Protein AF-0000000078830292 (afdb_homodimer)

InterPro domains:
  IPR001345 Phosphoglycerate/bisphosphoglycerate mutase, active site [PS00175] (7-16)
  IPR013078 Histidine phosphatase superfamily, clade-1 [PF00300] (6-197)
  IPR013078 Histidine phosphatase superfamily, clade-1 [SM00855] (4-158)
  IPR013078 Histidine phosphatase superfamily, clade-1 [cd07067] (4-195)
  IPR029033 Histidine phosphatase superfamily [G3DSA:3.40.50.1240] (3-207)
  IPR029033 Histidine phosphatase superfamily [SSF53254] (1-202)
  IPR051695 Phosphoglycerate Mutase [PTHR46517] (5-141)

pLDDT: mean 95.51, std 10.82, range [27.55, 98.94]

Structure (mmCIF, N/CA/C/O backbone):
data_AF-0000000078830292-model_v1
#
loop_
_entity.id
_entity.type
_entity.pdbx_description
1 polymer "Alpha-ribazole-5'-phosphate phosphatase"
#
loop_
_atom_site.group_PDB
_atom_site.id
_atom_site.type_symbol
_atom_site.label_atom_id
_atom_site.label_alt_id
_atom_site.label_comp_id
_atom_site.label_asym_id
_atom_site.label_entity_id
_atom_site.label_seq_id
_atom_site.pdbx_PDB_ins_code
_atom_site.Cartn_x
_atom_site.Cartn_y
_atom_site.Cartn_z
_atom_site.occupancy
_atom_site.B_iso_or_equiv
_atom_site.auth_seq_id
_atom_site.auth_comp_id
_atom_site.auth_asym_id
_atom_site.auth_atom_id
_atom_site.pdbx_PDB_model_num
ATOM 1 N N . MET A 1 1 ? -23.328 -2.135 -0.181 1 92.38 1 MET A N 1
ATOM 2 C CA . MET A 1 1 ? -22.438 -2.441 0.937 1 92.38 1 MET A CA 1
ATOM 3 C C . MET A 1 1 ? -21.047 -2.801 0.44 1 92.38 1 MET A C 1
ATOM 5 O O . MET A 1 1 ? -20.891 -3.395 -0.629 1 92.38 1 MET A O 1
ATOM 9 N N . THR A 1 2 ? -20.031 -2.482 1.152 1 97.25 2 THR A N 1
ATOM 10 C CA . THR A 1 2 ? -18.656 -2.656 0.739 1 97.25 2 THR A CA 1
ATOM 11 C C . THR A 1 2 ? -18.172 -4.07 1.05 1 97.25 2 THR A C 1
ATOM 13 O O . THR A 1 2 ? -18.453 -4.613 2.119 1 97.25 2 THR A O 1
ATOM 16 N N . THR A 1 3 ? -17.609 -4.711 0.067 1 98.62 3 THR A N 1
ATOM 17 C CA . THR A 1 3 ? -16.891 -5.961 0.301 1 98.62 3 THR A CA 1
ATOM 18 C C . THR A 1 3 ? -15.414 -5.695 0.586 1 98.62 3 THR A C 1
ATOM 20 O O . THR A 1 3 ? -14.773 -4.922 -0.126 1 98.62 3 THR A O 1
ATOM 23 N N . GLU A 1 4 ? -14.93 -6.273 1.7 1 98.75 4 GLU A N 1
ATOM 24 C CA . GLU A 1 4 ? -13.516 -6.152 2.039 1 98.75 4 GLU A CA 1
ATOM 25 C C . GLU A 1 4 ? -12.719 -7.352 1.527 1 98.75 4 GLU A C 1
ATOM 27 O O . GLU A 1 4 ? -13.062 -8.5 1.82 1 98.75 4 GLU A O 1
ATOM 32 N N . PHE A 1 5 ? -11.711 -7.086 0.742 1 98.88 5 PHE A N 1
ATOM 33 C CA . PHE A 1 5 ? -10.852 -8.141 0.214 1 98.88 5 PHE A CA 1
ATOM 34 C C . PHE A 1 5 ? -9.484 -8.117 0.894 1 98.88 5 PHE A C 1
ATOM 36 O O . PHE A 1 5 ? -8.805 -7.09 0.899 1 98.88 5 PHE A O 1
ATOM 43 N N . ILE A 1 6 ? -9.125 -9.195 1.531 1 98.88 6 ILE A N 1
ATOM 44 C CA . ILE A 1 6 ? -7.738 -9.477 1.878 1 98.88 6 ILE A CA 1
ATOM 45 C C . ILE A 1 6 ? -7.105 -10.367 0.81 1 98.88 6 ILE A C 1
ATOM 47 O O . ILE A 1 6 ? -7.461 -11.539 0.683 1 98.88 6 ILE A O 1
ATOM 51 N N . LEU A 1 7 ? -6.266 -9.781 0.017 1 98.94 7 LEU A N 1
ATOM 52 C CA . LEU A 1 7 ? -5.625 -10.477 -1.095 1 98.94 7 LEU A CA 1
ATOM 53 C C . LEU A 1 7 ? -4.184 -10.828 -0.755 1 98.94 7 LEU A C 1
ATOM 55 O O . LEU A 1 7 ? -3.377 -9.945 -0.45 1 98.94 7 LEU A O 1
ATOM 59 N N . LEU A 1 8 ? -3.84 -12.078 -0.851 1 98.94 8 LEU A N 1
ATOM 60 C CA . LEU A 1 8 ? -2.541 -12.586 -0.419 1 98.94 8 LEU A CA 1
ATOM 61 C C . LEU A 1 8 ? -1.769 -13.172 -1.596 1 98.94 8 LEU A C 1
ATOM 63 O O . LEU A 1 8 ? -2.338 -13.891 -2.422 1 98.94 8 LEU A O 1
ATOM 67 N N . ARG A 1 9 ? -0.522 -12.812 -1.693 1 98.88 9 ARG A N 1
ATOM 68 C CA . ARG A 1 9 ? 0.339 -13.617 -2.557 1 98.88 9 ARG A CA 1
ATOM 69 C C . ARG A 1 9 ? 0.743 -14.914 -1.873 1 98.88 9 ARG A C 1
ATOM 71 O O . ARG A 1 9 ? 0.987 -14.938 -0.665 1 98.88 9 ARG A O 1
ATOM 78 N N . HIS A 1 10 ? 0.857 -15.922 -2.58 1 98.88 10 HIS A N 1
ATOM 79 C CA . HIS A 1 10 ? 1.281 -17.203 -2.039 1 98.88 10 HIS A CA 1
ATOM 80 C C . HIS A 1 10 ? 2.666 -17.109 -1.407 1 98.88 10 HIS A C 1
ATOM 82 O O . HIS A 1 10 ? 3.381 -16.125 -1.618 1 98.88 10 HIS A O 1
ATOM 88 N N . GLY A 1 11 ? 2.996 -18.156 -0.559 1 98.69 11 GLY A N 1
ATOM 89 C CA . GLY A 1 11 ? 4.332 -18.25 0.006 1 98.69 11 GLY A CA 1
ATOM 90 C C . GLY A 1 11 ? 5.41 -18.453 -1.042 1 98.69 11 GLY A C 1
ATOM 91 O O . GLY A 1 11 ? 5.117 -18.844 -2.174 1 98.69 11 GLY A O 1
ATOM 92 N N . GLU A 1 12 ? 6.594 -18.25 -0.644 1 98.5 12 GLU A N 1
ATOM 93 C CA . GLU A 1 12 ? 7.738 -18.406 -1.536 1 98.5 12 GLU A CA 1
ATOM 94 C C . GLU A 1 12 ? 7.844 -19.844 -2.055 1 98.5 12 GLU A C 1
ATOM 96 O O . GLU A 1 12 ? 7.672 -20.797 -1.295 1 98.5 12 GLU A O 1
ATOM 101 N N . THR A 1 13 ? 8.055 -19.953 -3.34 1 98.31 13 THR A N 1
ATOM 102 C CA . THR A 1 13 ? 8.281 -21.266 -3.947 1 98.31 13 THR A CA 1
ATOM 103 C C . THR A 1 13 ? 9.766 -21.469 -4.223 1 98.31 13 THR A C 1
ATOM 105 O O . THR A 1 13 ? 10.562 -20.531 -4.152 1 98.31 13 THR A O 1
ATOM 108 N N . GLU A 1 14 ? 10.086 -22.672 -4.551 1 97.5 14 GLU A N 1
ATOM 109 C CA . GLU A 1 14 ? 11.453 -22.969 -4.98 1 97.5 14 GLU A CA 1
ATOM 110 C C . GLU A 1 14 ? 11.836 -22.125 -6.199 1 97.5 14 GLU A C 1
ATOM 112 O O . GLU A 1 14 ? 12.953 -21.609 -6.281 1 97.5 14 GLU A O 1
ATOM 117 N N . TRP A 1 15 ? 10.953 -21.969 -7.121 1 96.38 15 TRP A N 1
ATOM 118 C CA . TRP A 1 15 ? 11.242 -21.219 -8.344 1 96.38 15 TRP A CA 1
ATOM 119 C C . TRP A 1 15 ? 11.336 -19.719 -8.07 1 96.38 15 TRP A C 1
ATOM 121 O O . TRP A 1 15 ? 12.078 -19.016 -8.742 1 96.38 15 TRP A O 1
ATOM 131 N N . ASN A 1 16 ? 10.508 -19.172 -7.086 1 95.81 16 ASN A N 1
ATOM 132 C CA . ASN A 1 16 ? 10.711 -17.797 -6.672 1 95.81 16 ASN A CA 1
ATOM 133 C C . ASN A 1 16 ? 12.164 -17.531 -6.262 1 95.81 16 ASN A C 1
ATOM 135 O O . ASN A 1 16 ? 12.766 -16.547 -6.68 1 95.81 16 ASN A O 1
ATOM 139 N N . SER A 1 17 ? 12.641 -18.422 -5.406 1 94 17 SER A N 1
ATOM 140 C CA . SER A 1 17 ? 13.977 -18.266 -4.844 1 94 17 SER A CA 1
ATOM 141 C C . SER A 1 17 ? 15.047 -18.328 -5.934 1 94 17 SER A C 1
ATOM 143 O O . SER A 1 17 ? 16.125 -17.75 -5.789 1 94 17 SER A O 1
ATOM 145 N N . LEU A 1 18 ? 14.719 -18.953 -7.031 1 93.56 18 LEU A N 1
ATOM 146 C CA . LEU A 1 18 ? 15.664 -19.125 -8.125 1 93.56 18 LEU A CA 1
ATOM 147 C C . LEU A 1 18 ? 15.438 -18.078 -9.211 1 93.56 18 LEU A C 1
ATOM 149 O O . LEU A 1 18 ? 16.141 -18.062 -10.219 1 93.56 18 LEU A O 1
ATOM 153 N N . GLY A 1 19 ? 14.414 -17.297 -9.039 1 95.19 19 GLY A N 1
ATOM 154 C CA . GLY A 1 19 ? 14.117 -16.281 -10.023 1 95.19 19 GLY A CA 1
ATOM 155 C C . GLY A 1 19 ? 13.539 -16.828 -11.305 1 95.19 19 GLY A C 1
ATOM 156 O O . GLY A 1 19 ? 13.812 -16.328 -12.391 1 95.19 19 GLY A O 1
ATOM 157 N N . ARG A 1 20 ? 12.844 -17.922 -11.227 1 96.62 20 ARG A N 1
ATOM 158 C CA . ARG A 1 20 ? 12.25 -18.562 -12.398 1 96.62 20 ARG A CA 1
ATOM 159 C C . ARG A 1 20 ? 10.82 -18.078 -12.617 1 96.62 20 ARG A C 1
ATOM 161 O O . ARG A 1 20 ? 10.07 -17.891 -11.664 1 96.62 20 ARG A O 1
ATOM 168 N N . LEU A 1 21 ? 10.508 -17.875 -13.875 1 97 21 LEU A N 1
ATOM 169 C CA . LEU A 1 21 ? 9.156 -17.5 -14.266 1 97 21 LEU A CA 1
ATOM 170 C C . LEU A 1 21 ? 8.211 -18.688 -14.172 1 97 21 LEU A C 1
ATOM 172 O O . LEU A 1 21 ? 8.375 -19.672 -14.891 1 97 21 LEU A O 1
ATOM 176 N N . GLN A 1 22 ? 7.223 -18.609 -13.398 1 97.25 22 GLN A N 1
ATOM 177 C CA . GLN A 1 22 ? 6.402 -19.781 -13.133 1 97.25 22 GLN A CA 1
ATOM 178 C C . GLN A 1 22 ? 5.172 -19.812 -14.031 1 97.25 22 GLN A C 1
ATOM 180 O O . GLN A 1 22 ? 4.898 -20.828 -14.68 1 97.25 22 GLN A O 1
ATOM 185 N N . GLY A 1 23 ? 4.461 -18.672 -14.102 1 97.69 23 GLY A N 1
ATOM 186 C CA . GLY A 1 23 ? 3.201 -18.688 -14.828 1 97.69 23 GLY A CA 1
ATOM 187 C C . GLY A 1 23 ? 2.229 -19.734 -14.328 1 97.69 23 GLY A C 1
ATOM 188 O O . GLY A 1 23 ? 1.935 -19.797 -13.133 1 97.69 23 GLY A O 1
ATOM 189 N N . HIS A 1 24 ? 1.813 -20.656 -15.234 1 97.94 24 HIS A N 1
ATOM 190 C CA . HIS A 1 24 ? 0.85 -21.688 -14.852 1 97.94 24 HIS A CA 1
ATOM 191 C C . HIS A 1 24 ? 1.555 -22.938 -14.367 1 97.94 24 HIS A C 1
ATOM 193 O O . HIS A 1 24 ? 0.905 -23.875 -13.891 1 97.94 24 HIS A O 1
ATOM 199 N N . GLN A 1 25 ? 2.832 -22.922 -14.453 1 96.06 25 GLN A N 1
ATOM 200 C CA . GLN A 1 25 ? 3.568 -24.047 -13.898 1 96.06 25 GLN A CA 1
ATOM 201 C C . GLN A 1 25 ? 3.725 -23.922 -12.383 1 96.06 25 GLN A C 1
ATOM 203 O O . GLN A 1 25 ? 3.504 -22.844 -11.82 1 96.06 25 GLN A O 1
ATOM 208 N N . ASP A 1 26 ? 4.008 -25.109 -11.82 1 92.25 26 ASP A N 1
ATOM 209 C CA . ASP A 1 26 ? 4.016 -25.125 -10.359 1 92.25 26 ASP A CA 1
ATOM 210 C C . ASP A 1 26 ? 5.359 -25.609 -9.828 1 92.25 26 ASP A C 1
ATOM 212 O O . ASP A 1 26 ? 5.996 -26.484 -10.422 1 92.25 26 ASP A O 1
ATOM 216 N N . SER A 1 27 ? 5.797 -25 -8.875 1 92.56 27 SER A N 1
ATOM 217 C CA . SER A 1 27 ? 6.84 -25.5 -7.977 1 92.56 27 SER A CA 1
ATOM 218 C C . SER A 1 27 ? 6.387 -25.453 -6.523 1 92.56 27 SER A C 1
ATOM 220 O O . SER A 1 27 ? 5.477 -24.703 -6.172 1 92.56 27 SER A O 1
ATOM 222 N N . THR A 1 28 ? 6.949 -26.266 -5.715 1 96.75 28 THR A N 1
ATOM 223 C CA . THR A 1 28 ? 6.523 -26.375 -4.324 1 96.75 28 THR A CA 1
ATOM 224 C C . THR A 1 28 ? 6.922 -25.125 -3.541 1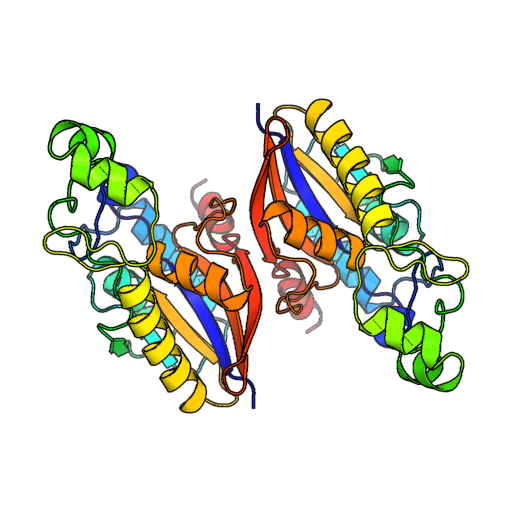 96.75 28 THR A C 1
ATOM 226 O O . THR A 1 28 ? 7.867 -24.422 -3.914 1 96.75 28 THR A O 1
ATOM 229 N N . LEU A 1 29 ? 6.148 -24.875 -2.482 1 98.25 29 LEU A N 1
ATOM 230 C CA . LEU A 1 29 ? 6.625 -23.875 -1.526 1 98.25 29 LEU A CA 1
ATOM 231 C C . LEU A 1 29 ? 7.973 -24.281 -0.942 1 98.25 29 LEU A C 1
ATOM 233 O O . LEU A 1 29 ? 8.188 -25.469 -0.636 1 98.25 29 LEU A O 1
ATOM 237 N N . SER A 1 30 ? 8.883 -23.359 -0.871 1 98.12 30 SER A N 1
ATOM 238 C CA . SER A 1 30 ? 10.125 -23.594 -0.14 1 98.12 30 SER A CA 1
ATOM 239 C C . SER A 1 30 ? 9.875 -23.703 1.36 1 98.12 30 SER A C 1
ATOM 241 O O . SER A 1 30 ? 8.75 -23.5 1.821 1 98.12 30 SER A O 1
ATOM 243 N N . GLN A 1 31 ? 10.891 -24.047 2.094 1 97.56 31 GLN A N 1
ATOM 244 C CA . GLN A 1 31 ? 10.766 -24.047 3.547 1 97.56 31 GLN A CA 1
ATOM 245 C C . GLN A 1 31 ? 10.383 -22.656 4.062 1 97.56 31 GLN A C 1
ATOM 247 O O . GLN A 1 31 ? 9.555 -22.547 4.969 1 97.56 31 GLN A O 1
ATOM 252 N N . VAL A 1 32 ? 10.961 -21.703 3.5 1 97.62 32 VAL A N 1
ATOM 253 C CA . VAL A 1 32 ? 10.617 -20.328 3.822 1 97.62 32 VAL A CA 1
ATOM 254 C C . VAL A 1 32 ? 9.148 -20.078 3.486 1 97.62 32 VAL A C 1
ATOM 256 O O . VAL A 1 32 ? 8.422 -19.453 4.27 1 97.62 32 VAL A O 1
ATOM 259 N N . GLY A 1 33 ? 8.758 -20.547 2.363 1 98.38 33 GLY A N 1
ATOM 260 C CA . GLY A 1 33 ? 7.387 -20.375 1.917 1 98.38 33 GLY A CA 1
ATOM 261 C C . GLY A 1 33 ? 6.375 -21.031 2.838 1 98.38 33 GLY A C 1
ATOM 262 O O . GLY A 1 33 ? 5.301 -20.484 3.084 1 98.38 33 GLY A O 1
ATOM 263 N N . LEU A 1 34 ? 6.727 -22.188 3.291 1 98.31 34 LEU A N 1
ATOM 264 C CA . LEU A 1 34 ? 5.859 -22.875 4.23 1 98.31 34 LEU A CA 1
ATOM 265 C C . LEU A 1 34 ? 5.715 -22.094 5.531 1 98.31 34 LEU A C 1
ATOM 267 O O . LEU A 1 34 ? 4.613 -21.953 6.059 1 98.31 34 LEU A O 1
ATOM 271 N N . ARG A 1 35 ? 6.777 -21.562 5.969 1 98.06 35 ARG A N 1
ATOM 272 C CA . ARG A 1 35 ? 6.742 -20.734 7.168 1 98.06 35 ARG A CA 1
ATOM 273 C C . ARG A 1 35 ? 5.93 -19.469 6.938 1 98.06 35 ARG A C 1
ATOM 275 O O . ARG A 1 35 ? 5.203 -19.016 7.828 1 98.06 35 ARG A O 1
ATOM 282 N N . GLN A 1 36 ? 6.059 -18.922 5.836 1 98.5 36 GLN A N 1
ATOM 283 C CA . GLN A 1 36 ? 5.293 -17.734 5.469 1 98.5 36 GLN A CA 1
ATOM 284 C C . GLN A 1 36 ? 3.793 -18.016 5.48 1 98.5 36 GLN A C 1
ATOM 286 O O . GLN A 1 36 ? 3.01 -17.219 6.012 1 98.5 36 GLN A O 1
ATOM 291 N N . ALA A 1 37 ? 3.455 -19.125 4.906 1 98.62 37 ALA A N 1
ATOM 292 C CA . ALA A 1 37 ? 2.049 -19.516 4.867 1 98.62 37 ALA A CA 1
ATOM 293 C C . ALA A 1 37 ? 1.499 -19.719 6.277 1 98.62 37 ALA A C 1
ATOM 295 O O . ALA A 1 37 ? 0.38 -19.297 6.578 1 98.62 37 ALA A O 1
ATOM 296 N N . ASP A 1 38 ? 2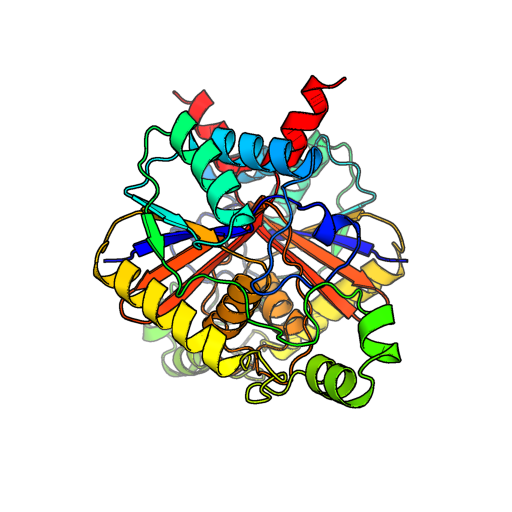.27 -20.328 7.086 1 98.5 38 ASP A N 1
ATOM 297 C CA . ASP A 1 38 ? 1.866 -20.531 8.477 1 98.5 38 ASP A CA 1
ATOM 298 C C . ASP A 1 38 ? 1.713 -19.188 9.203 1 98.5 38 ASP A C 1
ATOM 300 O O . ASP A 1 38 ? 0.808 -19.031 10.023 1 98.5 38 ASP A O 1
ATOM 304 N N . ALA A 1 39 ? 2.598 -18.297 8.953 1 98.31 39 ALA A N 1
ATOM 305 C CA . ALA A 1 39 ? 2.531 -16.969 9.562 1 98.31 39 ALA A CA 1
ATOM 306 C C . ALA A 1 39 ? 1.271 -16.234 9.125 1 98.31 39 ALA A C 1
ATOM 308 O O . ALA A 1 39 ? 0.639 -15.547 9.93 1 98.31 39 ALA A O 1
ATOM 309 N N . LEU A 1 40 ? 0.944 -16.359 7.855 1 98.38 40 LEU A N 1
ATOM 310 C CA . LEU A 1 40 ? -0.302 -15.781 7.367 1 98.38 40 LEU A CA 1
ATOM 311 C C . LEU A 1 40 ? -1.502 -16.375 8.094 1 98.38 40 LEU A C 1
ATOM 313 O O . LEU A 1 40 ? -2.418 -15.648 8.492 1 98.38 40 LEU A O 1
ATOM 317 N N . ALA A 1 41 ? -1.48 -17.672 8.227 1 98.62 41 ALA A N 1
ATOM 318 C CA . ALA A 1 41 ? -2.557 -18.375 8.93 1 98.62 41 ALA A CA 1
ATOM 319 C C . ALA A 1 41 ? -2.709 -17.844 10.359 1 98.62 41 ALA A C 1
ATOM 321 O O . ALA A 1 41 ? -3.824 -17.578 10.812 1 98.62 41 ALA A O 1
ATOM 322 N N . ALA A 1 42 ? -1.623 -17.703 11.008 1 97.69 42 ALA A N 1
ATOM 323 C CA . ALA A 1 42 ? -1.631 -17.203 12.383 1 97.69 42 ALA A CA 1
ATOM 324 C C . ALA A 1 42 ? -2.201 -15.789 12.445 1 97.69 42 ALA A C 1
ATOM 326 O O . ALA A 1 42 ? -2.967 -15.461 13.352 1 97.69 42 ALA A O 1
ATOM 327 N N . ARG A 1 43 ? -1.819 -14.953 11.5 1 97 43 ARG A N 1
ATOM 328 C CA . ARG A 1 43 ? -2.305 -13.578 11.469 1 97 43 ARG A CA 1
ATOM 329 C C . ARG A 1 43 ? -3.809 -13.531 11.219 1 97 43 ARG A C 1
ATOM 331 O O . ARG A 1 43 ? -4.504 -12.656 11.742 1 97 43 ARG A O 1
ATOM 338 N N . LEU A 1 44 ? -4.273 -14.5 10.484 1 98.12 44 LEU A N 1
ATOM 339 C CA . LEU A 1 44 ? -5.676 -14.492 10.078 1 98.12 44 LEU A CA 1
ATOM 340 C C . LEU A 1 44 ? -6.555 -15.125 11.156 1 98.12 44 LEU A C 1
ATOM 342 O O . LEU A 1 44 ? -7.777 -14.961 11.141 1 98.12 44 LEU A O 1
ATOM 346 N N . GLU A 1 45 ? -5.977 -15.836 12 1 96.81 45 GLU A N 1
ATOM 347 C CA . GLU A 1 45 ? -6.719 -16.594 13 1 96.81 45 GLU A CA 1
ATOM 348 C C . GLU A 1 45 ? -7.68 -15.703 13.773 1 96.81 45 GLU A C 1
ATOM 350 O O . GLU A 1 45 ? -8.859 -16.031 13.93 1 96.81 45 GLU A O 1
ATOM 355 N N . PRO A 1 46 ? -7.242 -14.523 14.242 1 95.44 46 PRO A N 1
ATOM 356 C CA . PRO A 1 46 ? -8.164 -13.68 15 1 95.44 46 PRO A CA 1
ATOM 357 C C . PRO A 1 46 ? -9.078 -12.844 14.102 1 95.44 46 PRO A C 1
ATOM 359 O O . PRO A 1 46 ? -9.922 -12.102 14.594 1 95.44 46 PRO A O 1
ATOM 362 N N . VAL A 1 47 ? -8.93 -12.922 12.844 1 96.62 47 VAL A N 1
ATOM 363 C CA . VAL A 1 47 ? -9.672 -12.109 11.891 1 96.62 47 VAL A CA 1
ATOM 364 C C . VAL A 1 47 ? -10.938 -12.844 11.461 1 96.62 47 VAL A C 1
ATOM 366 O O . VAL A 1 47 ? -10.875 -13.992 11.023 1 96.62 47 VAL A O 1
ATOM 369 N N . ARG A 1 48 ? -12.078 -12.211 11.664 1 97.06 48 ARG A N 1
ATOM 370 C CA . ARG A 1 48 ? -13.32 -12.789 11.172 1 97.06 48 ARG A CA 1
ATOM 371 C C . ARG A 1 48 ? -13.492 -12.523 9.68 1 97.06 48 ARG A C 1
ATOM 373 O O . ARG A 1 48 ? -13.461 -11.367 9.242 1 97.06 48 ARG A O 1
ATOM 380 N N . PHE A 1 49 ? -13.609 -13.57 8.828 1 98.25 49 PHE A N 1
ATOM 381 C CA . PHE A 1 49 ? -13.891 -13.438 7.406 1 98.25 49 PHE A CA 1
ATOM 382 C C . PHE A 1 49 ? -14.805 -14.555 6.926 1 98.25 49 PHE A C 1
ATOM 384 O O . PHE A 1 49 ? -14.828 -15.641 7.516 1 98.25 49 PHE A O 1
ATOM 391 N N . SER A 1 50 ? -15.516 -14.289 5.836 1 98.5 50 SER A N 1
ATOM 392 C CA . SER A 1 50 ? -16.656 -15.109 5.461 1 98.5 50 SER A CA 1
ATOM 393 C C . SER A 1 50 ? -16.234 -16.281 4.578 1 98.5 50 SER A C 1
ATOM 395 O O . SER A 1 50 ? -16.891 -17.328 4.574 1 98.5 50 SER A O 1
ATOM 397 N N . ALA A 1 51 ? -15.188 -16.078 3.762 1 98.75 51 ALA A N 1
ATOM 398 C CA . ALA A 1 51 ? -14.828 -17.109 2.789 1 98.75 51 ALA A CA 1
ATOM 399 C C . ALA A 1 51 ? -13.352 -17 2.414 1 98.75 51 ALA A C 1
ATOM 401 O O . ALA A 1 51 ? -12.75 -15.938 2.508 1 98.75 51 ALA A O 1
ATOM 402 N N . LEU A 1 52 ? -12.812 -18.141 2.045 1 98.88 52 LEU A N 1
ATOM 403 C CA . LEU A 1 52 ? -11.43 -18.281 1.6 1 98.88 52 LEU A CA 1
ATOM 404 C C . LEU A 1 52 ? -11.367 -18.828 0.173 1 98.88 52 LEU A C 1
ATOM 406 O O . LEU A 1 52 ? -11.828 -19.938 -0.096 1 98.88 52 LEU A O 1
ATOM 410 N N . TYR A 1 53 ? -10.852 -18 -0.711 1 98.94 53 TYR A N 1
ATOM 411 C CA . TYR A 1 53 ? -10.68 -18.375 -2.109 1 98.94 53 TYR A CA 1
ATOM 412 C C . TYR A 1 53 ? -9.203 -18.453 -2.477 1 98.94 53 TYR A C 1
ATOM 414 O O . TYR A 1 53 ? -8.352 -17.875 -1.796 1 98.94 53 TYR A O 1
ATOM 422 N N . CYS A 1 54 ? -8.875 -19.203 -3.523 1 98.88 54 CYS A N 1
ATOM 423 C CA . CYS A 1 54 ? -7.496 -19.188 -3.99 1 98.88 54 CYS A CA 1
ATOM 424 C C . CYS A 1 54 ? -7.41 -19.578 -5.457 1 98.88 54 CYS A C 1
ATOM 426 O O . CYS A 1 54 ? -8.367 -20.125 -6.012 1 98.88 54 CYS A O 1
ATOM 428 N N . SER A 1 55 ? -6.359 -19.172 -6.113 1 98.75 55 SER A N 1
ATOM 429 C CA . SER A 1 55 ? -5.957 -19.766 -7.387 1 98.75 55 SER A CA 1
ATOM 430 C C . SER A 1 55 ? -5.859 -21.281 -7.281 1 98.75 55 SER A C 1
ATOM 432 O O . SER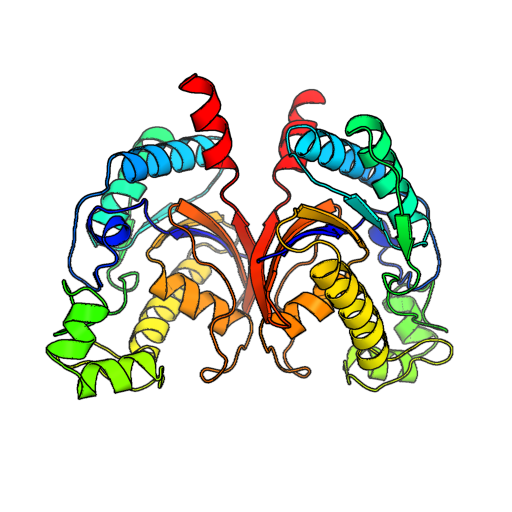 A 1 55 ? -5.512 -21.828 -6.227 1 98.75 55 SER A O 1
ATOM 434 N N . ASP A 1 56 ? -6.086 -21.969 -8.445 1 98.56 56 ASP A N 1
ATOM 435 C CA . ASP A 1 56 ? -6.039 -23.422 -8.383 1 98.56 56 ASP A CA 1
ATOM 436 C C . ASP A 1 56 ? -4.613 -23.938 -8.578 1 98.56 56 ASP A C 1
ATOM 438 O O . ASP A 1 56 ? -4.383 -25.141 -8.602 1 98.56 56 ASP A O 1
ATOM 442 N N . LEU A 1 57 ? -3.654 -23.094 -8.773 1 98.5 57 LEU A N 1
ATOM 443 C CA . LEU A 1 57 ? -2.268 -23.531 -8.875 1 98.5 57 LEU A CA 1
ATOM 444 C C . LEU A 1 57 ? -1.734 -23.969 -7.516 1 98.5 57 LEU A C 1
ATOM 446 O O . LEU A 1 57 ? -2.084 -23.391 -6.488 1 98.5 57 LEU A O 1
ATOM 450 N N . GLY A 1 58 ? -0.854 -24.906 -7.473 1 98.5 58 GLY A N 1
ATOM 451 C CA . GLY A 1 58 ? -0.425 -25.609 -6.273 1 98.5 58 GLY A CA 1
ATOM 452 C C . GLY A 1 58 ? 0.125 -24.688 -5.207 1 98.5 58 GLY A C 1
ATOM 453 O O . GLY A 1 58 ? -0.171 -24.859 -4.02 1 98.5 58 GLY A O 1
ATOM 454 N N . ARG A 1 59 ? 0.918 -23.75 -5.57 1 98.56 59 ARG A N 1
ATOM 455 C CA . ARG A 1 59 ? 1.537 -22.828 -4.613 1 98.56 59 ARG A CA 1
ATOM 456 C C . ARG A 1 59 ? 0.482 -22.016 -3.873 1 98.56 59 ARG A C 1
ATOM 458 O O . ARG A 1 59 ? 0.618 -21.766 -2.674 1 98.56 59 ARG A O 1
ATOM 465 N N . ALA A 1 60 ? -0.545 -21.578 -4.527 1 98.75 60 ALA A N 1
ATOM 466 C CA . ALA A 1 60 ? -1.646 -20.859 -3.895 1 98.75 60 ALA A CA 1
ATOM 467 C C . ALA A 1 60 ? -2.51 -21.797 -3.059 1 98.75 60 ALA A C 1
ATOM 469 O O . ALA A 1 60 ? -2.926 -21.453 -1.952 1 98.75 60 ALA A O 1
ATOM 470 N N . GLN A 1 61 ? -2.715 -23.016 -3.578 1 98.69 61 GLN A N 1
ATOM 471 C CA . GLN A 1 61 ? -3.518 -24 -2.867 1 98.69 61 GLN A CA 1
ATOM 472 C C . GLN A 1 61 ? -2.867 -24.391 -1.544 1 98.69 61 GLN A C 1
ATOM 474 O O . GLN A 1 61 ? -3.543 -24.5 -0.518 1 98.69 61 GLN A O 1
ATOM 479 N N . GLU A 1 62 ? -1.586 -24.641 -1.599 1 98.75 62 GLU A N 1
ATOM 480 C CA . GLU A 1 62 ? -0.88 -25.016 -0.378 1 98.75 62 GLU A CA 1
ATOM 481 C C . GLU A 1 62 ? -0.928 -23.891 0.657 1 98.75 62 GLU A C 1
ATOM 483 O O . GLU A 1 62 ? -1.138 -24.141 1.845 1 98.75 62 GLU A O 1
ATOM 488 N N . THR A 1 63 ? -0.753 -22.672 0.232 1 98.88 63 THR A N 1
ATOM 489 C CA . THR A 1 63 ? -0.856 -21.516 1.122 1 98.88 63 THR A CA 1
ATOM 490 C C . THR A 1 63 ? -2.256 -21.422 1.722 1 98.88 63 THR A C 1
ATOM 492 O O . THR A 1 63 ? -2.408 -21.266 2.934 1 98.88 63 THR A O 1
ATOM 495 N N . ALA A 1 64 ? -3.25 -21.562 0.875 1 98.88 64 ALA A N 1
ATOM 496 C CA . ALA A 1 64 ? -4.641 -21.469 1.315 1 98.88 64 ALA A CA 1
ATOM 497 C C . ALA A 1 64 ? -4.984 -22.609 2.273 1 98.88 64 ALA A C 1
ATOM 499 O O . ALA A 1 64 ? -5.738 -22.406 3.232 1 98.88 64 ALA A O 1
ATOM 500 N N . ARG A 1 65 ? -4.492 -23.766 1.984 1 98.75 65 ARG A N 1
ATOM 501 C CA . ARG A 1 65 ? -4.766 -24.922 2.828 1 98.75 65 ARG A CA 1
ATOM 502 C C . ARG A 1 65 ? -4.277 -24.688 4.254 1 98.75 65 ARG A C 1
ATOM 504 O O . ARG A 1 65 ? -4.977 -25.016 5.215 1 98.75 65 ARG A O 1
ATOM 511 N N . ARG A 1 66 ? -3.113 -24.172 4.402 1 98.69 66 ARG A N 1
ATOM 512 C CA . ARG A 1 66 ? -2.555 -23.906 5.723 1 98.69 66 ARG A CA 1
ATOM 513 C C . ARG A 1 66 ? -3.381 -22.859 6.465 1 98.69 66 ARG A C 1
ATOM 515 O O . ARG A 1 66 ? -3.594 -22.969 7.676 1 98.69 66 ARG A O 1
ATOM 522 N N . ILE A 1 67 ? -3.82 -21.875 5.75 1 98.81 67 ILE A N 1
ATOM 523 C CA . ILE A 1 67 ? -4.707 -20.875 6.332 1 98.81 67 ILE A CA 1
ATOM 524 C C . ILE A 1 67 ? -6.016 -21.531 6.762 1 98.81 67 ILE A C 1
ATOM 526 O O . ILE A 1 67 ? -6.492 -21.312 7.879 1 98.81 67 ILE A O 1
ATOM 530 N N . ALA A 1 68 ? -6.543 -22.375 5.895 1 98.81 68 ALA A N 1
ATOM 531 C CA . ALA A 1 68 ? -7.832 -23.016 6.129 1 98.81 68 ALA A CA 1
ATOM 532 C C . ALA A 1 68 ? -7.789 -23.891 7.379 1 98.81 68 ALA A C 1
ATOM 534 O O . ALA A 1 68 ? -8.734 -23.891 8.172 1 98.81 68 ALA A O 1
ATOM 535 N N . ILE A 1 69 ? -6.762 -24.641 7.508 1 98.44 69 ILE A N 1
ATOM 536 C CA . ILE A 1 69 ? -6.602 -25.531 8.648 1 98.44 69 ILE A CA 1
ATOM 537 C C . ILE A 1 69 ? -6.66 -24.719 9.945 1 98.44 69 ILE A C 1
ATOM 539 O O . ILE A 1 69 ? -7.348 -25.109 10.898 1 98.44 69 ILE A O 1
ATOM 543 N N . ARG A 1 70 ? -6.043 -23.609 9.969 1 98.12 70 ARG A N 1
ATOM 544 C CA . ARG A 1 70 ? -5.934 -22.812 11.188 1 98.12 70 ARG A CA 1
ATOM 545 C C . ARG A 1 70 ? -7.215 -22.031 11.445 1 98.12 70 ARG A C 1
ATOM 547 O O . ARG A 1 70 ? -7.605 -21.828 12.594 1 98.12 70 ARG A O 1
ATOM 554 N N . THR A 1 71 ? -7.887 -21.578 10.438 1 98.31 71 THR A N 1
ATOM 555 C CA . THR A 1 71 ? -9 -20.641 10.594 1 98.31 71 THR A CA 1
ATOM 556 C C . THR A 1 71 ? -10.336 -21.375 10.523 1 98.31 71 THR A C 1
ATOM 558 O O . THR A 1 71 ? -11.383 -20.812 10.828 1 98.31 71 THR A O 1
ATOM 561 N N . GLY A 1 72 ? -10.289 -22.641 10.109 1 98.19 72 GLY A N 1
ATOM 562 C CA . GLY A 1 72 ? -11.5 -23.438 10.039 1 98.19 72 GLY A CA 1
ATOM 563 C C . GLY A 1 72 ? -12.359 -23.125 8.828 1 98.19 72 GLY A C 1
ATOM 564 O O . GLY A 1 72 ? -13.586 -23.203 8.898 1 98.19 72 GLY A O 1
ATOM 565 N N . HIS A 1 73 ? -11.75 -22.75 7.754 1 98.62 73 HIS A N 1
ATOM 566 C CA . HIS A 1 73 ? -12.477 -22.422 6.531 1 98.62 73 HIS A CA 1
ATOM 567 C C . HIS A 1 73 ? -12.305 -23.5 5.473 1 98.62 73 HIS A C 1
ATOM 569 O O . HIS A 1 73 ? -11.398 -24.328 5.57 1 98.62 73 HIS A O 1
ATOM 575 N N . THR A 1 74 ? -13.188 -23.5 4.535 1 98.56 74 THR A N 1
ATOM 576 C CA . THR A 1 74 ? -13.023 -24.312 3.332 1 98.56 74 THR A CA 1
ATOM 577 C C . THR A 1 74 ? -12.414 -23.484 2.203 1 98.56 74 THR A C 1
ATOM 579 O O . THR A 1 74 ? -12.789 -22.328 2.008 1 98.56 74 THR A O 1
ATOM 582 N N . VAL A 1 75 ? -11.531 -24.156 1.53 1 98.75 75 VAL A N 1
ATOM 583 C CA . VAL A 1 75 ? -10.891 -23.453 0.418 1 98.75 75 VAL A CA 1
ATOM 584 C C . VAL A 1 75 ? -11.742 -23.594 -0.841 1 98.75 75 VAL A C 1
ATOM 586 O O . VAL A 1 75 ? -12.156 -24.703 -1.192 1 98.75 75 VAL A O 1
ATOM 589 N N . GLN A 1 76 ? -12.047 -22.5 -1.492 1 98.75 76 GLN A N 1
ATOM 590 C CA . GLN A 1 76 ? -12.695 -22.5 -2.801 1 98.75 76 GLN A CA 1
ATOM 591 C C . GLN A 1 76 ? -11.734 -22.031 -3.889 1 98.75 76 GLN A C 1
ATOM 593 O O . GLN A 1 76 ? -11.227 -20.906 -3.836 1 98.75 76 GLN A O 1
ATOM 598 N N . SER A 1 77 ? -11.516 -22.844 -4.855 1 98.44 77 SER A N 1
ATOM 599 C CA . SER A 1 77 ? -10.547 -22.516 -5.898 1 98.44 77 SER A CA 1
ATOM 600 C C . SER A 1 77 ? -11.234 -21.922 -7.125 1 98.44 77 SER A C 1
ATOM 602 O O . SER A 1 77 ? -12.391 -22.25 -7.41 1 98.44 77 SER A O 1
ATOM 604 N N . ASP A 1 78 ? -10.57 -21.062 -7.844 1 98.62 78 ASP A N 1
ATOM 605 C CA . ASP A 1 78 ? -11.039 -20.453 -9.086 1 98.62 78 ASP A CA 1
ATOM 606 C C . ASP A 1 78 ? -9.891 -20.266 -10.07 1 98.62 78 ASP A C 1
ATOM 608 O O . ASP A 1 78 ? -8.883 -19.625 -9.75 1 98.62 78 ASP A O 1
ATOM 612 N N . THR A 1 79 ? -10.016 -20.75 -11.281 1 98.5 79 THR A N 1
ATOM 613 C CA . THR A 1 79 ? -8.953 -20.703 -12.281 1 98.5 79 THR A CA 1
ATOM 614 C C . THR A 1 79 ? -8.727 -19.266 -12.758 1 98.5 79 THR A C 1
ATOM 616 O O . THR A 1 79 ? -7.676 -18.953 -13.312 1 98.5 79 THR A O 1
ATOM 619 N N . ARG A 1 80 ? -9.688 -18.469 -12.641 1 98.62 80 ARG A N 1
ATOM 620 C CA . ARG A 1 80 ? -9.57 -17.078 -13.078 1 98.62 80 ARG A CA 1
ATOM 621 C C . ARG A 1 80 ? -8.594 -16.312 -12.195 1 98.62 80 ARG A C 1
ATOM 623 O O . ARG A 1 80 ? -8.156 -15.211 -12.555 1 98.62 80 ARG A O 1
ATOM 630 N N . LEU A 1 81 ? -8.109 -16.859 -11.031 1 98.81 81 LEU A N 1
ATOM 631 C CA . LEU A 1 81 ? -7.176 -16.234 -10.102 1 98.81 81 LEU A CA 1
ATOM 632 C C . LEU A 1 81 ? -5.75 -16.703 -10.359 1 98.81 81 LEU A C 1
ATOM 634 O O . LEU A 1 81 ? -4.828 -16.359 -9.617 1 98.81 81 LEU A O 1
ATOM 638 N N . ARG A 1 82 ? -5.547 -17.391 -11.438 1 98.56 82 ARG A N 1
ATOM 639 C CA . ARG A 1 82 ? -4.227 -17.922 -11.781 1 98.56 82 ARG A CA 1
ATOM 640 C C . ARG A 1 82 ? -3.258 -16.797 -12.109 1 98.56 82 ARG A C 1
ATOM 642 O O . ARG A 1 82 ? -3.678 -15.703 -12.5 1 98.56 82 ARG A O 1
ATOM 649 N N . GLU A 1 83 ? -2.023 -17.141 -11.945 1 98.44 83 GLU A N 1
ATOM 650 C CA . GLU A 1 83 ? -0.968 -16.297 -12.5 1 98.44 83 GLU A CA 1
ATOM 651 C C . GLU A 1 83 ? -1.085 -16.203 -14.023 1 98.44 83 GLU A C 1
ATOM 653 O O . GLU A 1 83 ? -1.717 -17.047 -14.656 1 98.44 83 GLU A O 1
ATOM 658 N N . ARG A 1 84 ? -0.49 -15.109 -14.586 1 98 84 ARG A N 1
ATOM 659 C CA . ARG A 1 84 ? -0.457 -14.984 -16.047 1 98 84 ARG A CA 1
ATOM 660 C C . ARG A 1 84 ? 0.258 -16.172 -16.672 1 98 84 ARG A C 1
ATOM 662 O O . ARG A 1 84 ? 1.368 -16.516 -16.281 1 98 84 ARG A O 1
ATOM 669 N N . GLY A 1 85 ? -0.472 -16.766 -17.641 1 98.31 85 GLY A N 1
ATOM 670 C CA . GLY A 1 85 ? 0.233 -17.766 -18.422 1 98.31 85 GLY A CA 1
ATOM 671 C C . GLY A 1 85 ? 1.369 -17.172 -19.25 1 98.31 85 GLY A C 1
ATOM 672 O O . GLY A 1 85 ? 1.17 -16.234 -20.016 1 98.31 85 GLY A O 1
ATOM 673 N N . LEU A 1 86 ? 2.607 -17.734 -19.125 1 98.19 86 LEU A N 1
ATOM 674 C CA . LEU A 1 86 ? 3.779 -17.156 -19.781 1 98.19 86 LEU A CA 1
ATOM 675 C C . LEU A 1 86 ? 4.297 -18.078 -20.875 1 98.19 86 LEU A C 1
ATOM 677 O O . LEU A 1 86 ? 5.387 -17.859 -21.406 1 98.19 86 LEU A O 1
ATOM 681 N N . GLY A 1 87 ? 3.529 -19.188 -21.094 1 98 87 GLY A N 1
ATOM 682 C CA . GLY A 1 87 ? 3.807 -20.062 -22.219 1 98 87 GLY A CA 1
ATOM 683 C C . GLY A 1 87 ? 5.246 -20.547 -22.266 1 98 87 GLY A C 1
ATOM 684 O O . GLY A 1 87 ? 5.75 -21.109 -21.281 1 98 87 GLY A O 1
ATOM 685 N N . ILE A 1 88 ? 5.926 -20.172 -23.344 1 98.31 88 ILE A N 1
ATOM 686 C CA . ILE A 1 88 ? 7.238 -20.734 -23.641 1 98.31 88 ILE A CA 1
ATOM 687 C C . ILE A 1 88 ? 8.273 -20.172 -22.672 1 98.31 88 ILE A C 1
ATOM 689 O O . ILE A 1 88 ? 9.398 -20.672 -22.609 1 98.31 88 ILE A O 1
ATOM 693 N N . LEU A 1 89 ? 7.969 -19.156 -21.906 1 98.19 89 LEU A N 1
ATOM 694 C CA . LEU A 1 89 ? 8.922 -18.547 -20.984 1 98.19 89 LEU A CA 1
ATOM 695 C C . LEU A 1 89 ? 8.883 -19.266 -19.641 1 98.19 89 LEU A C 1
ATOM 697 O O . LEU A 1 89 ? 9.773 -19.062 -18.797 1 98.19 89 LEU A O 1
ATOM 701 N N . GLU A 1 90 ? 7.809 -20.047 -19.359 1 98 90 GLU A N 1
ATOM 702 C CA . GLU A 1 90 ? 7.629 -20.688 -18.062 1 98 90 GLU A CA 1
ATOM 703 C C . GLU A 1 90 ? 8.758 -21.672 -17.766 1 98 90 GLU A C 1
ATOM 705 O O . GLU A 1 90 ? 9.172 -22.422 -18.656 1 98 90 GLU A O 1
ATOM 710 N N . GLY A 1 91 ? 9.234 -21.562 -16.547 1 97.5 91 GLY A N 1
ATOM 711 C CA . GLY A 1 91 ? 10.297 -22.438 -16.094 1 97.5 91 GLY A CA 1
ATOM 712 C C . GLY A 1 91 ? 11.68 -21.859 -16.297 1 97.5 91 GLY A C 1
ATOM 713 O O . GLY A 1 91 ? 12.656 -22.375 -15.734 1 97.5 91 GLY A O 1
ATOM 714 N N . LEU A 1 92 ? 11.82 -20.797 -17.078 1 97.75 92 LEU A N 1
ATOM 715 C CA . LEU A 1 92 ? 13.109 -20.188 -17.359 1 97.75 92 LEU A CA 1
ATOM 716 C C . LEU A 1 92 ? 13.391 -19.047 -16.391 1 97.75 92 LEU A C 1
ATOM 718 O O . LEU A 1 92 ? 12.461 -18.359 -15.945 1 97.75 92 LEU A O 1
ATOM 722 N N . THR A 1 93 ? 14.648 -18.906 -16.047 1 97.31 93 THR A N 1
ATOM 723 C CA . THR A 1 93 ? 15.047 -17.641 -15.438 1 97.31 93 THR A CA 1
ATOM 724 C C . THR A 1 93 ? 15 -16.5 -16.453 1 97.31 93 THR A C 1
ATOM 726 O O . THR A 1 93 ? 14.961 -16.75 -17.656 1 97.31 93 THR A O 1
ATOM 729 N N . ARG A 1 94 ? 15.008 -15.344 -15.969 1 95.56 94 ARG A N 1
ATOM 730 C CA . ARG A 1 94 ? 15.008 -14.203 -16.891 1 95.56 94 ARG A CA 1
ATOM 731 C C . ARG A 1 94 ? 16.203 -14.266 -17.828 1 95.56 94 ARG A C 1
ATOM 733 O O . ARG A 1 94 ? 16.062 -14 -19.031 1 95.56 94 ARG A O 1
ATOM 740 N N . ASP A 1 95 ? 17.297 -14.633 -17.328 1 96.75 95 ASP A N 1
ATOM 741 C CA . ASP A 1 95 ? 18.5 -14.75 -18.141 1 96.75 95 ASP A CA 1
ATOM 742 C C . ASP A 1 95 ? 18.344 -15.844 -19.203 1 96.75 95 ASP A C 1
ATOM 744 O O . ASP A 1 95 ? 18.703 -15.648 -20.359 1 96.75 95 ASP A O 1
ATOM 748 N N . GLU A 1 96 ? 17.859 -16.969 -18.797 1 98.06 96 GLU A N 1
ATOM 749 C CA . GLU A 1 96 ? 17.625 -18.062 -19.734 1 98.06 96 GLU A CA 1
ATOM 750 C C . GLU A 1 96 ? 16.609 -17.656 -20.797 1 98.06 96 GLU A C 1
ATOM 752 O O . GLU A 1 96 ? 16.781 -17.984 -21.984 1 98.06 96 GLU A O 1
ATOM 757 N N . ALA A 1 97 ? 15.555 -16.969 -20.406 1 97.69 97 ALA A N 1
ATOM 758 C CA . ALA A 1 97 ? 14.523 -16.516 -21.328 1 97.69 97 ALA A CA 1
ATOM 759 C C . ALA A 1 97 ? 15.109 -15.555 -22.359 1 97.69 97 ALA A C 1
ATOM 761 O O . ALA A 1 97 ? 14.781 -15.648 -23.547 1 97.69 97 ALA A O 1
ATOM 762 N N . ARG A 1 98 ? 15.945 -14.656 -21.906 1 97 98 ARG A N 1
ATOM 763 C CA . ARG A 1 98 ? 16.594 -13.695 -22.797 1 97 98 ARG A CA 1
ATOM 764 C C . ARG A 1 98 ? 17.453 -14.414 -23.828 1 97 98 ARG A C 1
ATOM 766 O O . ARG A 1 98 ? 17.562 -13.977 -24.984 1 97 98 ARG A O 1
ATOM 773 N N . GLN A 1 99 ? 18.125 -15.477 -23.469 1 98.06 99 GLN A N 1
ATOM 774 C CA . GLN A 1 99 ? 19.031 -16.219 -24.344 1 98.06 99 GLN A CA 1
ATOM 775 C C . GLN A 1 99 ? 18.25 -17.125 -25.297 1 98.06 99 GLN A C 1
ATOM 777 O O . GLN A 1 99 ? 18.531 -17.156 -26.5 1 98.06 99 GLN A O 1
ATOM 782 N N . LYS A 1 100 ? 17.281 -17.859 -24.797 1 98.19 100 LYS A N 1
ATOM 783 C CA . LYS A 1 100 ? 16.578 -18.875 -25.562 1 98.19 100 LYS A CA 1
ATOM 784 C C . LYS A 1 100 ? 15.516 -18.25 -26.469 1 98.19 100 LYS A C 1
ATOM 786 O O . LYS A 1 100 ? 15.25 -18.75 -27.562 1 98.19 100 LYS A O 1
ATOM 791 N N . HIS A 1 101 ? 14.859 -17.203 -25.969 1 98.12 101 HIS A N 1
ATOM 792 C CA . HIS A 1 101 ? 13.781 -16.531 -26.688 1 98.12 101 HIS A CA 1
ATOM 793 C C . HIS A 1 101 ? 13.945 -15.023 -26.641 1 98.12 101 HIS A C 1
ATOM 795 O O . HIS A 1 101 ? 13.078 -14.312 -26.125 1 98.12 101 HIS A O 1
ATOM 801 N N . PRO A 1 102 ? 15 -14.461 -27.25 1 97.69 102 PRO A N 1
ATOM 802 C CA . PRO A 1 102 ? 15.352 -13.047 -27.109 1 97.69 102 PRO A CA 1
ATOM 803 C C . PRO A 1 102 ? 14.219 -12.109 -27.531 1 97.69 102 PRO A C 1
ATOM 805 O O . PRO A 1 102 ? 13.898 -11.156 -26.812 1 97.69 102 PRO A O 1
ATOM 808 N N . ASP A 1 103 ? 13.539 -12.422 -28.641 1 97.75 103 ASP A N 1
ATOM 809 C CA . ASP A 1 103 ? 12.484 -11.547 -29.141 1 97.75 103 ASP A CA 1
ATOM 810 C C . ASP A 1 103 ? 11.25 -11.609 -28.25 1 97.75 103 ASP A C 1
ATOM 812 O O . ASP A 1 103 ? 10.656 -10.578 -27.938 1 97.75 103 ASP A O 1
ATOM 816 N N . VAL A 1 104 ? 10.906 -12.828 -27.891 1 97.75 104 VAL A N 1
ATOM 817 C CA . VAL A 1 104 ? 9.742 -13.023 -27.047 1 97.75 104 VAL A CA 1
ATOM 818 C C . VAL A 1 104 ? 9.969 -12.352 -25.688 1 97.75 104 VAL A C 1
ATOM 820 O O . VAL A 1 104 ? 9.086 -11.656 -25.188 1 97.75 104 VAL A O 1
ATOM 823 N N . PHE A 1 105 ? 11.164 -12.508 -25.172 1 97.38 105 PHE A N 1
ATOM 824 C CA . PHE A 1 105 ? 11.484 -11.938 -23.875 1 97.38 105 PHE A CA 1
ATOM 825 C C . PHE A 1 105 ? 11.492 -10.414 -23.922 1 97.38 105 PHE A C 1
ATOM 827 O O . PHE A 1 105 ? 11.039 -9.742 -23 1 97.38 105 PHE A O 1
ATOM 834 N N . ALA A 1 106 ? 12.055 -9.875 -24.969 1 96.88 106 ALA A N 1
ATOM 835 C CA . ALA A 1 106 ? 12.078 -8.422 -25.141 1 96.88 106 ALA A CA 1
ATOM 836 C C . ALA A 1 106 ? 10.664 -7.855 -25.172 1 96.88 106 ALA A C 1
ATOM 838 O O . ALA A 1 106 ? 10.391 -6.82 -24.562 1 96.88 106 ALA A O 1
ATOM 839 N N . ALA A 1 107 ? 9.773 -8.523 -25.891 1 95.88 107 ALA A N 1
ATOM 840 C CA . ALA A 1 107 ? 8.383 -8.094 -25.969 1 95.88 107 ALA A CA 1
ATOM 841 C C . ALA A 1 107 ? 7.695 -8.219 -24.609 1 95.88 107 ALA A C 1
ATOM 843 O O . ALA A 1 107 ? 6.957 -7.324 -24.188 1 95.88 107 ALA A O 1
ATOM 844 N N . TYR A 1 108 ? 7.949 -9.328 -24.031 1 95.06 108 TYR A N 1
ATOM 845 C CA . TYR A 1 108 ? 7.438 -9.555 -22.688 1 95.06 108 TYR A CA 1
ATOM 846 C C . TYR A 1 108 ? 7.914 -8.469 -21.734 1 95.06 108 TYR A C 1
ATOM 848 O O . TYR A 1 108 ? 7.109 -7.879 -21 1 95.06 108 TYR A O 1
ATOM 856 N N . ALA A 1 109 ? 9.172 -8.188 -21.719 1 92.88 109 ALA A N 1
ATOM 857 C CA . ALA A 1 109 ? 9.789 -7.199 -20.844 1 92.88 109 ALA A CA 1
ATOM 858 C C . ALA A 1 109 ? 9.297 -5.793 -21.172 1 92.88 109 ALA A C 1
ATOM 860 O O . ALA A 1 109 ? 9.273 -4.918 -20.297 1 92.88 109 ALA A O 1
ATOM 861 N N . GLY A 1 110 ? 8.898 -5.582 -22.406 1 91.62 110 GLY A N 1
ATOM 862 C CA . GLY A 1 110 ? 8.383 -4.293 -22.828 1 91.62 110 GLY A CA 1
ATOM 863 C C . GLY A 1 110 ? 7.066 -3.93 -22.172 1 91.62 110 GLY A C 1
ATOM 864 O O . GLY A 1 110 ? 6.699 -2.756 -22.125 1 91.62 110 GLY A O 1
ATOM 865 N N . GLY A 1 111 ? 6.27 -4.953 -21.844 1 91.94 111 GLY A N 1
ATOM 866 C CA . GLY A 1 111 ? 5.129 -4.73 -20.984 1 91.94 111 GLY A CA 1
ATOM 867 C C . GLY A 1 111 ? 3.879 -4.309 -21.734 1 91.94 111 GLY A C 1
ATOM 868 O O . GLY A 1 111 ? 2.949 -3.756 -21.141 1 91.94 111 GLY A O 1
ATOM 869 N N . ALA A 1 112 ? 3.85 -4.449 -23.062 1 93.62 112 ALA A N 1
ATOM 870 C CA . ALA A 1 112 ? 2.625 -4.133 -23.797 1 93.62 112 ALA A CA 1
ATOM 871 C C . ALA A 1 112 ? 1.45 -4.961 -23.281 1 93.62 112 ALA A C 1
ATOM 873 O O . ALA A 1 112 ? 1.526 -6.191 -23.234 1 93.62 112 ALA A O 1
ATOM 874 N N . PRO A 1 113 ? 0.357 -4.305 -23 1 96 113 PRO A N 1
ATOM 875 C CA . PRO A 1 113 ? -0.722 -4.996 -22.281 1 96 113 PRO A CA 1
ATOM 876 C C . PRO A 1 113 ? -1.359 -6.105 -23.125 1 96 113 PRO A C 1
ATOM 878 O O . PRO A 1 113 ? -1.859 -7.09 -22.562 1 96 113 PRO A O 1
ATOM 881 N N . ASP A 1 114 ? -1.306 -5.988 -24.438 1 97.06 114 ASP A N 1
ATOM 882 C CA . ASP A 1 114 ? -2.035 -6.934 -25.281 1 97.06 114 ASP A CA 1
ATOM 883 C C . ASP A 1 114 ? -1.087 -7.949 -25.906 1 97.06 114 ASP A C 1
ATOM 885 O O . ASP A 1 114 ? -1.511 -8.789 -26.703 1 97.06 114 ASP A O 1
ATOM 889 N N . TYR A 1 115 ? 0.177 -7.863 -25.562 1 97.31 115 TYR A N 1
ATOM 890 C CA . TYR A 1 115 ? 1.113 -8.852 -26.078 1 97.31 115 TYR A CA 1
ATOM 891 C C . TYR A 1 115 ? 0.824 -10.234 -25.5 1 97.31 115 TYR A C 1
ATOM 893 O O . TYR A 1 115 ? 0.747 -10.398 -24.281 1 97.31 115 TYR A O 1
ATOM 901 N N . ILE A 1 116 ? 0.657 -11.18 -26.359 1 98.25 116 ILE A N 1
ATOM 902 C CA . ILE A 1 116 ? 0.427 -12.562 -25.969 1 98.25 116 ILE A CA 1
ATOM 903 C C . ILE A 1 116 ? 1.729 -13.359 -26.062 1 98.25 116 ILE A C 1
ATOM 905 O O . ILE A 1 116 ? 2.285 -13.508 -27.156 1 98.25 116 ILE A O 1
ATOM 909 N N . VAL A 1 117 ? 2.262 -13.812 -24.984 1 98.06 117 VAL A N 1
ATOM 910 C CA . VAL A 1 117 ? 3.42 -14.695 -25.016 1 98.06 117 VAL A CA 1
ATOM 911 C C . VAL A 1 117 ? 3.053 -16 -25.719 1 98.06 117 VAL A C 1
ATOM 913 O O . VAL A 1 117 ? 1.999 -16.594 -25.438 1 98.06 117 VAL A O 1
ATOM 916 N N . PRO A 1 118 ? 3.871 -16.484 -26.594 1 98.38 118 PRO A N 1
ATOM 917 C CA . PRO A 1 118 ? 3.535 -17.75 -27.25 1 98.38 118 PRO A CA 1
ATOM 918 C C . PRO A 1 118 ? 3.227 -18.859 -26.25 1 98.38 118 PRO A C 1
ATOM 920 O O . PRO A 1 118 ? 4.055 -19.172 -25.391 1 98.38 118 PRO A O 1
ATOM 923 N N . GLY A 1 119 ? 2.004 -19.422 -26.422 1 98.06 119 GLY A N 1
ATOM 924 C CA . GLY A 1 119 ? 1.583 -20.469 -25.5 1 98.06 119 GLY A CA 1
ATOM 925 C C . GLY A 1 119 ? 1.04 -19.938 -24.188 1 98.06 119 GLY A C 1
ATOM 926 O O . GLY A 1 119 ? 0.716 -20.719 -23.297 1 98.06 119 GLY A O 1
ATOM 927 N N . GLY A 1 120 ? 1.009 -18.641 -24.047 1 98.25 120 GLY A N 1
ATOM 928 C CA . GLY A 1 120 ? 0.543 -18 -22.828 1 98.25 120 GLY A CA 1
ATOM 929 C C . GLY A 1 120 ? -0.613 -17.047 -23.047 1 98.25 120 GLY A C 1
ATOM 930 O O . GLY A 1 120 ? -1.53 -17.344 -23.828 1 98.25 120 GLY A O 1
ATOM 931 N N . GLU A 1 121 ? -0.67 -15.992 -22.344 1 98.25 121 GLU A N 1
ATOM 932 C CA . GLU A 1 121 ? -1.718 -14.977 -22.422 1 98.25 121 GLU A CA 1
ATOM 933 C C . GLU A 1 121 ? -1.141 -13.578 -22.266 1 98.25 121 GLU A C 1
ATOM 935 O O . GLU A 1 121 ? 0.042 -13.414 -21.953 1 98.25 121 GLU A O 1
ATOM 940 N N . SER A 1 122 ? -1.934 -12.578 -22.609 1 98 122 SER A N 1
ATOM 941 C CA . SER A 1 122 ? -1.548 -11.18 -22.406 1 98 122 SER A CA 1
ATOM 942 C C . SER A 1 122 ? -1.885 -10.711 -21 1 98 122 SER A C 1
ATOM 944 O O . SER A 1 122 ? -2.648 -11.359 -20.281 1 98 122 SER A O 1
ATOM 946 N N . THR A 1 123 ? -1.271 -9.602 -20.609 1 97.25 123 THR A N 1
ATOM 947 C CA . THR A 1 123 ? -1.605 -9 -19.312 1 97.25 123 THR A CA 1
ATOM 948 C C . THR A 1 123 ? -3.062 -8.547 -19.297 1 97.25 123 THR A C 1
ATOM 950 O O . THR A 1 123 ? -3.736 -8.656 -18.266 1 97.25 123 THR A O 1
ATOM 953 N N . SER A 1 124 ? -3.572 -8.078 -20.422 1 97.81 124 SER A N 1
ATOM 954 C CA . SER A 1 124 ? -4.961 -7.645 -20.516 1 97.81 124 SER A CA 1
ATOM 955 C C . SER A 1 124 ? -5.922 -8.812 -20.297 1 97.81 124 SER A C 1
ATOM 957 O O . SER A 1 124 ? -6.945 -8.656 -19.625 1 97.81 124 SER A O 1
ATOM 959 N N . GLN A 1 125 ? -5.586 -9.914 -20.859 1 98.19 125 GLN A N 1
ATOM 960 C CA . GLN A 1 125 ? -6.406 -11.109 -20.672 1 98.19 125 GLN A CA 1
ATOM 961 C C . GLN A 1 125 ? -6.422 -11.539 -19.219 1 98.19 125 GLN A C 1
ATOM 963 O O . GLN A 1 125 ? -7.484 -11.797 -18.641 1 98.19 125 GLN A O 1
ATOM 968 N N . ARG A 1 126 ? -5.23 -11.57 -18.656 1 98 126 ARG A N 1
ATOM 969 C CA . ARG A 1 126 ? -5.125 -11.984 -17.266 1 98 126 ARG A CA 1
ATOM 970 C C . ARG A 1 126 ? -5.879 -11.031 -16.344 1 98 126 ARG A C 1
ATOM 972 O O . ARG A 1 126 ? -6.598 -11.469 -15.438 1 98 126 ARG A O 1
ATOM 979 N N . LEU A 1 127 ? -5.711 -9.781 -16.562 1 98 127 LEU A N 1
ATOM 980 C CA . LEU A 1 127 ? -6.418 -8.781 -15.766 1 98 127 LEU A CA 1
ATOM 981 C C . LEU A 1 127 ? -7.926 -8.969 -15.883 1 98 127 LEU A C 1
ATOM 983 O O . LEU A 1 127 ? -8.641 -8.93 -14.875 1 98 127 LEU A O 1
ATOM 987 N N . ARG A 1 128 ? -8.398 -9.172 -17.062 1 98.06 128 ARG A N 1
ATOM 988 C CA . ARG A 1 128 ? -9.836 -9.344 -17.281 1 98.06 128 ARG A CA 1
ATOM 989 C C . ARG A 1 128 ? -10.375 -10.523 -16.484 1 98.06 128 ARG A C 1
ATOM 991 O O . ARG A 1 128 ? -11.406 -10.414 -15.82 1 98.06 128 ARG A O 1
ATOM 998 N N . HIS A 1 129 ? -9.672 -11.625 -16.516 1 98.19 129 HIS A N 1
ATOM 999 C CA . HIS A 1 129 ? -10.086 -12.812 -15.781 1 98.19 129 HIS A CA 1
ATOM 1000 C C . HIS A 1 129 ? -10.109 -12.547 -14.281 1 98.19 129 HIS A C 1
ATOM 1002 O O . HIS A 1 129 ? -11.078 -12.898 -13.602 1 98.19 129 HIS A O 1
ATOM 1008 N N . ALA A 1 130 ? -9.078 -11.969 -13.797 1 98.31 130 ALA A N 1
ATOM 1009 C CA . ALA A 1 130 ? -8.969 -11.711 -12.359 1 98.31 130 ALA A CA 1
ATOM 1010 C C . ALA A 1 130 ? -10.039 -10.742 -11.891 1 98.31 130 ALA A C 1
ATOM 1012 O O . ALA A 1 130 ? -10.703 -10.977 -10.875 1 98.31 130 ALA A O 1
ATOM 1013 N N . VAL A 1 131 ? -10.211 -9.641 -12.633 1 98.25 131 VAL A N 1
ATOM 1014 C CA . VAL A 1 131 ? -11.164 -8.602 -12.258 1 98.25 131 VAL A CA 1
ATOM 1015 C C . VAL A 1 131 ? -12.586 -9.156 -12.328 1 98.25 131 VAL A C 1
ATOM 1017 O O . VAL A 1 131 ? -13.406 -8.898 -11.445 1 98.25 131 VAL A O 1
ATOM 1020 N N . GLU A 1 132 ? -12.844 -9.945 -13.375 1 98.25 132 GLU A N 1
ATOM 1021 C CA . GLU A 1 132 ? -14.148 -10.586 -13.484 1 98.25 132 GLU A CA 1
ATOM 1022 C C . GLU A 1 132 ? -14.438 -11.469 -12.273 1 98.25 132 GLU A C 1
ATOM 1024 O O . GLU A 1 132 ? -15.523 -11.391 -11.688 1 98.25 132 GLU A O 1
ATOM 1029 N N . CYS A 1 133 ? -13.523 -12.234 -11.914 1 98.69 133 CYS A N 1
ATOM 1030 C CA . CYS A 1 133 ? -13.664 -13.117 -10.766 1 98.69 133 CYS A CA 1
ATOM 1031 C C . CYS A 1 133 ? -13.875 -12.312 -9.484 1 98.69 133 CYS A C 1
ATOM 1033 O O . CYS A 1 133 ? -14.844 -12.547 -8.758 1 98.69 133 CYS A O 1
ATOM 1035 N N . LEU A 1 134 ? -13.062 -11.359 -9.211 1 98.75 134 LEU A N 1
ATOM 1036 C CA . LEU A 1 134 ? -13.078 -10.609 -7.957 1 98.75 134 LEU A CA 1
ATOM 1037 C C . LEU A 1 134 ? -14.328 -9.742 -7.863 1 98.75 134 LEU A C 1
ATOM 1039 O O . LEU A 1 134 ? -14.898 -9.57 -6.781 1 98.75 134 LEU A O 1
ATOM 1043 N N . GLU A 1 135 ? -14.727 -9.188 -8.977 1 98.44 135 GLU A N 1
ATOM 1044 C CA . GLU A 1 135 ? -15.945 -8.383 -8.961 1 98.44 135 GLU A CA 1
ATOM 1045 C C . GLU A 1 135 ? -17.172 -9.25 -8.719 1 98.44 135 GLU A C 1
ATOM 1047 O O . GLU A 1 135 ? -18.094 -8.844 -8.016 1 98.44 135 GLU A O 1
ATOM 1052 N N . GLU A 1 136 ? -17.188 -10.43 -9.352 1 98.56 136 GLU A N 1
ATOM 1053 C CA . GLU A 1 136 ? -18.266 -11.375 -9.07 1 98.56 136 GLU A CA 1
ATOM 1054 C C . GLU A 1 136 ? -18.297 -11.734 -7.59 1 98.56 136 GLU A C 1
ATOM 1056 O O . GLU A 1 136 ? -19.375 -11.734 -6.973 1 98.56 136 GLU A O 1
ATOM 1061 N N . LEU A 1 137 ? -17.156 -12.062 -6.996 1 98.56 137 LEU A N 1
ATOM 1062 C CA . LEU A 1 137 ? -17.078 -12.367 -5.574 1 98.56 137 LEU A CA 1
ATOM 1063 C C . LEU A 1 137 ? -17.531 -11.172 -4.734 1 98.56 137 LEU A C 1
ATOM 1065 O O . LEU A 1 137 ? -18.234 -11.336 -3.736 1 98.56 137 LEU A O 1
ATOM 1069 N N . GLY A 1 138 ? -17.078 -9.953 -5.133 1 98.31 138 GLY A N 1
ATOM 1070 C CA . GLY A 1 138 ? -17.469 -8.742 -4.438 1 98.31 138 GLY A CA 1
ATOM 1071 C C . GLY A 1 138 ? -18.984 -8.547 -4.395 1 98.31 138 GLY A C 1
ATOM 1072 O O . GLY A 1 138 ? -19.531 -8.109 -3.377 1 98.31 138 GLY A O 1
ATOM 1073 N N . ALA A 1 139 ? -19.641 -8.891 -5.508 1 97.62 139 ALA A N 1
ATOM 1074 C CA . ALA A 1 139 ? -21.094 -8.766 -5.598 1 97.62 139 ALA A CA 1
ATOM 1075 C C . ALA A 1 139 ? -21.797 -9.844 -4.777 1 97.62 139 ALA A C 1
ATOM 1077 O O . ALA A 1 139 ? -22.844 -9.602 -4.18 1 97.62 139 ALA A O 1
ATOM 1078 N N . ARG A 1 140 ? -21.203 -10.969 -4.746 1 97.75 140 ARG A N 1
ATOM 1079 C CA . ARG A 1 140 ? -21.781 -12.109 -4.047 1 97.75 140 ARG A CA 1
ATOM 1080 C C . ARG A 1 140 ? -21.656 -11.945 -2.535 1 97.75 140 ARG A C 1
ATOM 1082 O O . ARG A 1 140 ? -22.5 -12.422 -1.78 1 97.75 140 ARG A O 1
ATOM 1089 N N . HIS A 1 141 ? -20.641 -11.297 -2.033 1 98.12 141 HIS A N 1
ATOM 1090 C CA . HIS A 1 141 ? -20.328 -11.211 -0.612 1 98.12 141 HIS A CA 1
ATOM 1091 C C . HIS A 1 141 ? -20.422 -9.781 -0.103 1 98.12 141 HIS A C 1
ATOM 1093 O O . HIS A 1 141 ? -19.547 -9.305 0.612 1 98.12 141 HIS A O 1
ATOM 1099 N N . ARG A 1 142 ? -21.484 -9.062 -0.547 1 97.44 142 ARG A N 1
ATOM 1100 C CA . ARG A 1 142 ? -21.672 -7.68 -0.128 1 97.44 142 ARG A CA 1
ATOM 1101 C C . ARG A 1 142 ? -21.719 -7.57 1.393 1 97.44 142 ARG A C 1
ATOM 1103 O O . ARG A 1 142 ? -22.438 -8.32 2.055 1 97.44 142 ARG A O 1
ATOM 1110 N N . GLY A 1 143 ? -20.891 -6.652 1.937 1 97.94 143 GLY A N 1
ATOM 1111 C CA . GLY A 1 143 ? -20.859 -6.395 3.367 1 97.94 143 GLY A CA 1
ATOM 1112 C C . GLY A 1 143 ? -20 -7.367 4.137 1 97.94 143 GLY A C 1
ATOM 1113 O O . GLY A 1 143 ? -19.906 -7.301 5.367 1 97.94 143 GLY A O 1
ATOM 1114 N N . GLU A 1 144 ? -19.281 -8.242 3.398 1 98.5 144 GLU A N 1
ATOM 1115 C CA . GLU A 1 144 ? -18.453 -9.273 4.039 1 98.5 144 GLU A CA 1
ATOM 1116 C C . GLU A 1 144 ? -16.969 -9.055 3.762 1 98.5 144 GLU A C 1
ATOM 1118 O O . GLU A 1 144 ? -16.609 -8.148 3.016 1 98.5 144 GLU A O 1
ATOM 1123 N N . ARG A 1 145 ? -16.188 -9.789 4.52 1 98.69 145 ARG A N 1
ATOM 1124 C CA . ARG A 1 145 ? -14.742 -9.844 4.309 1 98.69 145 ARG A CA 1
ATOM 1125 C C . ARG A 1 145 ? -14.32 -11.188 3.715 1 98.69 145 ARG A C 1
ATOM 1127 O O . ARG A 1 145 ? -14.742 -12.242 4.195 1 98.69 145 ARG A O 1
ATOM 1134 N N . LEU A 1 146 ? -13.508 -11.102 2.641 1 98.81 146 LEU A N 1
ATOM 1135 C CA . LEU A 1 146 ? -13 -12.289 1.963 1 98.81 146 LEU A CA 1
ATOM 1136 C C . LEU A 1 146 ? -11.477 -12.336 2.018 1 98.81 146 LEU A C 1
ATOM 1138 O O . LEU A 1 146 ? -10.82 -11.297 1.998 1 98.81 146 LEU A O 1
ATOM 1142 N N . VAL A 1 147 ? -11 -13.547 2.098 1 98.94 147 VAL A N 1
ATOM 1143 C CA . VAL A 1 147 ? -9.57 -13.789 1.914 1 98.94 147 VAL A CA 1
ATOM 1144 C C . VAL A 1 147 ? -9.336 -14.539 0.604 1 98.94 147 VAL A C 1
ATOM 1146 O O . VAL A 1 147 ? -10.031 -15.508 0.304 1 98.94 147 VAL A O 1
ATOM 1149 N N . VAL A 1 148 ? -8.445 -14.016 -0.221 1 98.94 148 VAL A N 1
ATOM 1150 C CA . VAL A 1 148 ? -8.125 -14.625 -1.505 1 98.94 148 VAL A CA 1
ATOM 1151 C C . VAL A 1 148 ? -6.613 -14.812 -1.624 1 98.94 148 VAL A C 1
ATOM 1153 O O . VAL A 1 148 ? -5.852 -13.852 -1.479 1 98.94 148 VAL A O 1
ATOM 1156 N N . VAL A 1 149 ? -6.129 -16.016 -1.838 1 98.94 149 VAL A N 1
ATOM 1157 C CA . VAL A 1 149 ? -4.723 -16.281 -2.111 1 98.94 149 VAL A CA 1
ATOM 1158 C C . VAL A 1 149 ? -4.492 -16.359 -3.619 1 98.94 149 VAL A C 1
ATOM 1160 O O . VAL A 1 149 ? -5.121 -17.172 -4.309 1 98.94 149 VAL A O 1
ATOM 1163 N N . THR A 1 150 ? -3.658 -15.547 -4.113 1 98.88 150 THR A N 1
ATOM 1164 C CA . THR A 1 150 ? -3.373 -15.5 -5.543 1 98.88 150 THR A CA 1
ATOM 1165 C C . THR A 1 150 ? -1.89 -15.234 -5.789 1 98.88 150 THR A C 1
ATOM 1167 O O . THR A 1 150 ? -1.036 -15.719 -5.039 1 98.88 150 THR A O 1
ATOM 1170 N N . HIS A 1 151 ? -1.532 -14.562 -6.883 1 98.75 151 HIS A N 1
ATOM 1171 C CA . HIS A 1 151 ? -0.153 -14.5 -7.352 1 98.75 151 HIS A CA 1
ATOM 1172 C C . HIS A 1 151 ? 0.305 -13.062 -7.535 1 98.75 151 HIS A C 1
ATOM 1174 O O . HIS A 1 151 ? -0.517 -12.141 -7.562 1 98.75 151 HIS A O 1
ATOM 1180 N N . GLY A 1 152 ? 1.628 -12.938 -7.59 1 98.25 152 GLY A N 1
ATOM 1181 C CA . GLY A 1 152 ? 2.213 -11.609 -7.688 1 98.25 152 GLY A CA 1
ATOM 1182 C C . GLY A 1 152 ? 1.765 -10.852 -8.922 1 98.25 152 GLY A C 1
ATOM 1183 O O . GLY A 1 152 ? 1.494 -9.648 -8.852 1 98.25 152 GLY A O 1
ATOM 1184 N N . GLY A 1 153 ? 1.768 -11.547 -10.086 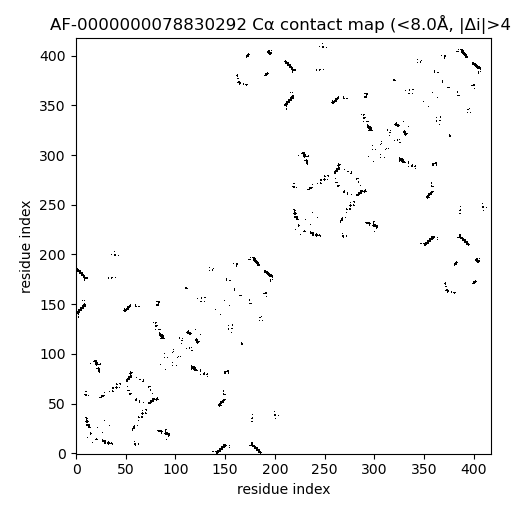1 97.25 153 GLY A N 1
ATOM 1185 C CA . GLY A 1 153 ? 1.351 -10.883 -11.312 1 97.25 153 GLY A CA 1
ATOM 1186 C C . GLY A 1 153 ? -0.08 -10.383 -11.266 1 97.25 153 GLY A C 1
ATOM 1187 O O . GLY A 1 153 ? -0.376 -9.289 -11.742 1 97.25 153 GLY A O 1
ATOM 1188 N N . VAL A 1 154 ? -0.956 -11.125 -10.695 1 98.25 154 VAL A N 1
ATOM 1189 C CA . VAL A 1 154 ? -2.365 -10.766 -10.57 1 98.25 154 VAL A CA 1
ATOM 1190 C C . VAL A 1 154 ? -2.514 -9.57 -9.633 1 98.25 154 VAL A C 1
ATOM 1192 O O . VAL A 1 154 ? -3.229 -8.617 -9.945 1 98.25 154 VAL A O 1
ATOM 1195 N N . LEU A 1 155 ? -1.84 -9.641 -8.5 1 98.69 155 LEU A N 1
ATOM 1196 C CA . LEU A 1 155 ? -1.884 -8.547 -7.531 1 98.69 155 LEU A CA 1
ATOM 1197 C C . LEU A 1 155 ? -1.331 -7.262 -8.141 1 98.69 155 LEU A C 1
ATOM 1199 O O . LEU A 1 155 ? -1.901 -6.188 -7.945 1 98.69 155 LEU A O 1
ATOM 1203 N N . SER A 1 156 ? -0.239 -7.422 -8.867 1 98.12 156 SER A N 1
ATOM 1204 C CA . SER A 1 156 ? 0.35 -6.266 -9.539 1 98.12 156 SER A CA 1
ATOM 1205 C C . SER A 1 156 ? -0.635 -5.629 -10.516 1 98.12 156 SER A C 1
ATOM 1207 O O . SER A 1 156 ? -0.777 -4.406 -10.555 1 98.12 156 SER A O 1
ATOM 1209 N N . LEU A 1 157 ? -1.316 -6.422 -11.273 1 97.5 157 LEU A N 1
ATOM 1210 C CA . LEU A 1 157 ? -2.273 -5.934 -12.266 1 97.5 157 LEU A CA 1
ATOM 1211 C C . LEU A 1 157 ? -3.453 -5.25 -11.586 1 97.5 157 LEU A C 1
ATOM 1213 O O . LEU A 1 157 ? -3.871 -4.164 -12 1 97.5 157 LEU A O 1
ATOM 1217 N N . LEU A 1 158 ? -3.965 -5.898 -10.562 1 98.19 158 LEU A N 1
ATOM 1218 C CA . LEU A 1 158 ? -5.09 -5.312 -9.844 1 98.19 158 LEU A CA 1
ATOM 1219 C C . LEU A 1 158 ? -4.688 -3.992 -9.195 1 98.19 158 LEU A C 1
ATOM 1221 O O . LEU A 1 158 ? -5.461 -3.033 -9.195 1 98.19 158 LEU A O 1
ATOM 1225 N N . PHE A 1 159 ? -3.492 -3.992 -8.617 1 98.69 159 PHE A N 1
ATOM 1226 C CA . PHE A 1 159 ? -2.939 -2.783 -8.023 1 98.69 159 PHE A CA 1
ATOM 1227 C C . PHE A 1 159 ? -2.953 -1.631 -9.023 1 98.69 159 PHE A C 1
ATOM 1229 O O . PHE A 1 159 ? -3.506 -0.565 -8.742 1 98.69 159 PHE A O 1
ATOM 1236 N N . ARG A 1 160 ? -2.453 -1.843 -10.156 1 97.75 160 ARG A N 1
ATOM 1237 C CA . ARG A 1 160 ? -2.396 -0.823 -11.195 1 97.75 160 ARG A CA 1
ATOM 1238 C C . ARG A 1 160 ? -3.797 -0.44 -11.664 1 97.75 160 ARG A C 1
ATOM 1240 O O . ARG A 1 160 ? -4.098 0.743 -11.844 1 97.75 160 ARG A O 1
ATOM 1247 N N . HIS A 1 161 ? -4.605 -1.436 -11.828 1 97 161 HIS A N 1
ATOM 1248 C CA . HIS A 1 161 ? -5.977 -1.235 -12.281 1 97 161 HIS A CA 1
ATOM 1249 C C . HIS A 1 161 ? -6.762 -0.368 -11.305 1 97 161 HIS A C 1
ATOM 1251 O O . HIS A 1 161 ? -7.418 0.594 -11.711 1 97 161 HIS A O 1
ATOM 1257 N N . SER A 1 162 ? -6.672 -0.654 -10.055 1 97.75 162 SER A N 1
ATOM 1258 C CA . SER A 1 162 ? -7.449 0.018 -9.016 1 97.75 162 SER A CA 1
ATOM 1259 C C . SER A 1 162 ? -7.016 1.471 -8.859 1 97.75 162 SER A C 1
ATOM 1261 O O . SER A 1 162 ? -7.805 2.312 -8.414 1 97.75 162 SER A O 1
ATOM 1263 N N . LEU A 1 163 ? -5.812 1.768 -9.242 1 98.06 163 LEU A N 1
ATOM 1264 C CA . LEU A 1 163 ? -5.258 3.092 -8.984 1 98.06 163 LEU A CA 1
ATOM 1265 C C . LEU A 1 163 ? -5.199 3.914 -10.266 1 98.06 163 LEU A C 1
ATOM 1267 O O . LEU A 1 163 ? -4.801 5.082 -10.242 1 98.06 163 LEU A O 1
ATOM 1271 N N . GLY A 1 164 ? -5.547 3.342 -11.367 1 96.44 164 GLY A N 1
ATOM 1272 C CA . GLY A 1 164 ? -5.516 4.035 -12.648 1 96.44 164 GLY A CA 1
ATOM 1273 C C . GLY A 1 164 ? -4.109 4.305 -13.148 1 96.44 164 GLY A C 1
ATOM 1274 O O . GLY A 1 164 ? -3.863 5.316 -13.812 1 96.44 164 GLY A O 1
ATOM 1275 N N . ILE A 1 165 ? -3.166 3.477 -12.812 1 96.94 165 ILE A N 1
ATOM 1276 C CA . ILE A 1 165 ? -1.79 3.611 -13.281 1 96.94 165 ILE A CA 1
ATOM 1277 C C . ILE A 1 165 ? -1.702 3.201 -14.75 1 96.94 165 ILE A C 1
ATOM 1279 O O . ILE A 1 165 ? -2.111 2.098 -15.117 1 96.94 165 ILE A O 1
ATOM 1283 N N . PRO A 1 166 ? -1.146 4.059 -15.57 1 94.12 166 PRO A N 1
ATOM 1284 C CA . PRO A 1 166 ? -1.031 3.711 -16.984 1 94.12 166 PRO A CA 1
ATOM 1285 C C . PRO A 1 166 ? -0.198 2.453 -17.219 1 94.12 166 PRO A C 1
ATOM 1287 O O . PRO A 1 166 ? 0.771 2.207 -16.5 1 94.12 166 PRO A O 1
ATOM 1290 N N . HIS A 1 167 ? -0.519 1.739 -18.297 1 89.81 167 HIS A N 1
ATOM 1291 C CA . HIS A 1 167 ? 0.152 0.484 -18.609 1 89.81 167 HIS A CA 1
ATOM 1292 C C . HIS A 1 167 ? 1.641 0.702 -18.875 1 89.81 167 HIS A C 1
ATOM 1294 O O . HIS A 1 167 ? 2.463 -0.148 -18.516 1 89.81 167 HIS A O 1
ATOM 1300 N N . ALA A 1 168 ? 1.944 1.833 -19.422 1 89.62 168 ALA A N 1
ATOM 1301 C CA . ALA A 1 168 ? 3.318 2.109 -19.828 1 89.62 168 ALA A CA 1
ATOM 1302 C C . ALA A 1 168 ? 4.168 2.543 -18.641 1 89.62 168 ALA A C 1
ATOM 1304 O O . ALA A 1 168 ? 5.398 2.588 -18.734 1 89.62 168 ALA A O 1
ATOM 1305 N N . ALA A 1 169 ? 3.496 2.857 -17.5 1 92.5 169 ALA A N 1
ATOM 1306 C CA . ALA A 1 169 ? 4.258 3.283 -16.328 1 92.5 169 ALA A CA 1
ATOM 1307 C C . ALA A 1 169 ? 5.105 2.139 -15.789 1 92.5 169 ALA A C 1
ATOM 1309 O O . ALA A 1 169 ? 4.645 0.996 -15.719 1 92.5 169 ALA A O 1
ATOM 1310 N N . PRO A 1 170 ? 6.359 2.451 -15.469 1 93.38 170 PRO A N 1
ATOM 1311 C CA . PRO A 1 170 ? 7.18 1.4 -14.867 1 93.38 170 PRO A CA 1
ATOM 1312 C C . PRO A 1 170 ? 6.629 0.915 -13.523 1 93.38 170 PRO A C 1
ATOM 1314 O O . PRO A 1 170 ? 5.898 1.647 -12.852 1 93.38 170 PRO A O 1
ATOM 1317 N N . ARG A 1 171 ? 6.965 -0.314 -13.242 1 94.62 171 ARG A N 1
ATOM 1318 C CA . ARG A 1 171 ? 6.582 -0.823 -11.922 1 94.62 171 ARG A CA 1
ATOM 1319 C C . ARG A 1 171 ? 7.496 -0.268 -10.836 1 94.62 171 ARG A C 1
ATOM 1321 O O . ARG A 1 171 ? 8.688 -0.596 -10.789 1 94.62 171 ARG A O 1
ATOM 1328 N N . THR A 1 172 ? 6.945 0.52 -9.945 1 97.81 172 THR A N 1
ATOM 1329 C CA . THR A 1 172 ? 7.727 1.136 -8.883 1 97.81 172 THR A CA 1
ATOM 1330 C C . THR A 1 172 ? 7.168 0.754 -7.516 1 97.81 172 THR A C 1
ATOM 1332 O O . THR A 1 172 ? 7.137 1.578 -6.598 1 97.81 172 THR A O 1
ATOM 1335 N N . PHE A 1 173 ? 6.66 -0.473 -7.441 1 98.5 173 PHE A N 1
ATOM 1336 C CA . PHE A 1 173 ? 6.18 -0.996 -6.172 1 98.5 173 PHE A CA 1
ATOM 1337 C C . PHE A 1 173 ? 6.527 -2.471 -6.023 1 98.5 173 PHE A C 1
ATOM 1339 O O . PHE A 1 173 ? 6.707 -3.176 -7.02 1 98.5 173 PHE A O 1
ATOM 1346 N N . SER A 1 174 ? 6.617 -2.947 -4.824 1 98.06 174 SER A N 1
ATOM 1347 C CA . SER A 1 174 ? 6.969 -4.332 -4.527 1 98.06 174 SER A CA 1
ATOM 1348 C C . SER A 1 174 ? 5.723 -5.199 -4.375 1 98.06 174 SER A C 1
ATOM 1350 O O . SER A 1 174 ? 4.664 -4.707 -3.977 1 98.06 174 SER A O 1
ATOM 1352 N N . VAL A 1 175 ? 5.812 -6.406 -4.75 1 98.19 175 VAL A N 1
ATOM 1353 C CA . VAL A 1 175 ? 4.805 -7.438 -4.512 1 98.19 175 VAL A CA 1
ATOM 1354 C C . VAL A 1 175 ? 5.445 -8.633 -3.805 1 98.19 175 VAL A C 1
ATOM 1356 O O . VAL A 1 175 ? 6.023 -9.508 -4.453 1 98.19 175 VAL A O 1
ATOM 1359 N N . LEU A 1 176 ? 5.332 -8.711 -2.527 1 96.88 176 LEU A N 1
ATOM 1360 C CA . LEU A 1 176 ? 6.098 -9.641 -1.712 1 96.88 176 LEU A CA 1
ATOM 1361 C C . LEU A 1 176 ? 5.328 -10.938 -1.5 1 96.88 176 LEU A C 1
ATOM 1363 O O . LEU A 1 176 ? 4.102 -10.922 -1.354 1 96.88 176 LEU A O 1
ATOM 1367 N N . ASN A 1 177 ? 6.082 -12.047 -1.497 1 98.44 177 ASN A N 1
ATOM 1368 C CA . ASN A 1 177 ? 5.438 -13.289 -1.081 1 98.44 177 ASN A CA 1
ATOM 1369 C C . ASN A 1 177 ? 4.852 -13.172 0.324 1 98.44 177 ASN A C 1
ATOM 1371 O O . ASN A 1 177 ? 5.453 -12.547 1.201 1 98.44 177 ASN A O 1
ATOM 1375 N N . ALA A 1 178 ? 3.645 -13.797 0.48 1 98.56 178 ALA A N 1
ATOM 1376 C CA . ALA A 1 178 ? 2.922 -13.789 1.749 1 98.56 178 ALA A CA 1
ATOM 1377 C C . ALA A 1 178 ? 2.57 -12.359 2.172 1 98.56 178 ALA A C 1
ATOM 1379 O O . ALA A 1 178 ? 2.357 -12.094 3.357 1 98.56 178 ALA A O 1
ATOM 1380 N N . GLY A 1 179 ? 2.637 -11.469 1.24 1 98.25 179 GLY A N 1
ATOM 1381 C CA . GLY A 1 179 ? 2.234 -10.102 1.521 1 98.25 179 GLY A CA 1
ATOM 1382 C C . GLY A 1 179 ? 0.737 -9.945 1.713 1 98.25 179 GLY A C 1
ATOM 1383 O O . GLY A 1 179 ? -0.053 -10.555 0.985 1 98.25 179 GLY A O 1
ATOM 1384 N N . TRP A 1 180 ? 0.361 -9.227 2.775 1 98.31 180 TRP A N 1
ATOM 1385 C CA . TRP A 1 180 ? -1.022 -8.891 3.096 1 98.31 180 TRP A CA 1
ATOM 1386 C C . TRP A 1 180 ? -1.453 -7.617 2.375 1 98.31 180 TRP A C 1
ATOM 1388 O O . TRP A 1 180 ? -0.874 -6.547 2.59 1 98.31 180 TRP A O 1
ATOM 1398 N N . ASN A 1 181 ? -2.418 -7.668 1.468 1 98.81 181 ASN A N 1
ATOM 1399 C CA . ASN A 1 181 ? -2.992 -6.535 0.75 1 98.81 181 ASN A CA 1
ATOM 1400 C C . ASN A 1 181 ? -4.5 -6.445 0.959 1 98.81 181 ASN A C 1
ATOM 1402 O O . ASN A 1 181 ? -5.199 -7.461 0.921 1 98.81 181 ASN A O 1
ATOM 1406 N N . GLN A 1 182 ? -5.016 -5.27 1.154 1 98.75 182 GLN A N 1
ATOM 1407 C CA . GLN A 1 182 ? -6.438 -5.086 1.424 1 98.75 182 GLN A CA 1
ATOM 1408 C C . GLN A 1 182 ? -7.059 -4.082 0.458 1 98.75 182 GLN A C 1
ATOM 1410 O O . GLN A 1 182 ? -6.484 -3.021 0.205 1 98.75 182 GLN A O 1
ATOM 1415 N N . PHE A 1 183 ? -8.156 -4.453 -0.101 1 98.81 183 PHE A N 1
ATOM 1416 C CA . PHE A 1 183 ? -8.969 -3.592 -0.954 1 98.81 183 PHE A CA 1
ATOM 1417 C C . PHE A 1 183 ? -10.414 -3.562 -0.475 1 98.81 183 PHE A C 1
ATOM 1419 O O . PHE A 1 183 ? -10.953 -4.586 -0.05 1 98.81 183 PHE A O 1
ATOM 1426 N N . ASP A 1 184 ? -11.023 -2.439 -0.542 1 98.75 184 ASP A N 1
ATOM 1427 C CA . ASP A 1 184 ? -12.477 -2.326 -0.466 1 98.75 184 ASP A CA 1
ATOM 1428 C C . ASP A 1 184 ? -13.094 -2.299 -1.859 1 98.75 184 ASP A C 1
ATOM 1430 O O . ASP A 1 184 ? -12.562 -1.663 -2.771 1 98.75 184 ASP A O 1
ATOM 1434 N N . TYR A 1 185 ? -14.109 -3.012 -2.01 1 98.62 185 TYR A N 1
ATOM 1435 C CA . TYR A 1 185 ? -14.836 -3.059 -3.271 1 98.62 185 TYR A CA 1
ATOM 1436 C C . TYR A 1 185 ? -16.297 -2.652 -3.078 1 98.62 185 TYR A C 1
ATOM 1438 O O . TYR A 1 185 ? -16.984 -3.178 -2.197 1 98.62 185 TYR A O 1
ATOM 1446 N N . HIS A 1 186 ? -16.75 -1.701 -3.826 1 97.56 186 HIS A N 1
ATOM 1447 C CA . HIS A 1 186 ? -18.141 -1.271 -3.797 1 97.56 186 HIS A CA 1
ATOM 1448 C C . HIS A 1 186 ? -18.641 -0.936 -5.195 1 97.56 186 HIS A C 1
ATOM 1450 O O . HIS A 1 186 ? -18.234 0.069 -5.785 1 97.56 186 HIS A O 1
ATOM 1456 N N . GLU A 1 187 ? -19.516 -1.726 -5.738 1 93.5 187 GLU A N 1
ATOM 1457 C CA . GLU A 1 187 ? -20.219 -1.476 -6.996 1 93.5 187 GLU A CA 1
ATOM 1458 C C . GLU A 1 187 ? -19.25 -1.112 -8.109 1 93.5 187 GLU A C 1
ATOM 1460 O O . GLU A 1 187 ? -19.391 -0.077 -8.758 1 93.5 187 GLU A O 1
ATOM 1465 N N . GLY A 1 188 ? -18.266 -1.934 -8.289 1 93.56 188 GLY A N 1
ATOM 1466 C CA . GLY A 1 188 ? -17.359 -1.766 -9.414 1 93.56 188 GLY A CA 1
ATOM 1467 C C . GLY A 1 188 ? -16.156 -0.899 -9.086 1 93.56 188 GLY A C 1
ATOM 1468 O O . GLY A 1 188 ? -15.242 -0.766 -9.898 1 93.56 188 GLY A O 1
ATOM 1469 N N . ALA A 1 189 ? -16.141 -0.306 -7.902 1 96.44 189 ALA A N 1
ATOM 1470 C CA . ALA A 1 189 ? -15.047 0.584 -7.512 1 96.44 189 ALA A CA 1
ATOM 1471 C C . ALA A 1 189 ? -14.133 -0.087 -6.496 1 96.44 189 ALA A C 1
ATOM 1473 O O . ALA A 1 189 ? -14.602 -0.677 -5.52 1 96.44 189 ALA A O 1
ATOM 1474 N N . TRP A 1 190 ? -12.867 -0.004 -6.789 1 98.31 190 TRP A N 1
ATOM 1475 C CA . TRP A 1 190 ? -11.844 -0.543 -5.902 1 98.31 190 TRP A CA 1
ATOM 1476 C C . TRP A 1 190 ? -11.148 0.575 -5.133 1 98.31 190 TRP A C 1
ATOM 1478 O O . TRP A 1 190 ? -10.852 1.633 -5.695 1 98.31 190 TRP A O 1
ATOM 1488 N N . ARG A 1 191 ? -10.922 0.375 -3.881 1 98.56 191 ARG A N 1
ATOM 1489 C CA . ARG A 1 191 ? -10.117 1.27 -3.057 1 98.56 191 ARG A CA 1
ATOM 1490 C C . ARG A 1 191 ? -9.016 0.501 -2.332 1 98.56 191 ARG A C 1
ATOM 1492 O O . ARG A 1 191 ? -9.297 -0.457 -1.608 1 98.56 191 ARG A O 1
ATOM 1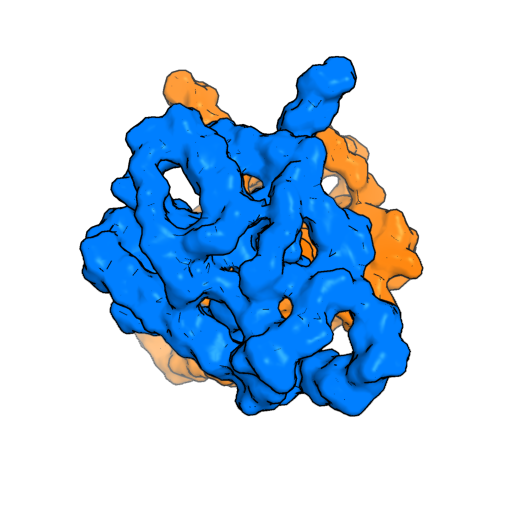499 N N . LEU A 1 192 ? -7.797 0.92 -2.561 1 98.81 192 LEU A N 1
ATOM 1500 C CA . LEU A 1 192 ? -6.664 0.318 -1.865 1 98.81 192 LEU A CA 1
ATOM 1501 C C . LEU A 1 192 ? -6.59 0.811 -0.425 1 98.81 192 LEU A C 1
ATOM 1503 O O . LEU A 1 192 ? -6.594 2.02 -0.176 1 98.81 192 LEU A O 1
ATOM 1507 N N . VAL A 1 193 ? -6.508 -0.131 0.519 1 98.62 193 VAL A N 1
ATOM 1508 C CA . VAL A 1 193 ? -6.441 0.225 1.933 1 98.62 193 VAL A CA 1
ATOM 1509 C C . VAL A 1 193 ? -5.031 -0.033 2.463 1 98.62 193 VAL A C 1
ATOM 1511 O O . VAL A 1 193 ? -4.434 0.837 3.1 1 98.62 193 VAL A O 1
ATOM 1514 N N . THR A 1 194 ? -4.535 -1.202 2.209 1 98.5 194 THR A N 1
ATOM 1515 C CA . THR A 1 194 ? -3.207 -1.622 2.648 1 98.5 194 THR A CA 1
ATOM 1516 C C . THR A 1 194 ? -2.475 -2.355 1.529 1 98.5 194 THR A C 1
ATOM 1518 O O . THR A 1 194 ? -3.094 -3.068 0.738 1 98.5 194 THR A O 1
ATOM 1521 N N . TRP A 1 195 ? -1.18 -2.143 1.396 1 98.69 195 TRP A N 1
ATOM 1522 C CA . TRP A 1 195 ? -0.372 -2.855 0.411 1 98.69 195 TRP A CA 1
ATOM 1523 C C . TRP A 1 195 ? 0.925 -3.361 1.033 1 98.69 195 TRP A C 1
ATOM 1525 O O . TRP A 1 195 ? 1.637 -2.605 1.7 1 98.69 195 TRP A O 1
ATOM 1535 N N . GLY A 1 196 ? 1.226 -4.641 0.855 1 98.38 196 GLY A N 1
ATOM 1536 C CA . GLY A 1 196 ? 2.561 -5.176 1.07 1 98.38 196 GLY A CA 1
ATOM 1537 C C . GLY A 1 196 ? 2.924 -5.297 2.537 1 98.38 196 GLY A C 1
ATOM 1538 O O . GLY A 1 196 ? 4.09 -5.148 2.908 1 98.38 196 GLY A O 1
ATOM 1539 N N . ASP A 1 197 ? 1.904 -5.449 3.436 1 97.38 197 ASP A N 1
ATOM 1540 C CA . ASP A 1 197 ? 2.197 -5.641 4.852 1 97.38 197 ASP A CA 1
ATOM 1541 C C . ASP A 1 197 ? 2.705 -7.055 5.121 1 97.38 197 ASP A C 1
ATOM 1543 O O . ASP A 1 197 ? 2 -8.031 4.863 1 97.38 197 ASP A O 1
ATOM 1547 N N . VAL A 1 198 ? 3.963 -7.176 5.613 1 96.62 198 VAL A N 1
ATOM 1548 C CA . VAL A 1 198 ? 4.539 -8.484 5.906 1 96.62 198 VAL A CA 1
ATOM 1549 C C . VAL A 1 198 ? 4.973 -8.547 7.367 1 96.62 198 VAL A C 1
ATOM 1551 O O . VAL A 1 198 ? 5.918 -9.258 7.711 1 96.62 198 VAL A O 1
ATOM 1554 N N . THR A 1 199 ? 4.328 -7.805 8.234 1 93.88 199 THR A N 1
ATOM 1555 C CA . THR A 1 199 ? 4.707 -7.711 9.641 1 93.88 199 THR A CA 1
ATOM 1556 C C . THR A 1 199 ? 4.605 -9.07 10.32 1 93.88 199 THR A C 1
ATOM 1558 O O . THR A 1 199 ? 5.344 -9.352 11.266 1 93.88 199 THR A O 1
ATOM 1561 N N . HIS A 1 200 ? 3.742 -9.906 9.812 1 94.5 200 HIS A N 1
ATOM 1562 C CA . HIS A 1 200 ? 3.549 -11.227 10.398 1 94.5 200 HIS A CA 1
ATOM 1563 C C . HIS A 1 200 ? 4.777 -12.109 10.188 1 94.5 200 HIS A C 1
ATOM 1565 O O . HIS A 1 200 ? 4.922 -13.148 10.836 1 94.5 200 HIS A O 1
ATOM 1571 N N . LEU A 1 201 ? 5.617 -11.727 9.328 1 94.38 201 LEU A N 1
ATOM 1572 C CA . LEU A 1 201 ? 6.797 -12.539 9.047 1 94.38 201 LEU A CA 1
ATOM 1573 C C . LEU A 1 201 ? 7.926 -12.211 10.023 1 94.38 201 LEU A C 1
ATOM 1575 O O . LEU A 1 201 ? 8.93 -12.93 10.078 1 94.38 201 LEU A O 1
ATOM 1579 N N . ARG A 1 202 ? 7.895 -11.062 10.711 1 81.44 202 ARG A N 1
ATOM 1580 C CA . ARG A 1 202 ? 8.922 -10.664 11.664 1 81.44 202 ARG A CA 1
ATOM 1581 C C . ARG A 1 202 ? 8.828 -11.477 12.953 1 81.44 202 ARG A C 1
ATOM 1583 O O . ARG A 1 202 ? 9.828 -11.695 13.633 1 81.44 202 ARG A O 1
ATOM 1590 N N . ALA A 1 203 ? 7.547 -11.648 13.539 1 60.31 203 ALA A N 1
ATOM 1591 C CA . ALA A 1 203 ? 7.375 -12.406 14.781 1 60.31 203 ALA A CA 1
ATOM 1592 C C . ALA A 1 203 ? 7.969 -13.805 14.656 1 60.31 203 ALA A C 1
ATOM 1594 O O . ALA A 1 203 ? 8.359 -14.414 15.656 1 60.31 203 ALA A O 1
ATOM 1595 N N . SER A 1 204 ? 7.93 -14.414 13.547 1 46.06 204 SER A N 1
ATOM 1596 C CA . SER A 1 204 ? 8.383 -15.797 13.398 1 46.06 204 SER A CA 1
ATOM 1597 C C . SER A 1 204 ? 9.898 -15.898 13.586 1 46.06 204 SER A C 1
ATOM 1599 O O . SER A 1 204 ? 10.422 -17 13.797 1 46.06 204 SER A O 1
ATOM 1601 N N . SER A 1 205 ? 10.594 -14.836 13.375 1 40.88 205 SER A N 1
ATOM 1602 C CA . SER A 1 205 ? 12.039 -14.953 13.57 1 40.88 205 SER A CA 1
ATOM 1603 C C . SER A 1 205 ? 12.391 -14.992 15.047 1 40.88 205 SER A C 1
ATOM 1605 O O . SER A 1 205 ? 13.539 -15.273 15.414 1 40.88 205 SER A O 1
ATOM 1607 N N . LEU A 1 206 ? 11.609 -14.297 15.891 1 38.28 206 LEU A N 1
ATOM 1608 C CA . LEU A 1 206 ? 11.992 -14.352 17.297 1 38.28 206 LEU A CA 1
ATOM 1609 C C . LEU A 1 206 ? 11.891 -15.781 17.828 1 38.28 206 LEU A C 1
ATOM 1611 O O . LEU A 1 206 ? 12.445 -16.094 18.891 1 38.28 206 LEU A O 1
ATOM 1615 N N . ASP A 1 207 ? 10.992 -16.547 17.391 1 31.89 207 ASP A N 1
ATOM 1616 C CA . ASP A 1 207 ? 10.953 -17.875 17.984 1 31.89 207 ASP A CA 1
ATOM 1617 C C . ASP A 1 207 ? 12.203 -18.672 17.609 1 31.89 207 ASP A C 1
ATOM 1619 O O . ASP A 1 207 ? 12.398 -19.797 18.109 1 31.89 207 ASP A O 1
ATOM 1623 N N . ASP A 1 208 ? 12.766 -18.391 16.469 1 30.44 208 ASP A N 1
ATOM 1624 C CA . ASP A 1 208 ? 13.898 -19.281 16.203 1 30.44 208 ASP A CA 1
ATOM 1625 C C . ASP A 1 208 ? 15.141 -18.844 16.969 1 30.44 208 ASP A C 1
ATOM 1627 O O . ASP A 1 208 ? 16.234 -19.359 16.734 1 30.44 208 ASP A O 1
ATOM 1631 N N . THR A 1 209 ? 15.086 -17.594 17.547 1 27.55 209 THR A N 1
ATOM 1632 C CA . THR A 1 209 ? 16.281 -17.578 18.375 1 27.55 209 THR A CA 1
ATOM 1633 C C . THR A 1 209 ? 16.031 -18.266 19.719 1 27.55 209 THR A C 1
ATOM 1635 O O . THR A 1 209 ? 14.93 -18.188 20.25 1 27.55 209 THR A O 1
ATOM 1638 N N . MET B 1 1 ? 23.484 3.461 -3.109 1 92.44 1 MET B N 1
ATOM 1639 C CA . MET B 1 1 ? 22.859 2.697 -2.031 1 92.44 1 MET B CA 1
ATOM 1640 C C . MET B 1 1 ? 21.438 3.182 -1.775 1 92.44 1 MET B C 1
ATOM 1642 O O . MET B 1 1 ? 21.141 4.371 -1.923 1 92.44 1 MET B O 1
ATOM 1646 N N . THR B 1 2 ? 20.562 2.338 -1.402 1 97.19 2 THR B N 1
ATOM 1647 C CA . THR B 1 2 ? 19.141 2.641 -1.243 1 97.19 2 THR B CA 1
ATOM 1648 C C . THR B 1 2 ? 18.875 3.227 0.138 1 97.19 2 THR B C 1
ATOM 1650 O O . THR B 1 2 ? 19.406 2.756 1.139 1 97.19 2 THR B O 1
ATOM 1653 N N . THR B 1 3 ? 18.188 4.34 0.163 1 98.62 3 THR B N 1
ATOM 1654 C CA . THR B 1 3 ? 17.656 4.863 1.415 1 98.62 3 THR B CA 1
ATOM 1655 C C . THR B 1 3 ? 16.25 4.34 1.662 1 98.62 3 THR B C 1
ATOM 1657 O O . THR B 1 3 ? 15.406 4.359 0.761 1 98.62 3 THR B O 1
ATOM 1660 N N . GLU B 1 4 ? 16.047 3.781 2.869 1 98.75 4 GLU B N 1
ATOM 1661 C CA . GLU B 1 4 ? 14.719 3.309 3.248 1 98.75 4 GLU B CA 1
ATOM 1662 C C . GLU B 1 4 ? 13.953 4.371 4.031 1 98.75 4 GLU B C 1
ATOM 1664 O O . GLU B 1 4 ? 14.453 4.891 5.035 1 98.75 4 GLU B O 1
ATOM 1669 N N . PHE B 1 5 ? 12.789 4.727 3.553 1 98.88 5 PHE B N 1
ATOM 1670 C CA . PHE B 1 5 ? 11.945 5.711 4.227 1 98.88 5 PHE B CA 1
ATOM 1671 C C . PHE B 1 5 ? 10.75 5.039 4.879 1 98.88 5 PHE B C 1
ATOM 1673 O O . PHE B 1 5 ? 9.984 4.34 4.211 1 98.88 5 PHE B O 1
ATOM 1680 N N . ILE B 1 6 ? 10.625 5.168 6.168 1 98.88 6 ILE B N 1
ATOM 1681 C CA . ILE B 1 6 ? 9.359 4.938 6.859 1 98.88 6 ILE B CA 1
ATOM 1682 C C . ILE B 1 6 ? 8.625 6.262 7.043 1 98.88 6 ILE B C 1
ATOM 1684 O O . ILE B 1 6 ? 9.055 7.121 7.816 1 98.88 6 ILE B O 1
ATOM 1688 N N . LEU B 1 7 ? 7.586 6.445 6.285 1 98.94 7 LEU B N 1
ATOM 1689 C CA . LEU B 1 7 ? 6.812 7.684 6.293 1 98.94 7 LEU B CA 1
ATOM 1690 C C . LEU B 1 7 ? 5.504 7.5 7.051 1 98.94 7 LEU B C 1
ATOM 1692 O O . LEU B 1 7 ? 4.695 6.637 6.703 1 98.94 7 LEU B O 1
ATOM 1696 N N . LEU B 1 8 ? 5.266 8.32 8.023 1 98.94 8 LEU B N 1
ATOM 1697 C CA . LEU B 1 8 ? 4.133 8.172 8.93 1 98.94 8 LEU B CA 1
ATOM 1698 C C . LEU B 1 8 ? 3.205 9.383 8.836 1 98.94 8 LEU B C 1
ATOM 1700 O O . LEU B 1 8 ? 3.67 10.523 8.789 1 98.94 8 LEU B O 1
ATOM 1704 N N . ARG B 1 9 ? 1.939 9.125 8.75 1 98.88 9 ARG B N 1
ATOM 1705 C CA . ARG B 1 9 ? 1.005 10.211 9.023 1 98.88 9 ARG B CA 1
ATOM 1706 C C . ARG B 1 9 ? 0.865 10.438 10.523 1 98.88 9 ARG B C 1
ATOM 1708 O O . ARG B 1 9 ? 0.855 9.484 11.305 1 98.88 9 ARG B O 1
ATOM 1715 N N . HIS B 1 10 ? 0.711 11.602 10.906 1 98.88 10 HIS B N 1
ATOM 1716 C CA . HIS B 1 10 ? 0.526 11.93 12.312 1 98.88 10 HIS B CA 1
ATOM 1717 C C . HIS B 1 10 ? -0.712 11.25 12.883 1 98.88 10 HIS B C 1
ATOM 1719 O O . HIS B 1 10 ? -1.546 10.742 12.133 1 98.88 10 HIS B O 1
ATOM 1725 N N . GLY B 1 11 ? -0.768 11.211 14.273 1 98.69 11 GLY B N 1
ATOM 1726 C CA . GLY B 1 11 ? -1.956 10.703 14.938 1 98.69 11 GLY B CA 1
ATOM 1727 C C . GLY B 1 11 ? -3.191 11.547 14.688 1 98.69 11 GLY B C 1
ATOM 1728 O O . GLY B 1 11 ? -3.086 12.703 14.266 1 98.69 11 GLY B O 1
ATOM 1729 N N . GLU B 1 12 ? -4.285 10.992 15 1 98.5 12 GLU B N 1
ATOM 1730 C CA . GLU B 1 12 ? -5.562 11.672 14.812 1 98.5 12 GLU B CA 1
ATOM 1731 C C . GLU B 1 12 ? -5.629 12.953 15.641 1 98.5 12 GLU B C 1
ATOM 1733 O O . GLU B 1 12 ? -5.219 12.969 16.797 1 98.5 12 GLU B O 1
ATOM 1738 N N . THR B 1 13 ? -6.078 14.008 15.008 1 98.31 13 THR B N 1
ATOM 1739 C CA . THR B 1 13 ? -6.293 15.266 15.719 1 98.31 13 THR B CA 1
ATOM 1740 C C . THR B 1 13 ? -7.777 15.477 16.016 1 98.31 13 THR B C 1
ATOM 1742 O O . THR B 1 13 ? -8.625 14.766 15.469 1 98.31 13 THR B O 1
ATOM 1745 N N . GLU B 1 14 ? -8.031 16.438 16.812 1 97.5 14 GLU B N 1
ATOM 1746 C CA . GLU B 1 14 ? -9.422 16.828 17.047 1 97.5 14 GLU B CA 1
ATOM 1747 C C . GLU B 1 14 ? -10.109 17.234 15.75 1 97.5 14 GLU B C 1
ATOM 1749 O O . GLU B 1 14 ? -11.266 16.875 15.516 1 97.5 14 GLU B O 1
ATOM 1754 N N . TRP B 1 15 ? -9.438 17.922 14.891 1 96.38 15 TRP B N 1
ATOM 1755 C CA . TRP B 1 15 ? -10.031 18.391 13.648 1 96.38 15 TRP B CA 1
ATOM 1756 C C . TRP B 1 15 ? -10.211 17.234 12.656 1 96.38 15 TRP B C 1
ATOM 1758 O O . TRP B 1 15 ? -11.141 17.25 11.844 1 96.38 15 TRP B O 1
ATOM 1768 N N . ASN B 1 16 ? -9.273 16.219 12.656 1 95.88 16 ASN B N 1
ATOM 1769 C CA . ASN B 1 16 ? -9.531 15.016 11.859 1 95.88 16 ASN B CA 1
ATOM 1770 C C . ASN B 1 16 ? -10.883 14.406 12.188 1 95.88 16 ASN B C 1
ATOM 1772 O O . ASN B 1 16 ? -11.656 14.062 11.289 1 95.88 16 ASN B O 1
ATOM 1776 N N . SER B 1 17 ? -11.102 14.234 13.484 1 94.06 17 SER B N 1
ATOM 1777 C CA . SER B 1 17 ? -12.312 13.578 13.953 1 94.06 17 SER B CA 1
ATOM 1778 C C . SER B 1 17 ? -13.562 14.367 13.57 1 94.06 17 SER B C 1
ATOM 1780 O O . SER B 1 17 ? -14.641 13.789 13.398 1 94.06 17 SER B O 1
ATOM 1782 N N . LEU B 1 18 ? -13.391 15.641 13.328 1 93.5 18 LEU B N 1
ATOM 1783 C CA . LEU B 1 18 ? -14.508 16.516 13 1 93.5 18 LEU B CA 1
ATOM 1784 C C . LEU B 1 18 ? -14.594 16.734 11.492 1 93.5 18 LEU B C 1
ATOM 1786 O O . LEU B 1 18 ? -15.484 17.453 11.016 1 93.5 18 LEU B O 1
ATOM 1790 N N . GLY B 1 19 ? -13.641 16.219 10.789 1 95.19 19 GLY B N 1
ATOM 1791 C CA . GLY B 1 19 ? -13.633 16.391 9.344 1 95.19 19 GLY B CA 1
ATOM 1792 C C . GLY B 1 19 ? -13.273 17.797 8.914 1 95.19 19 GLY B C 1
ATOM 1793 O O . GLY B 1 19 ? -13.805 18.312 7.926 1 95.19 19 GLY B O 1
ATOM 1794 N N . ARG B 1 20 ? -12.469 18.469 9.672 1 96.56 20 ARG B N 1
ATOM 1795 C CA . ARG B 1 20 ? -12.055 19.844 9.352 1 96.56 20 ARG B CA 1
ATOM 1796 C C . ARG B 1 20 ? -10.75 19.844 8.57 1 96.56 20 ARG B C 1
ATOM 1798 O O . ARG B 1 20 ? -9.844 19.062 8.844 1 96.56 20 ARG B O 1
ATOM 1805 N N . LEU B 1 21 ? -10.719 20.719 7.605 1 97 21 LEU B N 1
ATOM 1806 C CA . LEU B 1 21 ? -9.508 20.938 6.816 1 97 21 LEU B CA 1
ATOM 1807 C C . LEU B 1 21 ? -8.453 21.672 7.625 1 97 21 LEU B C 1
ATOM 1809 O O . LEU B 1 21 ? -8.664 22.828 8.023 1 97 21 LEU B O 1
ATOM 1813 N N . GLN B 1 22 ? -7.34 21.125 7.809 1 97.19 22 GLN B N 1
ATOM 1814 C CA . GLN B 1 22 ? -6.371 21.703 8.734 1 97.19 22 GLN B CA 1
ATOM 1815 C C . GLN B 1 22 ? -5.34 22.547 7.984 1 97.19 22 GLN B C 1
ATOM 1817 O O . GLN B 1 22 ? -5.094 23.703 8.344 1 97.19 22 GLN B O 1
ATOM 1822 N N . GLY B 1 23 ? -4.766 21.969 6.914 1 97.69 23 GLY B N 1
ATOM 1823 C CA . GLY B 1 23 ? -3.676 22.656 6.246 1 97.69 23 GLY B CA 1
ATOM 1824 C C . GLY B 1 23 ? -2.529 23 7.176 1 97.69 23 GLY B C 1
ATOM 1825 O O . GLY B 1 23 ? -2.006 22.141 7.875 1 97.69 23 GLY B O 1
ATOM 1826 N N . HIS B 1 24 ? -2.213 24.312 7.281 1 97.94 24 HIS B N 1
ATOM 1827 C CA . HIS B 1 24 ? -1.104 24.75 8.125 1 97.94 24 HIS B CA 1
ATOM 1828 C C . HIS B 1 24 ? -1.58 25.078 9.539 1 97.94 24 HIS B C 1
ATOM 1830 O O . HIS B 1 24 ? -0.767 25.344 10.422 1 97.94 24 HIS B O 1
ATOM 1836 N N . GLN B 1 25 ? -2.855 25.016 9.719 1 96.06 25 GLN B N 1
ATOM 1837 C CA . GLN B 1 25 ? -3.361 25.203 11.078 1 96.06 25 GLN B CA 1
ATOM 1838 C C . GLN B 1 25 ? -3.23 23.938 11.898 1 96.06 25 GLN B C 1
ATOM 1840 O O . GLN B 1 25 ? -3.025 22.844 11.352 1 96.06 25 GLN B O 1
ATOM 1845 N N . ASP B 1 26 ? -3.264 24.203 13.219 1 92.31 26 ASP B N 1
ATOM 1846 C CA . ASP B 1 26 ? -2.988 23.062 14.094 1 92.31 26 ASP B CA 1
ATOM 1847 C C . ASP B 1 26 ? -4.148 22.812 15.055 1 92.31 26 ASP B C 1
ATOM 1849 O O . ASP B 1 26 ? -4.801 23.75 15.508 1 92.31 26 ASP B O 1
ATOM 1853 N N . SER B 1 27 ? -4.445 21.656 15.227 1 92.38 27 SER B N 1
ATOM 1854 C CA . SER B 1 27 ? -5.25 21.172 16.344 1 92.38 27 SER B CA 1
ATOM 1855 C C . SER B 1 27 ? -4.535 20.047 17.078 1 92.38 27 SER B C 1
ATOM 1857 O O . SER B 1 27 ? -3.648 19.391 16.531 1 92.38 27 SER B O 1
ATOM 1859 N N . THR B 1 28 ? -4.863 19.859 18.297 1 96.62 28 THR B N 1
ATOM 1860 C CA . THR B 1 28 ? -4.172 18.875 19.125 1 96.62 28 THR B CA 1
ATOM 1861 C C . THR B 1 28 ? -4.527 17.453 18.703 1 96.62 28 THR B C 1
ATOM 1863 O O . THR B 1 28 ? -5.586 17.234 18.109 1 96.62 28 THR B O 1
ATOM 1866 N N . LEU B 1 29 ? -3.592 16.547 18.984 1 98.25 29 LEU B N 1
ATOM 1867 C CA . LEU B 1 29 ? -3.967 15.141 18.875 1 98.25 29 LEU B CA 1
ATOM 1868 C C . LEU B 1 29 ? -5.133 14.812 19.797 1 98.25 29 LEU B C 1
ATOM 1870 O O . LEU B 1 29 ? -5.176 15.273 20.938 1 98.25 29 LEU B O 1
ATOM 1874 N N . SER B 1 30 ? -6.094 14.109 19.297 1 98.06 30 SER B N 1
ATOM 1875 C CA . SER B 1 30 ? -7.141 13.562 20.156 1 98.06 30 SER B CA 1
ATOM 1876 C C . SER B 1 30 ? -6.594 12.477 21.078 1 98.06 30 SER B C 1
ATOM 1878 O O . SER B 1 30 ? -5.422 12.102 20.969 1 98.06 30 SER B O 1
ATOM 1880 N N . GLN B 1 31 ? -7.414 12.023 21.969 1 97.56 31 GLN B N 1
ATOM 1881 C CA . GLN B 1 31 ? -7.004 10.898 22.812 1 97.56 31 GLN B CA 1
ATOM 1882 C C . GLN B 1 31 ? -6.66 9.68 21.969 1 97.56 31 GLN B C 1
ATOM 1884 O O . GLN B 1 31 ? -5.684 8.977 22.25 1 97.56 31 GLN B O 1
ATOM 1889 N N . VAL B 1 32 ? -7.43 9.469 21 1 97.62 32 VAL B N 1
ATOM 1890 C CA . VAL B 1 32 ? -7.156 8.398 20.047 1 97.62 32 VAL B CA 1
ATOM 1891 C C . VAL B 1 32 ? -5.812 8.648 19.359 1 97.62 32 VAL B C 1
ATOM 1893 O O . VAL B 1 32 ? -5.012 7.723 19.203 1 97.62 32 VAL B O 1
ATOM 1896 N N . GLY B 1 33 ? -5.602 9.852 18.984 1 98.38 33 GLY B N 1
ATOM 1897 C CA . GLY B 1 33 ? -4.363 10.227 18.328 1 98.38 33 GLY B CA 1
ATOM 1898 C C . GLY B 1 33 ? -3.135 10.016 19.188 1 98.38 33 GLY B C 1
ATOM 1899 O O . GLY B 1 33 ? -2.09 9.586 18.703 1 98.38 33 GLY B O 1
ATOM 1900 N N . LEU B 1 34 ? -3.289 10.328 20.422 1 98.31 34 LEU B N 1
ATOM 1901 C CA . LEU B 1 34 ? -2.191 10.109 21.359 1 98.31 34 LEU B CA 1
ATOM 1902 C C . LEU B 1 34 ? -1.876 8.625 21.484 1 98.31 34 LEU B C 1
ATOM 1904 O O . LEU B 1 34 ? -0.708 8.227 21.484 1 98.31 34 LEU B O 1
ATOM 1908 N N . ARG B 1 35 ? -2.875 7.855 21.547 1 98.06 35 ARG B N 1
ATOM 1909 C CA . ARG B 1 35 ? -2.688 6.41 21.609 1 98.06 35 ARG B CA 1
ATOM 1910 C C . ARG B 1 35 ? -2.061 5.883 20.328 1 98.06 35 ARG B C 1
ATOM 1912 O O . ARG B 1 35 ? -1.22 4.98 20.359 1 98.06 35 ARG B O 1
ATOM 1919 N N . GLN B 1 36 ? -2.451 6.395 19.266 1 98.5 36 GLN B N 1
ATOM 1920 C CA . GLN B 1 36 ? -1.888 6.02 17.969 1 98.5 36 GLN B CA 1
ATOM 1921 C C . GLN B 1 36 ? -0.395 6.328 17.906 1 98.5 36 GLN B C 1
ATOM 1923 O O . GLN B 1 36 ? 0.398 5.5 17.453 1 98.5 36 GLN B O 1
ATOM 1928 N N . ALA B 1 37 ? -0.069 7.492 18.359 1 98.62 37 ALA B N 1
ATOM 1929 C CA . ALA B 1 37 ? 1.334 7.898 18.375 1 98.62 37 ALA B CA 1
ATOM 1930 C C . ALA B 1 37 ? 2.164 6.973 19.266 1 98.62 37 ALA B C 1
ATOM 1932 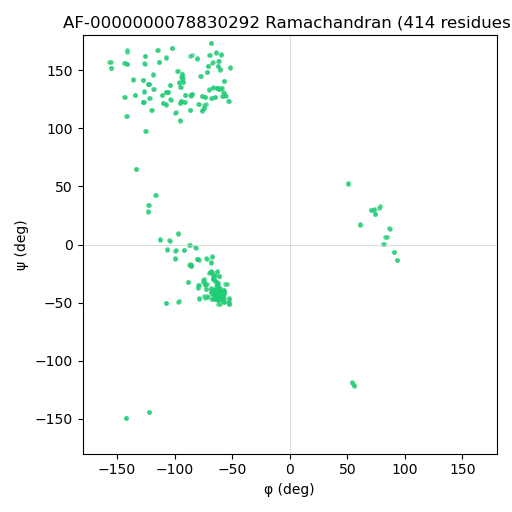O O . ALA B 1 37 ? 3.273 6.582 18.891 1 98.62 37 ALA B O 1
ATOM 1933 N N . ASP B 1 38 ? 1.624 6.641 20.359 1 98.5 38 ASP B N 1
ATOM 1934 C CA . ASP B 1 38 ? 2.307 5.719 21.266 1 98.5 38 ASP B CA 1
ATOM 1935 C C . ASP B 1 38 ? 2.469 4.344 20.625 1 98.5 38 ASP B C 1
ATOM 1937 O O . ASP B 1 38 ? 3.496 3.686 20.812 1 98.5 38 ASP B O 1
ATOM 1941 N N . ALA B 1 39 ? 1.476 3.898 19.953 1 98.31 39 ALA B N 1
ATOM 1942 C CA . ALA B 1 39 ? 1.533 2.609 19.281 1 98.31 39 ALA B CA 1
ATOM 1943 C C . ALA B 1 39 ? 2.607 2.609 18.188 1 98.31 39 ALA B C 1
ATOM 1945 O O . ALA B 1 39 ? 3.314 1.616 18.016 1 98.31 39 ALA B O 1
ATOM 1946 N N . LEU B 1 40 ? 2.693 3.719 17.469 1 98.38 40 LEU B N 1
ATOM 1947 C CA . LEU B 1 40 ? 3.762 3.859 16.484 1 98.38 40 LEU B CA 1
ATOM 1948 C C . LEU B 1 40 ? 5.129 3.771 17.156 1 98.38 40 LEU B C 1
ATOM 1950 O O . LEU B 1 40 ? 6.035 3.105 16.641 1 98.38 40 LEU B O 1
ATOM 1954 N N . ALA B 1 41 ? 5.254 4.465 18.25 1 98.62 41 ALA B N 1
ATOM 1955 C CA . ALA B 1 41 ? 6.508 4.445 19 1 98.62 41 ALA B CA 1
ATOM 1956 C C . ALA B 1 41 ? 6.879 3.021 19.406 1 98.62 41 ALA B C 1
ATOM 1958 O O . ALA B 1 41 ? 8.031 2.607 19.266 1 98.62 41 ALA B O 1
ATOM 1959 N N . ALA B 1 42 ? 5.93 2.322 19.891 1 97.69 42 ALA B N 1
ATOM 1960 C CA . ALA B 1 42 ? 6.152 0.941 20.312 1 97.69 42 ALA B CA 1
ATOM 1961 C C . ALA B 1 42 ? 6.586 0.073 19.125 1 97.69 42 ALA B C 1
ATOM 1963 O O . ALA B 1 42 ? 7.477 -0.77 19.266 1 97.69 42 ALA B O 1
ATOM 1964 N N . ARG B 1 43 ? 5.957 0.249 18 1 97.06 43 ARG B N 1
ATOM 1965 C CA . ARG B 1 43 ? 6.293 -0.528 16.812 1 97.06 43 ARG B CA 1
ATOM 1966 C C . ARG B 1 43 ? 7.707 -0.22 16.328 1 97.06 43 ARG B C 1
ATOM 1968 O O . ARG B 1 43 ? 8.406 -1.101 15.82 1 97.06 43 ARG B O 1
ATOM 1975 N N . LEU B 1 44 ? 8.117 1.001 16.562 1 98.19 44 LEU B N 1
ATOM 1976 C CA . LEU B 1 44 ? 9.406 1.447 16.047 1 98.19 44 LEU B CA 1
ATOM 1977 C C . LEU B 1 44 ? 10.531 1.081 17 1 98.19 44 LEU B C 1
ATOM 1979 O O . LEU B 1 44 ? 11.703 1.104 16.641 1 98.19 44 LEU B O 1
ATOM 1983 N N . GLU B 1 45 ? 10.195 0.814 18.188 1 96.88 45 GLU B N 1
ATOM 1984 C CA . GLU B 1 45 ? 11.188 0.575 19.234 1 96.88 45 GLU B CA 1
ATOM 1985 C C . GLU B 1 45 ? 12.188 -0.495 18.797 1 96.88 45 GLU B C 1
ATOM 1987 O O . GLU B 1 45 ? 13.398 -0.303 18.922 1 96.88 45 GLU B O 1
ATOM 1992 N N . PRO B 1 46 ? 11.734 -1.633 18.25 1 95.44 46 PRO B N 1
ATOM 1993 C CA . PRO B 1 46 ? 12.703 -2.66 17.859 1 95.44 46 PRO B CA 1
ATOM 1994 C C . PRO B 1 46 ? 13.344 -2.387 16.5 1 95.44 46 PRO B C 1
ATOM 1996 O O . PRO B 1 46 ? 14.203 -3.15 16.047 1 95.44 46 PRO B O 1
ATOM 1999 N N . VAL B 1 47 ? 12.953 -1.375 15.844 1 96.62 47 VAL B N 1
ATOM 2000 C CA . VAL B 1 47 ? 13.422 -1.064 14.492 1 96.62 47 VAL B CA 1
ATOM 2001 C C . VAL B 1 47 ? 14.648 -0.157 14.562 1 96.62 47 VAL B C 1
ATOM 2003 O O . VAL B 1 47 ? 14.617 0.89 15.219 1 96.62 47 VAL B O 1
ATOM 2006 N N . ARG B 1 48 ? 15.734 -0.6 13.969 1 97.12 48 ARG B N 1
ATOM 2007 C CA . ARG B 1 48 ? 16.922 0.257 13.883 1 97.12 48 ARG B CA 1
ATOM 2008 C C . ARG B 1 48 ? 16.766 1.275 12.758 1 97.12 48 ARG B C 1
ATOM 2010 O O . ARG B 1 48 ? 16.531 0.906 11.609 1 97.12 48 ARG B O 1
ATOM 2017 N N . PHE B 1 49 ? 16.828 2.6 13.055 1 98.25 49 PHE B N 1
ATOM 2018 C CA . PHE B 1 49 ? 16.812 3.652 12.047 1 98.25 49 PHE B CA 1
ATOM 2019 C C . PHE B 1 49 ? 17.719 4.809 12.461 1 98.25 49 PHE B C 1
ATOM 2021 O O . PHE B 1 49 ? 17.969 5.016 13.648 1 98.25 49 PHE B O 1
ATOM 2028 N N . SER B 1 50 ? 18.172 5.555 11.469 1 98.5 50 SER B N 1
ATOM 2029 C CA . SER B 1 50 ? 19.297 6.465 11.664 1 98.5 50 SER B CA 1
ATOM 2030 C C . SER B 1 50 ? 18.828 7.836 12.133 1 98.5 50 SER B C 1
ATOM 2032 O O . SER B 1 50 ? 19.562 8.547 12.828 1 98.5 50 SER B O 1
ATOM 2034 N N . ALA B 1 51 ? 17.625 8.25 11.695 1 98.75 51 ALA B N 1
ATOM 2035 C CA . ALA B 1 51 ? 17.188 9.609 11.984 1 98.75 51 ALA B CA 1
ATOM 2036 C C . ALA B 1 51 ? 15.664 9.703 11.977 1 98.75 51 ALA B C 1
ATOM 2038 O O . ALA B 1 51 ? 14.984 8.914 11.312 1 98.75 51 ALA B O 1
ATOM 2039 N N . LEU B 1 52 ? 15.172 10.641 12.75 1 98.88 52 LEU B N 1
ATOM 2040 C CA . LEU B 1 52 ? 13.75 10.945 12.867 1 98.88 52 LEU B CA 1
ATOM 2041 C C . LEU B 1 52 ? 13.461 12.391 12.453 1 98.88 52 LEU B C 1
ATOM 2043 O O . LEU B 1 52 ? 13.961 13.328 13.07 1 98.88 52 LEU B O 1
ATOM 2047 N N . TYR B 1 53 ? 12.711 12.523 11.391 1 98.94 53 TYR B N 1
ATOM 2048 C CA . TYR B 1 53 ? 12.305 13.828 10.883 1 98.94 53 TYR B CA 1
ATOM 2049 C C . TYR B 1 53 ? 10.805 14.023 11.008 1 98.94 53 TYR B C 1
ATOM 2051 O O . TYR B 1 53 ? 10.047 13.055 11.117 1 98.94 53 TYR B O 1
ATOM 2059 N N . CYS B 1 54 ? 10.352 15.273 11.031 1 98.88 54 CYS B N 1
ATOM 2060 C CA . CYS B 1 54 ? 8.914 15.5 11 1 98.88 54 CYS B CA 1
ATOM 2061 C C . CYS B 1 54 ? 8.586 16.891 10.469 1 98.88 54 CYS B C 1
ATOM 2063 O O . CYS B 1 54 ? 9.469 17.75 10.375 1 98.88 54 CYS B O 1
ATOM 2065 N N . SER B 1 55 ? 7.398 17.047 9.969 1 98.75 55 SER B N 1
ATOM 2066 C CA . SER B 1 55 ? 6.816 18.375 9.75 1 98.75 55 SER B CA 1
ATOM 2067 C C . SER B 1 55 ? 6.887 19.219 11.016 1 98.75 55 SER B C 1
ATOM 2069 O O . SER B 1 55 ? 6.801 18.703 12.133 1 98.75 55 SER B O 1
ATOM 2071 N N . ASP B 1 56 ? 6.938 20.578 10.805 1 98.56 56 ASP B N 1
ATOM 2072 C CA . ASP B 1 56 ? 7.043 21.422 11.992 1 98.56 56 ASP B CA 1
ATOM 2073 C C . ASP B 1 56 ? 5.66 21.75 12.555 1 98.56 56 ASP B C 1
ATOM 2075 O O . ASP B 1 56 ? 5.547 22.484 13.539 1 98.56 56 ASP B O 1
ATOM 2079 N N . LEU B 1 57 ? 4.605 21.297 11.969 1 98.5 57 LEU B N 1
ATOM 2080 C CA . LEU B 1 57 ? 3.271 21.516 12.523 1 98.5 57 LEU B CA 1
ATOM 2081 C C . LEU B 1 57 ? 3.055 20.672 13.773 1 98.5 57 LEU B C 1
ATOM 2083 O O . LEU B 1 57 ? 3.539 19.531 13.852 1 98.5 57 LEU B O 1
ATOM 2087 N N . GLY B 1 58 ? 2.293 21.125 14.695 1 98.5 58 GLY B N 1
ATOM 2088 C CA . GLY B 1 58 ? 2.176 20.578 16.031 1 98.5 58 GLY B CA 1
ATOM 2089 C C . GLY B 1 58 ? 1.754 19.125 16.062 1 98.5 58 GLY B C 1
ATOM 2090 O O . GLY B 1 58 ? 2.283 18.328 16.844 1 98.5 58 GLY B O 1
ATOM 2091 N N . ARG B 1 59 ? 0.817 18.75 15.266 1 98.56 59 ARG B N 1
ATOM 2092 C CA . ARG B 1 59 ? 0.311 17.391 15.242 1 98.56 59 ARG B CA 1
ATOM 2093 C C . ARG B 1 59 ? 1.406 16.406 14.844 1 98.56 59 ARG B C 1
ATOM 2095 O O . ARG B 1 59 ? 1.481 15.297 15.375 1 98.56 59 ARG B O 1
ATOM 2102 N N . ALA B 1 60 ? 2.242 16.75 13.906 1 98.75 60 ALA B N 1
ATOM 2103 C CA . ALA B 1 60 ? 3.371 15.906 13.508 1 98.75 60 ALA B CA 1
ATOM 2104 C C . ALA B 1 60 ? 4.465 15.914 14.57 1 98.75 60 ALA B C 1
ATOM 2106 O O . ALA B 1 60 ? 5.051 14.875 14.875 1 98.75 60 ALA B O 1
ATOM 2107 N N . GLN B 1 61 ? 4.684 17.094 15.172 1 98.69 61 GLN B N 1
ATOM 2108 C CA . GLN B 1 61 ? 5.699 17.234 16.203 1 98.69 61 GLN B CA 1
ATOM 2109 C C . GLN B 1 61 ? 5.355 16.375 17.422 1 98.69 61 GLN B C 1
ATOM 2111 O O . GLN B 1 61 ? 6.223 15.703 17.984 1 98.69 61 GLN B O 1
ATOM 2116 N N . GLU B 1 62 ? 4.113 16.438 17.828 1 98.75 62 GLU B N 1
ATOM 2117 C CA . GLU B 1 62 ? 3.697 15.656 18.984 1 98.75 62 GLU B CA 1
ATOM 2118 C C . GLU B 1 62 ? 3.838 14.156 18.719 1 98.75 62 GLU B C 1
ATOM 2120 O O . GLU B 1 62 ? 4.293 13.406 19.578 1 98.75 62 GLU B O 1
ATOM 2125 N N . THR B 1 63 ? 3.475 13.719 17.547 1 98.88 63 THR B N 1
ATOM 2126 C CA . THR B 1 63 ? 3.639 12.32 17.156 1 98.88 63 THR B CA 1
ATOM 2127 C C . THR B 1 63 ? 5.113 11.93 17.172 1 98.88 63 THR B C 1
ATOM 2129 O O . THR B 1 63 ? 5.48 10.891 17.734 1 98.88 63 THR B O 1
ATOM 2132 N N . ALA B 1 64 ? 5.934 12.773 16.578 1 98.88 64 ALA B N 1
ATOM 2133 C CA . ALA B 1 64 ? 7.367 12.5 16.5 1 98.88 64 ALA B CA 1
ATOM 2134 C C . ALA B 1 64 ? 7.996 12.484 17.891 1 98.88 64 ALA B C 1
ATOM 2136 O O . ALA B 1 64 ? 8.898 11.688 18.156 1 98.88 64 ALA B O 1
ATOM 2137 N N . ARG B 1 65 ? 7.562 13.383 18.719 1 98.75 65 ARG B N 1
ATOM 2138 C CA . ARG B 1 65 ? 8.109 13.469 20.062 1 98.75 65 ARG B CA 1
ATOM 2139 C C . ARG B 1 65 ? 7.879 12.164 20.828 1 98.75 65 ARG B C 1
ATOM 2141 O O . ARG B 1 65 ? 8.781 11.68 21.516 1 98.75 65 ARG B O 1
ATOM 2148 N N . ARG B 1 66 ? 6.73 11.602 20.734 1 98.69 66 ARG B N 1
ATOM 2149 C CA . ARG B 1 66 ? 6.418 10.352 21.422 1 98.69 66 ARG B CA 1
ATOM 2150 C C . ARG B 1 66 ? 7.266 9.203 20.875 1 98.69 66 ARG B C 1
ATOM 2152 O O . ARG B 1 66 ? 7.719 8.352 21.641 1 98.69 66 ARG B O 1
ATOM 2159 N N . ILE B 1 67 ? 7.465 9.211 19.609 1 98.81 67 ILE B N 1
ATOM 2160 C CA . ILE B 1 67 ? 8.352 8.219 19 1 98.81 67 ILE B CA 1
ATOM 2161 C C . ILE B 1 67 ? 9.773 8.414 19.516 1 98.81 67 ILE B C 1
ATOM 2163 O O . ILE B 1 67 ? 10.43 7.449 19.906 1 98.81 67 ILE B O 1
ATOM 2167 N N . ALA B 1 68 ? 10.188 9.664 19.547 1 98.81 68 ALA B N 1
ATOM 2168 C CA . ALA B 1 68 ? 11.555 10 19.938 1 98.81 68 ALA B CA 1
ATOM 2169 C C . ALA B 1 68 ? 11.836 9.555 21.375 1 98.81 68 ALA B C 1
ATOM 2171 O O . ALA B 1 68 ? 12.906 9.023 21.672 1 98.81 68 ALA B O 1
ATOM 2172 N N . ILE B 1 69 ? 10.93 9.82 22.234 1 98.44 69 ILE B N 1
ATOM 2173 C CA . ILE B 1 69 ? 11.078 9.461 23.641 1 98.44 69 ILE B CA 1
ATOM 2174 C C . ILE B 1 69 ? 11.305 7.957 23.781 1 98.44 69 ILE B C 1
ATOM 2176 O O . ILE B 1 69 ? 12.203 7.523 24.5 1 98.44 69 ILE B O 1
ATOM 2180 N N . ARG B 1 70 ? 10.609 7.191 23.047 1 98.12 70 ARG B N 1
ATOM 2181 C CA . ARG B 1 70 ? 10.656 5.738 23.156 1 98.12 70 ARG B CA 1
ATOM 2182 C C . ARG B 1 70 ? 11.883 5.172 22.453 1 98.12 70 ARG B C 1
ATOM 2184 O O . ARG B 1 70 ? 12.461 4.184 22.906 1 98.12 70 ARG B O 1
ATOM 2191 N N . THR B 1 71 ? 12.305 5.746 21.375 1 98.31 71 THR B N 1
ATOM 2192 C CA . THR B 1 71 ? 13.328 5.152 20.516 1 98.31 71 THR B CA 1
ATOM 2193 C C . THR B 1 71 ? 14.688 5.785 20.797 1 98.31 71 THR B C 1
ATOM 2195 O O . THR B 1 71 ? 15.719 5.297 20.312 1 98.31 71 THR B O 1
ATOM 2198 N N . GLY B 1 72 ? 14.688 6.887 21.531 1 98.19 72 GLY B N 1
ATOM 2199 C CA . GLY B 1 72 ? 15.938 7.547 21.891 1 98.19 72 GLY B CA 1
ATOM 2200 C C . GLY B 1 72 ? 16.5 8.375 20.75 1 98.19 72 GLY B C 1
ATOM 2201 O O . GLY B 1 72 ? 17.734 8.492 20.609 1 98.19 72 GLY B O 1
ATOM 2202 N N . HIS B 1 73 ? 15.672 8.938 19.953 1 98.62 73 HIS B N 1
ATOM 2203 C CA . HIS B 1 73 ? 16.109 9.758 18.828 1 98.62 73 HIS B CA 1
ATOM 2204 C C . HIS B 1 73 ? 15.844 11.234 19.078 1 98.62 73 HIS B C 1
ATOM 2206 O O . HIS B 1 73 ? 15.062 11.586 19.969 1 98.62 73 HIS B O 1
ATOM 2212 N N . THR B 1 74 ? 16.516 12.055 18.344 1 98.56 74 THR B N 1
ATOM 2213 C CA . THR B 1 74 ? 16.203 13.477 18.281 1 98.56 74 THR B CA 1
ATOM 2214 C C . THR B 1 74 ? 15.32 13.797 17.094 1 98.56 74 THR B C 1
ATOM 2216 O O . THR B 1 74 ? 15.539 13.266 15.992 1 98.56 74 THR B O 1
ATOM 2219 N N . VAL B 1 75 ? 14.391 14.641 17.375 1 98.75 75 VAL B N 1
ATOM 2220 C CA . VAL B 1 75 ? 13.484 15.023 16.297 1 98.75 75 VAL B CA 1
ATOM 2221 C C . VAL B 1 75 ? 14.086 16.172 15.5 1 98.75 75 VAL B C 1
ATOM 2223 O O . VAL B 1 75 ? 14.539 17.172 16.078 1 98.75 75 VAL B O 1
ATOM 2226 N N . GLN B 1 76 ? 14.156 16.031 14.203 1 98.75 76 GLN B N 1
ATOM 2227 C CA . GLN B 1 76 ? 14.539 17.109 13.289 1 98.75 76 GLN B CA 1
ATOM 2228 C C . GLN B 1 76 ? 13.344 17.578 12.461 1 98.75 76 GLN B C 1
ATOM 2230 O O . GLN B 1 76 ? 12.75 16.797 11.719 1 98.75 76 GLN B O 1
ATOM 2235 N N . SER B 1 77 ? 13.031 18.828 12.562 1 98.5 77 SER B N 1
ATOM 2236 C CA . SER B 1 77 ? 11.852 19.344 11.875 1 98.5 77 SER B CA 1
ATOM 2237 C C . SER B 1 77 ? 12.234 20 10.547 1 98.5 77 SER B C 1
ATOM 2239 O O . SER B 1 77 ? 13.336 20.531 10.406 1 98.5 77 SER B O 1
ATOM 2241 N N . ASP B 1 78 ? 11.359 19.953 9.578 1 98.62 78 ASP B N 1
ATOM 2242 C CA . ASP B 1 78 ? 11.523 20.594 8.281 1 98.62 78 ASP B CA 1
ATOM 2243 C C . ASP B 1 78 ? 10.188 21.141 7.762 1 98.62 78 ASP B C 1
ATOM 2245 O O . ASP B 1 78 ? 9.211 20.391 7.656 1 98.62 78 ASP B O 1
ATOM 2249 N N . THR B 1 79 ? 10.117 22.391 7.406 1 98.56 79 THR B N 1
ATOM 2250 C CA . THR B 1 79 ? 8.883 23.031 6.977 1 98.56 79 THR B CA 1
ATOM 2251 C C . THR B 1 79 ? 8.43 22.5 5.621 1 98.56 79 THR B C 1
ATOM 2253 O O . THR B 1 79 ? 7.266 22.641 5.25 1 98.56 79 THR B O 1
ATOM 2256 N N . ARG B 1 80 ? 9.305 22 4.867 1 98.62 80 ARG B N 1
ATOM 2257 C CA . ARG B 1 80 ? 8.977 21.484 3.547 1 98.62 80 ARG B CA 1
ATOM 2258 C C . ARG B 1 80 ? 8.109 20.234 3.66 1 98.62 80 ARG B C 1
ATOM 2260 O O . ARG B 1 80 ? 7.512 19.797 2.676 1 98.62 80 ARG B O 1
ATOM 2267 N N . LEU B 1 81 ? 7.934 19.625 4.879 1 98.81 81 LEU B N 1
ATOM 2268 C CA . LEU B 1 81 ? 7.141 18.422 5.125 1 98.81 81 LEU B CA 1
ATOM 2269 C C . LEU B 1 81 ? 5.742 18.781 5.613 1 98.81 81 LEU B C 1
ATOM 2271 O O . LEU B 1 81 ? 4.949 17.891 5.949 1 98.81 81 LEU B O 1
ATOM 2275 N N . ARG B 1 82 ? 5.406 20.031 5.562 1 98.56 82 ARG B N 1
ATOM 2276 C CA . ARG B 1 82 ? 4.102 20.5 6.023 1 98.56 82 ARG B CA 1
ATOM 2277 C C . ARG B 1 82 ? 2.984 19.969 5.133 1 98.56 82 ARG B C 1
ATOM 2279 O O . ARG B 1 82 ? 3.215 19.625 3.969 1 98.56 82 ARG B O 1
ATOM 2286 N N . GLU B 1 83 ? 1.834 19.953 5.73 1 98.44 83 GLU B N 1
ATOM 2287 C CA . GLU B 1 83 ? 0.616 19.766 4.945 1 98.44 83 GLU B CA 1
ATOM 2288 C C . GLU B 1 83 ? 0.43 20.906 3.945 1 98.44 83 GLU B C 1
ATOM 2290 O O . GLU B 1 83 ? 1.011 21.984 4.105 1 98.44 83 GLU B O 1
ATOM 2295 N N . ARG B 1 84 ? -0.354 20.609 2.885 1 98 84 ARG B N 1
ATOM 2296 C CA . ARG B 1 84 ? -0.68 21.656 1.93 1 98 84 ARG B CA 1
ATOM 2297 C C . ARG B 1 84 ? -1.385 22.828 2.617 1 98 84 ARG B C 1
ATOM 2299 O O . ARG B 1 84 ? -2.354 22.625 3.354 1 98 84 ARG B O 1
ATOM 2306 N N . GLY B 1 85 ? -0.812 24 2.355 1 98.31 85 GLY B N 1
ATOM 2307 C CA . GLY B 1 85 ? -1.555 25.172 2.807 1 98.31 85 GLY B CA 1
ATOM 2308 C C . GLY B 1 85 ? -2.879 25.344 2.088 1 98.31 85 GLY B C 1
ATOM 2309 O O . GLY B 1 85 ? -2.922 25.391 0.857 1 98.31 85 GLY B O 1
ATOM 2310 N N . LEU B 1 86 ? -4.012 25.484 2.834 1 98.19 86 LEU B N 1
ATOM 2311 C CA . LEU B 1 86 ? -5.336 25.531 2.225 1 98.19 86 LEU B CA 1
ATOM 2312 C C . LEU B 1 86 ? -5.969 26.906 2.395 1 98.19 86 LEU B C 1
ATOM 2314 O O . LEU B 1 86 ? -7.156 27.094 2.117 1 98.19 86 LEU B O 1
ATOM 2318 N N . GLY B 1 87 ? -5.152 27.844 2.994 1 98 87 GLY B N 1
ATOM 2319 C CA . GLY B 1 87 ? -5.555 29.234 3.061 1 98 87 GLY B CA 1
ATOM 2320 C C . GLY B 1 87 ? -6.922 29.422 3.689 1 98 87 GLY B C 1
ATOM 2321 O O . GLY B 1 87 ? -7.172 28.953 4.801 1 98 87 GLY B O 1
ATOM 2322 N N . ILE B 1 88 ? -7.832 29.984 2.887 1 98.25 88 ILE B N 1
ATOM 2323 C CA . ILE B 1 88 ? -9.117 30.438 3.402 1 98.25 88 ILE B CA 1
ATOM 2324 C C . ILE B 1 88 ? -9.992 29.234 3.746 1 98.25 88 ILE B C 1
ATOM 2326 O O . ILE B 1 88 ? -11.039 29.375 4.387 1 98.25 88 ILE B O 1
ATOM 2330 N N . LEU B 1 89 ? -9.656 28.031 3.342 1 98.19 89 LEU B N 1
ATOM 2331 C CA . LEU B 1 89 ? -10.461 26.844 3.607 1 98.19 89 LEU B CA 1
ATOM 2332 C C . LEU B 1 89 ? -10.102 26.234 4.957 1 98.19 89 LEU B C 1
ATOM 2334 O O . LEU B 1 89 ? -10.836 25.391 5.473 1 98.19 89 LEU B O 1
ATOM 2338 N N . GLU B 1 90 ? -8.922 26.609 5.523 1 98 90 GLU B N 1
ATOM 2339 C CA . GLU B 1 90 ? -8.43 26 6.754 1 98 90 GLU B CA 1
ATOM 2340 C C . GLU B 1 90 ? -9.383 26.281 7.918 1 98 90 GLU B C 1
ATOM 2342 O O . GLU B 1 90 ? -9.883 27.391 8.07 1 98 90 GLU B O 1
ATOM 2347 N N . GLY B 1 91 ? -9.625 25.203 8.648 1 97.5 91 GLY B N 1
ATOM 2348 C CA . GLY B 1 91 ? -10.492 25.297 9.812 1 97.5 91 GLY B CA 1
ATOM 2349 C C . GLY B 1 91 ? -11.938 24.969 9.516 1 97.5 91 GLY B C 1
ATOM 2350 O O . GLY B 1 91 ? -12.734 24.75 10.43 1 97.5 91 GLY B O 1
ATOM 2351 N N . LEU B 1 92 ? -12.328 24.906 8.258 1 97.69 92 LEU B N 1
ATOM 2352 C CA . LEU B 1 92 ? -13.703 24.625 7.852 1 97.69 92 LEU B CA 1
ATOM 2353 C C . LEU B 1 92 ? -13.898 23.141 7.582 1 97.69 92 LEU B C 1
ATOM 2355 O O . LEU B 1 92 ? -12.969 22.453 7.141 1 97.69 92 LEU B O 1
ATOM 2359 N N . THR B 1 93 ? -15.062 22.688 7.926 1 97.38 93 THR B N 1
ATOM 2360 C CA . THR B 1 93 ? -15.453 21.391 7.383 1 97.38 93 THR B CA 1
ATOM 2361 C C . THR B 1 93 ? -15.719 21.484 5.883 1 97.38 93 THR B C 1
ATOM 2363 O O . THR B 1 93 ? -15.883 22.578 5.348 1 97.38 93 THR B O 1
ATOM 2366 N N . ARG B 1 94 ? -15.742 20.391 5.258 1 95.56 94 ARG B N 1
ATOM 2367 C CA . ARG B 1 94 ? -16.031 20.406 3.826 1 95.56 94 ARG B CA 1
ATOM 2368 C C . ARG B 1 94 ? -17.375 21.062 3.543 1 95.56 94 ARG B C 1
ATOM 2370 O O . ARG B 1 94 ? -17.5 21.844 2.594 1 95.56 94 ARG B O 1
ATOM 2377 N N . ASP B 1 95 ? -18.297 20.781 4.344 1 96.75 95 ASP B N 1
ATOM 2378 C CA . ASP B 1 95 ? -19.625 21.375 4.176 1 96.75 95 ASP B CA 1
ATOM 2379 C C . ASP B 1 95 ? -19.578 22.891 4.375 1 96.75 95 ASP B C 1
ATOM 2381 O O . ASP B 1 95 ? -20.156 23.641 3.598 1 96.75 95 ASP B O 1
ATOM 2385 N N . GLU B 1 96 ? -18.922 23.312 5.406 1 98 96 GLU B N 1
ATOM 2386 C CA . GLU B 1 96 ? -18.766 24.734 5.66 1 98 96 GLU B CA 1
ATOM 2387 C C . GLU B 1 96 ? -18.016 25.422 4.512 1 98 96 GLU B C 1
ATOM 2389 O O . GLU B 1 96 ? -18.391 26.531 4.098 1 98 96 GLU B O 1
ATOM 2394 N N . ALA B 1 97 ? -16.984 24.797 4.008 1 97.69 97 ALA B N 1
ATOM 2395 C CA . ALA B 1 97 ? -16.188 25.328 2.898 1 97.69 97 ALA B CA 1
ATOM 2396 C C . ALA B 1 97 ? -17.062 25.5 1.649 1 97.69 97 ALA B C 1
ATOM 2398 O O . ALA B 1 97 ? -16.953 26.516 0.954 1 97.69 97 ALA B O 1
ATOM 2399 N N . ARG B 1 98 ? -17.875 24.5 1.372 1 97 98 ARG B N 1
ATOM 2400 C CA . ARG B 1 98 ? -18.766 24.547 0.225 1 97 98 ARG B CA 1
ATOM 2401 C C . ARG B 1 98 ? -19.75 25.719 0.335 1 97 98 ARG B C 1
ATOM 2403 O O . ARG B 1 98 ? -20.109 26.328 -0.673 1 97 98 ARG B O 1
ATOM 2410 N N . GLN B 1 99 ? -20.219 26.016 1.508 1 98 99 GLN B N 1
ATOM 2411 C CA . GLN B 1 99 ? -21.203 27.062 1.743 1 98 99 GLN B CA 1
ATOM 2412 C C . GLN B 1 99 ? -20.531 28.438 1.729 1 98 99 GLN B C 1
ATOM 2414 O O . GLN B 1 99 ? -21.047 29.375 1.104 1 98 99 GLN B O 1
ATOM 2419 N N . LYS B 1 100 ? -19.422 28.609 2.402 1 98.12 100 LYS B N 1
ATOM 2420 C CA . LYS B 1 100 ? -18.797 29.906 2.607 1 98.12 100 LYS B CA 1
ATOM 2421 C C . LYS B 1 100 ? -18 30.328 1.375 1 98.12 100 LYS B C 1
ATOM 2423 O O . LYS B 1 100 ? -17.906 31.516 1.066 1 98.12 100 LYS B O 1
ATOM 2428 N N . HIS B 1 101 ? -17.359 29.344 0.73 1 98.12 101 HIS B N 1
ATOM 2429 C CA . HIS B 1 101 ? -16.516 29.594 -0.425 1 98.12 101 HIS B CA 1
ATOM 2430 C C . HIS B 1 101 ? -16.812 28.609 -1.555 1 98.12 101 HIS B C 1
ATOM 2432 O O . HIS B 1 101 ? -15.93 27.859 -1.97 1 98.12 101 HIS B O 1
ATOM 2438 N N . PRO B 1 102 ? -18.016 28.641 -2.148 1 97.62 102 PRO B N 1
ATOM 2439 C CA . PRO B 1 102 ? -18.469 27.609 -3.098 1 97.62 102 PRO B CA 1
ATOM 2440 C C . PRO B 1 102 ? -17.531 27.484 -4.301 1 97.62 102 PRO B C 1
ATOM 2442 O O . PRO B 1 102 ? -17.172 26.359 -4.684 1 97.62 102 PRO B O 1
ATOM 2445 N N . ASP B 1 103 ? -17.062 28.609 -4.844 1 97.69 103 ASP B N 1
ATOM 2446 C CA . ASP B 1 103 ? -16.203 28.562 -6.027 1 97.69 103 ASP B CA 1
ATOM 2447 C C . ASP B 1 103 ? -14.82 28.016 -5.688 1 97.69 103 ASP B C 1
ATOM 2449 O O . ASP B 1 103 ? -14.273 27.188 -6.422 1 97.69 103 ASP B O 1
ATOM 2453 N N . VAL B 1 104 ? -14.297 28.516 -4.602 1 97.69 104 VAL B N 1
ATOM 2454 C CA . VAL B 1 104 ? -12.969 28.094 -4.164 1 97.69 104 VAL B CA 1
ATOM 2455 C C . VAL B 1 104 ? -12.992 26.594 -3.844 1 97.69 104 VAL B C 1
ATOM 2457 O O . VAL B 1 104 ? -12.102 25.844 -4.258 1 97.69 104 VAL B O 1
ATOM 2460 N N . PHE B 1 105 ? -14.047 26.172 -3.178 1 97.38 105 PHE B N 1
ATOM 2461 C CA . PHE B 1 105 ? -14.156 24.766 -2.785 1 97.38 105 PHE B CA 1
ATOM 2462 C C . PHE B 1 105 ? -14.32 23.875 -4.008 1 97.38 105 PHE B C 1
ATOM 2464 O O . PHE B 1 105 ? -13.766 22.781 -4.062 1 97.38 105 PHE B O 1
ATOM 2471 N N . ALA B 1 106 ? -15.133 24.297 -4.941 1 96.81 106 ALA B N 1
ATOM 2472 C CA . ALA B 1 106 ? -15.32 23.531 -6.172 1 96.81 106 ALA B CA 1
ATOM 2473 C C . ALA B 1 106 ? -14 23.344 -6.906 1 96.81 106 ALA B C 1
ATOM 2475 O O . ALA B 1 106 ? -13.711 22.25 -7.406 1 96.81 106 ALA B O 1
ATOM 2476 N N . ALA B 1 107 ? -13.219 24.406 -6.98 1 95.81 107 ALA B N 1
ATOM 2477 C CA . ALA B 1 107 ? -11.906 24.328 -7.629 1 95.81 107 ALA B CA 1
ATOM 2478 C C . ALA B 1 107 ? -10.961 23.422 -6.859 1 95.81 107 ALA B C 1
ATOM 2480 O O . ALA B 1 107 ? -10.25 22.609 -7.453 1 95.81 107 ALA B O 1
ATOM 2481 N N . TYR B 1 108 ? -10.992 23.625 -5.598 1 95.06 108 TYR B N 1
ATOM 2482 C CA . TYR B 1 108 ? -10.203 22.766 -4.719 1 95.06 108 TYR B CA 1
ATOM 2483 C C . TYR B 1 108 ? -10.586 21.312 -4.902 1 95.06 108 TYR B C 1
ATOM 2485 O O . TYR B 1 108 ? -9.719 20.453 -5.09 1 95.06 108 TYR B O 1
ATOM 2493 N N . ALA B 1 109 ? -11.844 21 -4.875 1 92.94 109 ALA B N 1
ATOM 2494 C CA . ALA B 1 109 ? -12.367 19.641 -5 1 92.94 109 ALA B CA 1
ATOM 2495 C C . ALA B 1 109 ? -12.086 19.078 -6.391 1 92.94 109 ALA B C 1
ATOM 2497 O O . ALA B 1 109 ? -11.977 17.859 -6.555 1 92.94 109 ALA B O 1
ATOM 2498 N N . GLY B 1 110 ? -11.953 19.953 -7.359 1 91.62 110 GLY B N 1
ATOM 2499 C CA . GLY B 1 110 ? -11.656 19.531 -8.719 1 91.62 110 GLY B CA 1
ATOM 2500 C C . GLY B 1 110 ? -10.273 18.922 -8.867 1 91.62 110 GLY B C 1
ATOM 2501 O O . GLY B 1 110 ? -10.016 18.188 -9.82 1 91.62 110 GLY B O 1
ATOM 2502 N N . GLY B 1 111 ? -9.336 19.359 -8.031 1 91.88 111 GLY B N 1
ATOM 2503 C CA . GLY B 1 111 ? -8.078 18.656 -7.91 1 91.88 111 GLY B CA 1
ATOM 2504 C C . GLY B 1 111 ? -7.043 19.094 -8.93 1 91.88 111 GLY B C 1
ATOM 2505 O O . GLY B 1 111 ? -6.078 18.375 -9.195 1 91.88 111 GLY B O 1
ATOM 2506 N N . ALA B 1 112 ? -7.254 20.234 -9.617 1 93.5 112 ALA B N 1
ATOM 2507 C CA . ALA B 1 112 ? -6.23 20.719 -10.539 1 93.5 112 ALA B CA 1
ATOM 2508 C C . ALA B 1 112 ? -4.902 20.938 -9.82 1 93.5 112 ALA B C 1
ATOM 2510 O O . ALA B 1 112 ? -4.848 21.656 -8.812 1 93.5 112 ALA B O 1
ATOM 2511 N N . PRO B 1 113 ? -3.846 20.422 -10.375 1 95.94 113 PRO B N 1
ATOM 2512 C CA . PRO B 1 113 ? -2.586 20.391 -9.625 1 95.94 113 PRO B CA 1
ATOM 2513 C C . PRO B 1 113 ? -2.023 21.797 -9.383 1 95.94 113 PRO B C 1
ATOM 2515 O O . PRO B 1 113 ? -1.335 22.016 -8.383 1 95.94 113 PRO B O 1
ATOM 2518 N N . ASP B 1 114 ? -2.348 22.75 -10.25 1 97.12 114 ASP B N 1
ATOM 2519 C CA . ASP B 1 114 ? -1.709 24.047 -10.148 1 97.12 114 ASP B CA 1
ATOM 2520 C C . ASP B 1 114 ? -2.662 25.078 -9.555 1 97.12 114 ASP B C 1
ATOM 2522 O O . ASP B 1 114 ? -2.326 26.266 -9.461 1 97.12 114 ASP B O 1
ATOM 2526 N N . TYR B 1 115 ? -3.834 24.625 -9.164 1 97.31 115 TYR B N 1
ATOM 2527 C CA . TYR B 1 115 ? -4.754 25.562 -8.516 1 97.31 115 TYR B CA 1
ATOM 2528 C C . TYR B 1 115 ? -4.227 25.984 -7.148 1 97.31 115 TYR B C 1
ATOM 2530 O O . TYR B 1 115 ? -3.9 25.141 -6.312 1 97.31 115 TYR B O 1
ATOM 2538 N N . ILE B 1 116 ? -4.133 27.266 -6.957 1 98.25 116 ILE B N 1
ATOM 2539 C CA . ILE B 1 116 ? -3.695 27.828 -5.684 1 98.25 116 ILE B CA 1
ATOM 2540 C C . ILE B 1 116 ? -4.91 28.266 -4.875 1 98.25 116 ILE B C 1
ATOM 2542 O O . ILE B 1 116 ? -5.652 29.156 -5.293 1 98.25 116 ILE B O 1
ATOM 2546 N N . VAL B 1 117 ? -5.18 27.656 -3.766 1 98.06 117 VAL B N 1
ATOM 2547 C CA . VAL B 1 117 ? -6.23 28.125 -2.867 1 98.06 117 VAL B CA 1
ATOM 2548 C C . VAL B 1 117 ? -5.883 29.516 -2.336 1 98.06 117 VAL B C 1
ATOM 2550 O O . VAL B 1 117 ? -4.746 29.766 -1.93 1 98.06 117 VAL B O 1
ATOM 2553 N N . PRO B 1 118 ? -6.809 30.422 -2.328 1 98.31 118 PRO B N 1
ATOM 2554 C CA . PRO B 1 118 ? -6.488 31.75 -1.795 1 98.31 118 PRO B CA 1
ATOM 2555 C C . PRO B 1 118 ? -5.887 31.688 -0.393 1 98.31 118 PRO B C 1
ATOM 2557 O O . PRO B 1 118 ? -6.492 31.125 0.521 1 98.31 118 PRO B O 1
ATOM 2560 N N . GLY B 1 119 ? -4.676 32.281 -0.297 1 98.06 119 GLY B N 1
ATOM 2561 C CA . GLY B 1 119 ? -3.986 32.25 0.983 1 98.06 119 GLY B CA 1
ATOM 2562 C C . GLY B 1 119 ? -3.248 30.953 1.242 1 98.06 119 GLY B C 1
ATOM 2563 O O . GLY B 1 119 ? -2.676 30.766 2.316 1 98.06 119 GLY B O 1
ATOM 2564 N N . GLY B 1 120 ? -3.318 30.047 0.303 1 98.25 120 GLY B N 1
ATOM 2565 C CA . GLY B 1 120 ? -2.686 28.734 0.442 1 98.25 120 GLY B CA 1
ATOM 2566 C C . GLY B 1 120 ? -1.692 28.438 -0.664 1 98.25 120 GLY B C 1
ATOM 2567 O O . GLY B 1 120 ? -0.918 29.312 -1.065 1 98.25 120 GLY B O 1
ATOM 2568 N N . GLU B 1 121 ? -1.599 27.234 -1.084 1 98.25 121 GLU B N 1
ATOM 2569 C CA . GLU B 1 121 ? -0.69 26.781 -2.129 1 98.25 121 GLU B CA 1
ATOM 2570 C C . GLU B 1 121 ? -1.355 25.734 -3.016 1 98.25 121 GLU B C 1
ATOM 2572 O O . GLU B 1 121 ? -2.465 25.281 -2.725 1 98.25 121 GLU B O 1
ATOM 2577 N N . SER B 1 122 ? -0.739 25.438 -4.148 1 98 122 SER B N 1
ATOM 2578 C CA . SER B 1 122 ? -1.213 24.391 -5.043 1 98 122 SER B CA 1
ATOM 2579 C C . SER B 1 122 ? -0.659 23.031 -4.637 1 98 122 SER B C 1
ATOM 2581 O O . SER B 1 122 ? 0.286 22.953 -3.85 1 98 122 SER B O 1
ATOM 2583 N N . THR B 1 123 ? -1.299 21.984 -5.145 1 97.25 123 THR B N 1
ATOM 2584 C CA . THR B 1 123 ? -0.784 20.641 -4.914 1 97.25 123 THR B CA 1
ATOM 2585 C C . THR B 1 123 ? 0.6 20.469 -5.535 1 97.25 123 THR B C 1
ATOM 2587 O O . THR B 1 123 ? 1.468 19.812 -4.965 1 97.25 123 THR B O 1
ATOM 2590 N N . SER B 1 124 ? 0.844 21.109 -6.668 1 97.81 124 SER B N 1
ATOM 2591 C CA . SER B 1 124 ? 2.141 21.047 -7.332 1 97.81 124 SER B CA 1
ATOM 2592 C C . SER B 1 124 ? 3.232 21.688 -6.477 1 97.81 124 SER B C 1
ATOM 2594 O O . SER B 1 124 ? 4.348 21.156 -6.395 1 97.81 124 SER B O 1
ATOM 2596 N N . GLN B 1 125 ? 2.902 22.781 -5.891 1 98.19 125 GLN B N 1
ATOM 2597 C CA . GLN B 1 125 ? 3.852 23.453 -5.008 1 98.19 125 GLN B CA 1
ATOM 2598 C C . GLN B 1 125 ? 4.191 22.578 -3.805 1 98.19 125 GLN B C 1
ATOM 2600 O O . GLN B 1 125 ? 5.363 22.391 -3.475 1 98.19 125 GLN B O 1
ATOM 2605 N N . ARG B 1 126 ? 3.137 22.047 -3.219 1 98.06 126 ARG B N 1
ATOM 2606 C CA . ARG B 1 126 ? 3.342 21.203 -2.041 1 98.06 126 ARG B CA 1
ATOM 2607 C C . ARG B 1 126 ? 4.164 19.969 -2.385 1 98.06 126 ARG B C 1
ATOM 2609 O O . ARG B 1 126 ? 5.082 19.609 -1.651 1 98.06 126 ARG B O 1
ATOM 2616 N N . LEU B 1 127 ? 3.84 19.344 -3.453 1 98 127 LEU B N 1
ATOM 2617 C CA . LEU B 1 127 ? 4.586 18.172 -3.895 1 98 127 LEU B CA 1
ATOM 2618 C C . LEU B 1 127 ? 6.055 18.516 -4.117 1 98 127 LEU B C 1
ATOM 2620 O O . LEU B 1 127 ? 6.941 17.781 -3.68 1 98 127 LEU B O 1
ATOM 2624 N N . ARG B 1 128 ? 6.309 19.609 -4.75 1 98.12 128 ARG B N 1
ATOM 2625 C CA . ARG B 1 128 ? 7.68 20.031 -5.027 1 98.12 128 ARG B CA 1
ATOM 2626 C C . ARG B 1 128 ? 8.477 20.188 -3.734 1 98.12 128 ARG B C 1
ATOM 2628 O O . ARG B 1 128 ? 9.602 19.703 -3.627 1 98.12 128 ARG B O 1
ATOM 2635 N N . HIS B 1 129 ? 7.891 20.828 -2.77 1 98.25 129 HIS B N 1
ATOM 2636 C CA . HIS B 1 129 ? 8.555 21.031 -1.483 1 98.25 129 HIS B CA 1
ATOM 2637 C C . HIS B 1 129 ? 8.836 19.688 -0.801 1 98.25 129 HIS B C 1
ATOM 2639 O O . HIS B 1 129 ? 9.945 19.469 -0.308 1 98.25 129 HIS B O 1
ATOM 2645 N N . ALA B 1 130 ? 7.871 18.859 -0.758 1 98.38 130 ALA B N 1
ATOM 2646 C CA . ALA B 1 130 ? 8.008 17.578 -0.083 1 98.38 130 ALA B CA 1
ATOM 2647 C C . ALA B 1 130 ? 9.055 16.703 -0.771 1 98.38 130 ALA B C 1
ATOM 2649 O O . ALA B 1 130 ? 9.922 16.109 -0.111 1 98.38 130 ALA B O 1
ATOM 2650 N N . VAL B 1 131 ? 8.977 16.625 -2.102 1 98.25 131 VAL B N 1
ATOM 2651 C CA . VAL B 1 131 ? 9.883 15.773 -2.877 1 98.25 131 VAL B CA 1
ATOM 2652 C C . VAL B 1 131 ? 11.305 16.312 -2.762 1 98.25 131 VAL B C 1
ATOM 2654 O O . VAL B 1 131 ? 12.25 15.531 -2.6 1 98.25 131 VAL B O 1
ATOM 2657 N N . GLU B 1 132 ? 11.438 17.625 -2.818 1 98.31 132 GLU B N 1
ATOM 2658 C CA . GLU B 1 132 ? 12.758 18.234 -2.637 1 98.31 132 GLU B CA 1
ATOM 2659 C C . GLU B 1 132 ? 13.352 17.844 -1.285 1 98.31 132 GLU B C 1
ATOM 2661 O O . GLU B 1 132 ? 14.516 17.453 -1.206 1 98.31 132 GLU B O 1
ATOM 2666 N N . CYS B 1 133 ? 12.609 17.969 -0.294 1 98.69 133 CYS B N 1
ATOM 2667 C CA . CYS B 1 133 ? 13.047 17.625 1.054 1 98.69 133 CYS B CA 1
ATOM 2668 C C . CYS B 1 133 ? 13.43 16.156 1.145 1 98.69 133 CYS B C 1
ATOM 2670 O O . CYS B 1 133 ? 14.531 15.812 1.568 1 98.69 133 CYS B O 1
ATOM 2672 N N . LEU B 1 134 ? 12.586 15.266 0.718 1 98.75 134 LEU B N 1
ATOM 2673 C CA . LEU B 1 134 ? 12.773 13.828 0.869 1 98.75 134 LEU B CA 1
ATOM 2674 C C . LEU B 1 134 ? 13.93 13.336 0.006 1 98.75 134 LEU B C 1
ATOM 2676 O O . LEU B 1 134 ? 14.672 12.438 0.409 1 98.75 134 LEU B O 1
ATOM 2680 N N . GLU B 1 135 ? 14.047 13.898 -1.166 1 98.5 135 GLU B N 1
ATOM 2681 C CA . GLU B 1 135 ? 15.164 13.5 -2.021 1 98.5 135 GLU B CA 1
ATOM 2682 C C . GLU B 1 135 ? 16.5 13.961 -1.44 1 98.5 135 GLU B C 1
ATOM 2684 O O . GLU B 1 135 ? 17.5 13.242 -1.521 1 98.5 135 GLU B O 1
ATOM 2689 N N . GLU B 1 136 ? 16.5 15.195 -0.9 1 98.56 136 GLU B N 1
ATOM 2690 C CA . GLU B 1 136 ? 17.688 15.648 -0.203 1 98.56 136 GLU B CA 1
ATOM 2691 C C . GLU B 1 136 ? 18.047 14.719 0.95 1 98.56 136 GLU B C 1
ATOM 2693 O O . GLU B 1 136 ? 19.219 14.336 1.107 1 98.56 136 GLU B O 1
ATOM 2698 N N . LEU B 1 137 ? 17.078 14.344 1.773 1 98.56 137 LEU B N 1
ATOM 2699 C CA . LEU B 1 137 ? 17.312 13.414 2.875 1 98.56 137 LEU B CA 1
ATOM 2700 C C . LEU B 1 137 ? 17.781 12.062 2.355 1 98.56 137 LEU B C 1
ATOM 2702 O O . LEU B 1 137 ? 18.688 11.453 2.941 1 98.56 137 LEU B O 1
ATOM 2706 N N . GLY B 1 138 ? 17.156 11.586 1.258 1 98.38 138 GLY B N 1
ATOM 2707 C CA . GLY B 1 138 ? 17.562 10.336 0.646 1 98.38 138 GLY B CA 1
ATOM 2708 C C . GLY B 1 138 ? 19.016 10.312 0.225 1 98.38 138 GLY B C 1
ATOM 2709 O O . GLY B 1 138 ? 19.703 9.305 0.381 1 98.38 138 GLY B O 1
ATOM 2710 N N . ALA B 1 139 ? 19.484 11.453 -0.296 1 97.62 139 ALA B N 1
ATOM 2711 C CA . ALA B 1 139 ? 20.875 11.578 -0.729 1 97.62 139 ALA B CA 1
ATOM 2712 C C . ALA B 1 139 ? 21.828 11.672 0.469 1 97.62 139 ALA B C 1
ATOM 2714 O O . ALA B 1 139 ? 22.938 11.148 0.43 1 97.62 139 ALA B O 1
ATOM 2715 N N . ARG B 1 140 ? 21.359 12.289 1.478 1 97.75 140 ARG B N 1
ATOM 2716 C CA . ARG B 1 140 ? 22.172 12.5 2.67 1 97.75 140 ARG B CA 1
ATOM 2717 C C . ARG B 1 140 ? 22.312 11.211 3.469 1 97.75 140 ARG B C 1
ATOM 2719 O O . ARG B 1 140 ? 23.344 10.992 4.125 1 97.75 140 ARG B O 1
ATOM 2726 N N . HIS B 1 141 ? 21.359 10.312 3.451 1 98.06 141 HIS B N 1
ATOM 2727 C CA . HIS B 1 141 ? 21.328 9.125 4.297 1 98.06 141 HIS B CA 1
ATOM 2728 C C . HIS B 1 141 ? 21.391 7.852 3.459 1 98.06 141 HIS B C 1
ATOM 2730 O O . HIS B 1 141 ? 20.609 6.918 3.682 1 98.06 141 HIS B O 1
ATOM 2736 N N . ARG B 1 142 ? 22.266 7.855 2.432 1 97.44 142 ARG B N 1
ATOM 2737 C CA . ARG B 1 142 ? 22.406 6.688 1.565 1 97.44 142 ARG B CA 1
ATOM 2738 C C . ARG B 1 142 ? 22.734 5.441 2.377 1 97.44 142 ARG B C 1
ATOM 2740 O O . ARG B 1 142 ? 23.641 5.457 3.213 1 97.44 142 ARG B O 1
ATOM 2747 N N . GLY B 1 143 ? 21.938 4.375 2.156 1 97.94 143 GLY B N 1
ATOM 2748 C CA . GLY B 1 143 ? 22.172 3.098 2.814 1 97.94 143 GLY B CA 1
ATOM 2749 C C . GLY B 1 143 ? 21.562 3.02 4.203 1 97.94 143 GLY B C 1
ATOM 2750 O O . GLY B 1 143 ? 21.719 2.016 4.898 1 97.94 143 GLY B O 1
ATOM 2751 N N . GLU B 1 144 ? 20.797 4.062 4.582 1 98.5 144 GLU B N 1
ATOM 2752 C CA . GLU B 1 144 ? 20.219 4.125 5.922 1 98.5 144 GLU B CA 1
ATOM 2753 C C . GLU B 1 144 ? 18.703 4.07 5.871 1 98.5 144 GLU B C 1
ATOM 2755 O O . GLU B 1 144 ? 18.109 4.059 4.789 1 98.5 144 GLU B O 1
ATOM 2760 N N . ARG B 1 145 ? 18.141 3.857 7.043 1 98.69 145 ARG B N 1
ATOM 2761 C CA . ARG B 1 145 ? 16.688 3.92 7.234 1 98.69 145 ARG B CA 1
ATOM 2762 C C . ARG B 1 145 ? 16.297 5.172 8.016 1 98.69 145 ARG B C 1
ATOM 2764 O O . ARG B 1 145 ? 16.891 5.484 9.039 1 98.69 145 ARG B O 1
ATOM 2771 N N . LEU B 1 146 ? 15.289 5.891 7.465 1 98.81 146 LEU B N 1
ATOM 2772 C CA . LEU B 1 146 ? 14.781 7.105 8.086 1 98.81 146 LEU B CA 1
ATOM 2773 C C . LEU B 1 146 ? 13.305 6.949 8.453 1 98.81 146 LEU B C 1
ATOM 2775 O O . LEU B 1 146 ? 12.562 6.258 7.762 1 98.81 146 LEU B O 1
ATOM 2779 N N . VAL B 1 147 ? 12.969 7.594 9.539 1 98.94 147 VAL B N 1
ATOM 2780 C CA . VAL B 1 147 ? 11.562 7.75 9.891 1 98.94 147 VAL B CA 1
ATOM 2781 C C . VAL B 1 147 ? 11.148 9.211 9.742 1 98.94 147 VAL B C 1
ATOM 2783 O O . VAL B 1 147 ? 11.867 10.109 10.18 1 98.94 147 VAL B O 1
ATOM 2786 N N . VAL B 1 148 ? 10.07 9.453 9.016 1 98.94 148 VAL B N 1
ATOM 2787 C CA . VAL B 1 148 ? 9.57 10.805 8.797 1 98.94 148 VAL B CA 1
ATOM 2788 C C . VAL B 1 148 ? 8.086 10.867 9.164 1 98.94 148 VAL B C 1
ATOM 2790 O O . VAL B 1 148 ? 7.281 10.094 8.648 1 98.94 148 VAL B O 1
ATOM 2793 N N . VAL B 1 149 ? 7.684 11.734 10.07 1 98.94 149 VAL B N 1
ATOM 2794 C CA . VAL B 1 149 ? 6.285 11.984 10.391 1 98.94 149 VAL B CA 1
ATOM 2795 C C . VAL B 1 149 ? 5.777 13.188 9.602 1 98.94 149 VAL B C 1
ATOM 2797 O O . VAL B 1 149 ? 6.332 14.289 9.703 1 98.94 149 VAL B O 1
ATOM 2800 N N . THR B 1 150 ? 4.793 12.992 8.844 1 98.88 150 THR B N 1
ATOM 2801 C CA . THR B 1 150 ? 4.23 14.047 8.008 1 98.88 150 THR B CA 1
ATOM 2802 C C . THR B 1 150 ? 2.711 13.938 7.945 1 98.88 150 THR B C 1
ATOM 2804 O O . THR B 1 150 ? 2.068 13.57 8.93 1 98.88 150 THR B O 1
ATOM 2807 N N . HIS B 1 151 ? 2.084 14.336 6.84 1 98.75 151 HIS B N 1
ATOM 2808 C CA . HIS B 1 151 ? 0.639 14.531 6.781 1 98.75 151 HIS B CA 1
ATOM 2809 C C . HIS B 1 151 ? 0.021 13.734 5.637 1 98.75 151 HIS B C 1
ATOM 2811 O O . HIS B 1 151 ? 0.732 13.273 4.742 1 98.75 151 HIS B O 1
ATOM 2817 N N . GLY B 1 152 ? -1.29 13.578 5.762 1 98.25 152 GLY B N 1
ATOM 2818 C CA . GLY B 1 152 ? -2.004 12.781 4.777 1 98.25 152 GLY B CA 1
ATOM 2819 C C . GLY B 1 152 ? -1.879 13.32 3.367 1 98.25 152 GLY B C 1
ATOM 2820 O O . GLY B 1 152 ? -1.717 12.555 2.416 1 98.25 152 GLY B O 1
ATOM 2821 N N . GLY B 1 153 ? -2.037 14.656 3.227 1 97.25 153 GLY B N 1
ATOM 2822 C CA . GLY B 1 153 ? -1.933 15.242 1.901 1 97.25 153 GLY B CA 1
ATOM 2823 C C . GLY B 1 153 ? -0.573 15.039 1.261 1 97.25 153 GLY B C 1
ATOM 2824 O O . GLY B 1 153 ? -0.482 14.758 0.062 1 97.25 153 GLY B O 1
ATOM 2825 N N . VAL B 1 154 ? 0.463 15.133 2 1 98.25 154 VAL B N 1
ATOM 2826 C CA . VAL B 1 154 ? 1.829 14.953 1.521 1 98.25 154 VAL B CA 1
ATOM 2827 C C . VAL B 1 154 ? 2.045 13.492 1.118 1 98.25 154 VAL B C 1
ATOM 2829 O O . VAL B 1 154 ? 2.592 13.219 0.048 1 98.25 154 VAL B O 1
ATOM 2832 N N . LEU B 1 155 ? 1.614 12.594 1.973 1 98.69 155 LEU B N 1
ATOM 2833 C CA . LEU B 1 155 ? 1.742 11.164 1.685 1 98.69 155 LEU B CA 1
ATOM 2834 C C . LEU B 1 155 ? 0.966 10.797 0.425 1 98.69 155 LEU B C 1
ATOM 2836 O O . LEU B 1 155 ? 1.461 10.039 -0.413 1 98.69 155 LEU B O 1
ATOM 2840 N N . SER B 1 156 ? -0.233 11.352 0.329 1 98.12 156 SER B N 1
ATOM 2841 C CA . SER B 1 156 ? -1.045 11.109 -0.858 1 98.12 156 SER B CA 1
ATOM 2842 C C . SER B 1 156 ? -0.332 11.57 -2.123 1 98.12 156 SER B C 1
ATOM 2844 O O . SER B 1 156 ? -0.315 10.859 -3.129 1 98.12 156 SER B O 1
ATOM 2846 N N . LEU B 1 157 ? 0.261 12.727 -2.09 1 97.56 157 LEU B N 1
ATOM 2847 C CA . LEU B 1 157 ? 0.958 13.289 -3.242 1 97.56 157 LEU B CA 1
ATOM 2848 C C . LEU B 1 157 ? 2.178 12.445 -3.604 1 97.56 157 LEU B C 1
ATOM 2850 O O . LEU B 1 157 ? 2.4 12.141 -4.777 1 97.56 157 LEU B O 1
ATOM 2854 N N . LEU B 1 158 ? 2.93 12.094 -2.588 1 98.19 158 LEU B N 1
ATOM 2855 C CA . LEU B 1 158 ? 4.109 11.273 -2.84 1 98.19 158 LEU B CA 1
ATOM 2856 C C . LEU B 1 158 ? 3.717 9.914 -3.404 1 98.19 158 LEU B C 1
ATOM 2858 O O . LEU B 1 158 ? 4.379 9.398 -4.309 1 98.19 158 LEU B O 1
ATOM 2862 N N . PHE B 1 159 ? 2.672 9.352 -2.828 1 98.69 159 PHE B N 1
ATOM 2863 C CA . PHE B 1 159 ? 2.133 8.086 -3.311 1 98.69 159 PHE B CA 1
ATOM 2864 C C . PHE B 1 159 ? 1.844 8.156 -4.805 1 98.69 159 PHE B C 1
ATOM 2866 O O . PHE B 1 159 ? 2.338 7.328 -5.578 1 98.69 159 PHE B O 1
ATOM 2873 N N . ARG B 1 160 ? 1.149 9.125 -5.215 1 97.75 160 ARG B N 1
ATOM 2874 C CA . ARG B 1 160 ? 0.792 9.305 -6.621 1 97.75 160 ARG B CA 1
ATOM 2875 C C . ARG B 1 160 ? 2.031 9.57 -7.469 1 97.75 160 ARG B C 1
ATOM 2877 O O . ARG B 1 160 ? 2.176 9 -8.555 1 97.75 160 ARG B O 1
ATOM 2884 N N . HIS B 1 161 ? 2.885 10.391 -6.949 1 97 161 HIS B N 1
ATOM 2885 C CA . HIS B 1 161 ? 4.117 10.75 -7.641 1 97 161 HIS B CA 1
ATOM 2886 C C . HIS B 1 161 ? 4.988 9.523 -7.891 1 97 161 HIS B C 1
ATOM 2888 O O . HIS B 1 161 ? 5.461 9.305 -9.008 1 97 161 HIS B O 1
ATOM 2894 N N . SER B 1 162 ? 5.176 8.711 -6.906 1 97.75 162 SER B N 1
ATOM 2895 C CA . SER B 1 162 ? 6.07 7.562 -6.969 1 97.75 162 SER B CA 1
ATOM 2896 C C . SER B 1 162 ? 5.539 6.5 -7.922 1 97.75 162 SER B C 1
ATOM 2898 O O . SER B 1 162 ? 6.312 5.715 -8.477 1 97.75 162 SER B O 1
ATOM 2900 N N . LEU B 1 163 ? 4.258 6.5 -8.148 1 98.06 163 LEU B N 1
ATOM 2901 C CA . LEU B 1 163 ? 3.639 5.426 -8.914 1 98.06 163 LEU B CA 1
ATOM 2902 C C . LEU B 1 163 ? 3.254 5.914 -10.312 1 98.06 163 LEU B C 1
ATOM 2904 O O . LEU B 1 163 ? 2.76 5.137 -11.133 1 98.06 163 LEU B O 1
ATOM 2908 N N . GLY B 1 164 ? 3.432 7.164 -10.586 1 96.44 164 GLY B N 1
ATOM 2909 C CA . GLY B 1 164 ? 3.086 7.73 -11.883 1 96.44 164 GLY B CA 1
ATOM 2910 C C . GLY B 1 164 ? 1.589 7.816 -12.117 1 96.44 164 GLY B C 1
ATOM 2911 O O . GLY B 1 164 ? 1.123 7.684 -13.25 1 96.44 164 GLY B O 1
ATOM 2912 N N . ILE B 1 165 ? 0.807 7.973 -11.094 1 96.94 165 ILE B N 1
ATOM 2913 C CA . ILE B 1 165 ? -0.639 8.125 -11.211 1 96.94 165 ILE B CA 1
ATOM 2914 C C . ILE B 1 165 ? -0.967 9.523 -11.742 1 96.94 165 ILE B C 1
ATOM 2916 O O . ILE B 1 165 ? -0.534 10.523 -11.18 1 96.94 165 ILE B O 1
ATOM 2920 N N . PRO B 1 166 ? -1.741 9.586 -12.789 1 94.19 166 PRO B N 1
ATOM 2921 C CA . PRO B 1 166 ? -2.092 10.898 -13.336 1 94.19 166 PRO B CA 1
ATOM 2922 C C . PRO B 1 166 ? -2.834 11.781 -12.336 1 94.19 166 PRO B C 1
ATOM 2924 O O . PRO B 1 166 ? -3.619 11.273 -11.523 1 94.19 166 PRO B O 1
ATOM 2927 N N . HIS B 1 167 ? -2.658 13.086 -12.477 1 90.19 167 HIS B N 1
ATOM 2928 C CA . HIS B 1 167 ? -3.258 14.047 -11.555 1 90.19 167 HIS B CA 1
ATOM 2929 C C . HIS B 1 167 ? -4.781 13.969 -11.586 1 90.19 167 HIS B C 1
ATOM 2931 O O . HIS B 1 167 ? -5.441 14.141 -10.562 1 90.19 167 HIS B O 1
ATOM 2937 N N . ALA B 1 168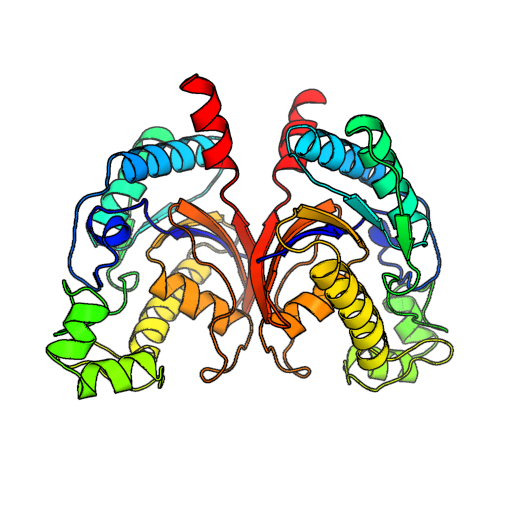 ? -5.285 13.672 -12.75 1 89.81 168 ALA B N 1
ATOM 2938 C CA . ALA B 1 168 ? -6.73 13.695 -12.945 1 89.81 168 ALA B CA 1
ATOM 2939 C C . ALA B 1 168 ? -7.375 12.414 -12.414 1 89.81 168 ALA B C 1
ATOM 2941 O O . ALA B 1 168 ? -8.594 12.344 -12.266 1 89.81 168 ALA B O 1
ATOM 2942 N N . ALA B 1 169 ? -6.547 11.398 -12.117 1 92.69 169 ALA B N 1
ATOM 2943 C CA . ALA B 1 169 ? -7.105 10.148 -11.602 1 92.69 169 ALA B CA 1
ATOM 2944 C C . ALA B 1 169 ? -7.719 10.352 -10.219 1 92.69 169 ALA B C 1
ATOM 2946 O O . ALA B 1 169 ? -7.148 11.047 -9.375 1 92.69 169 ALA B O 1
ATOM 2947 N N . PRO B 1 170 ? -8.906 9.797 -10.031 1 93.38 170 PRO B N 1
ATOM 2948 C CA . PRO B 1 170 ? -9.492 9.898 -8.695 1 93.38 170 PRO B CA 1
ATOM 2949 C C . PRO B 1 170 ? -8.648 9.203 -7.625 1 93.38 170 PRO B C 1
ATOM 2951 O O . PRO B 1 170 ? -7.871 8.297 -7.938 1 93.38 170 PRO B O 1
ATOM 2954 N N . ARG B 1 171 ? -8.805 9.703 -6.434 1 94.69 171 ARG B N 1
ATOM 2955 C CA . ARG B 1 171 ? -8.133 9.031 -5.328 1 94.69 171 ARG B CA 1
ATOM 2956 C C . ARG B 1 171 ? -8.867 7.746 -4.941 1 94.69 171 ARG B C 1
ATOM 2958 O O . ARG B 1 171 ? -9.992 7.797 -4.445 1 94.69 171 ARG B O 1
ATOM 2965 N N . THR B 1 172 ? -8.211 6.621 -5.125 1 97.81 172 THR B N 1
ATOM 2966 C CA . THR B 1 172 ? -8.828 5.332 -4.824 1 97.81 172 THR B CA 1
ATOM 2967 C C . THR B 1 172 ? -7.98 4.551 -3.82 1 97.81 172 THR B C 1
ATOM 2969 O O . THR B 1 172 ? -7.852 3.33 -3.926 1 97.81 172 THR B O 1
ATOM 2972 N N . PHE B 1 173 ? -7.359 5.289 -2.922 1 98.5 173 PHE B N 1
ATOM 2973 C CA . PHE B 1 173 ? -6.59 4.668 -1.85 1 98.5 173 PHE B CA 1
ATOM 2974 C C . PHE B 1 173 ? -6.77 5.43 -0.542 1 98.5 173 PHE B C 1
ATOM 2976 O O . PHE B 1 173 ? -7.074 6.625 -0.551 1 98.5 173 PHE B O 1
ATOM 2983 N N . SER B 1 174 ? -6.578 4.789 0.556 1 98.06 174 SER B N 1
ATOM 2984 C CA . SER B 1 174 ? -6.734 5.379 1.882 1 98.06 174 SER B CA 1
ATOM 2985 C C . SER B 1 174 ? -5.406 5.91 2.412 1 98.06 174 SER B C 1
ATOM 2987 O O . SER B 1 174 ? -4.344 5.402 2.059 1 98.06 174 SER B O 1
ATOM 2989 N N . VAL B 1 175 ? -5.457 6.938 3.152 1 98.12 175 VAL B N 1
ATOM 2990 C CA . VAL B 1 175 ? -4.332 7.484 3.902 1 98.12 175 VAL B CA 1
ATOM 2991 C C . VAL B 1 175 ? -4.707 7.613 5.379 1 98.12 175 VAL B C 1
ATOM 2993 O O . VAL B 1 175 ? -5.309 8.609 5.789 1 98.12 175 VAL B O 1
ATOM 2996 N N . LEU B 1 176 ? -4.336 6.676 6.18 1 96.81 176 LEU B N 1
ATOM 2997 C CA . LEU B 1 176 ? -4.84 6.547 7.543 1 96.81 176 LEU B CA 1
ATOM 2998 C C . LEU B 1 176 ? -3.92 7.258 8.531 1 96.81 176 LEU B C 1
ATOM 3000 O O . LEU B 1 176 ? -2.699 7.25 8.367 1 96.81 176 LEU B O 1
ATOM 3004 N N . ASN B 1 177 ? -4.555 7.875 9.539 1 98.44 177 ASN B N 1
ATOM 3005 C CA . ASN B 1 177 ? -3.723 8.375 10.633 1 98.44 177 ASN B CA 1
ATOM 3006 C C . ASN B 1 177 ? -2.891 7.258 11.258 1 98.44 177 ASN B C 1
ATOM 3008 O O . ASN B 1 177 ? -3.369 6.133 11.414 1 98.44 177 ASN B O 1
ATOM 3012 N N . ALA B 1 178 ? -1.621 7.633 11.602 1 98.62 178 ALA B N 1
ATOM 3013 C CA . ALA B 1 178 ? -0.67 6.707 12.211 1 98.62 178 ALA B CA 1
ATOM 3014 C C . ALA B 1 178 ? -0.383 5.531 11.289 1 98.62 178 ALA B C 1
ATOM 3016 O O . ALA B 1 178 ? 0.018 4.457 11.742 1 98.62 178 ALA B O 1
ATOM 3017 N N . GLY B 1 179 ? -0.702 5.691 10.047 1 98.25 179 GLY B N 1
ATOM 3018 C CA . GLY B 1 179 ? -0.383 4.664 9.07 1 98.25 179 GLY B CA 1
ATOM 3019 C C . GLY B 1 179 ? 1.102 4.559 8.781 1 98.25 179 GLY B C 1
ATOM 3020 O O . GLY B 1 179 ? 1.791 5.574 8.664 1 98.25 179 GLY B O 1
ATOM 3021 N N . TRP B 1 180 ? 1.608 3.324 8.773 1 98.31 180 TRP B N 1
ATOM 3022 C CA . TRP B 1 180 ? 2.988 2.996 8.43 1 98.31 180 TRP B CA 1
ATOM 3023 C C . TRP B 1 180 ? 3.148 2.812 6.926 1 98.31 180 TRP B C 1
ATOM 3025 O O . TRP B 1 180 ? 2.521 1.931 6.332 1 98.31 180 TRP B O 1
ATOM 3035 N N . ASN B 1 181 ? 3.908 3.641 6.242 1 98.81 181 ASN B N 1
ATOM 3036 C CA . ASN B 1 181 ? 4.223 3.559 4.82 1 98.81 181 ASN B CA 1
ATOM 3037 C C . ASN B 1 181 ? 5.727 3.486 4.578 1 98.81 181 ASN B C 1
ATOM 3039 O O . ASN B 1 181 ? 6.496 4.215 5.211 1 98.81 181 ASN B O 1
ATOM 3043 N N . GLN B 1 182 ? 6.16 2.656 3.678 1 98.75 182 GLN B N 1
ATOM 3044 C CA . GLN B 1 182 ? 7.586 2.473 3.422 1 98.75 182 GLN B CA 1
ATOM 3045 C C . GLN B 1 182 ? 7.91 2.662 1.942 1 98.75 182 GLN B C 1
ATOM 3047 O O . GLN B 1 182 ? 7.195 2.152 1.076 1 98.75 182 GLN B O 1
ATOM 3052 N N . PHE B 1 183 ? 8.906 3.424 1.688 1 98.81 183 PHE B N 1
ATOM 3053 C CA . PHE B 1 183 ? 9.445 3.635 0.352 1 98.81 183 PHE B CA 1
ATOM 3054 C C . PHE B 1 183 ? 10.953 3.381 0.333 1 98.81 183 PHE B C 1
ATOM 3056 O O . PHE B 1 183 ? 11.656 3.732 1.28 1 98.81 183 PHE B O 1
ATOM 3063 N N . ASP B 1 184 ? 11.43 2.805 -0.703 1 98.75 184 ASP B N 1
ATOM 3064 C CA . ASP B 1 184 ? 12.852 2.811 -1.027 1 98.75 184 ASP B CA 1
ATOM 3065 C C . ASP B 1 184 ? 13.188 3.938 -2 1 98.75 184 ASP B C 1
ATOM 3067 O O . ASP B 1 184 ? 12.438 4.203 -2.939 1 98.75 184 ASP B O 1
ATOM 3071 N N . TYR B 1 185 ? 14.211 4.59 -1.731 1 98.62 185 TYR B N 1
ATOM 3072 C CA . TYR B 1 185 ? 14.688 5.672 -2.588 1 98.62 185 TYR B CA 1
ATOM 3073 C C . TYR B 1 185 ? 16.109 5.406 -3.07 1 98.62 185 TYR B C 1
ATOM 3075 O O . TYR B 1 185 ? 17 5.105 -2.268 1 98.62 185 TYR B O 1
ATOM 3083 N N . HIS B 1 186 ? 16.328 5.449 -4.336 1 97.56 186 HIS B N 1
ATOM 3084 C CA . HIS B 1 186 ? 17.656 5.289 -4.922 1 97.56 186 HIS B CA 1
ATOM 3085 C C . HIS B 1 186 ? 17.844 6.219 -6.117 1 97.56 186 HIS B C 1
ATOM 3087 O O . HIS B 1 186 ? 17.234 6.016 -7.168 1 97.56 186 HIS B O 1
ATOM 3093 N N . GLU B 1 187 ? 18.656 7.203 -5.996 1 93.56 187 GLU B N 1
ATOM 3094 C CA . GLU B 1 187 ? 19.078 8.094 -7.074 1 93.56 187 GLU B CA 1
ATOM 3095 C C . GLU B 1 187 ? 17.875 8.641 -7.832 1 93.56 187 GLU B C 1
ATOM 3097 O O . GLU B 1 187 ? 17.797 8.523 -9.055 1 93.56 187 GLU B O 1
ATOM 3102 N N . GLY B 1 188 ? 16.969 9.195 -7.109 1 93.69 188 GLY B N 1
ATOM 3103 C CA . GLY B 1 188 ? 15.844 9.883 -7.734 1 93.69 188 GLY B CA 1
ATOM 3104 C C . GLY B 1 188 ? 14.648 8.984 -7.977 1 93.69 188 GLY B C 1
ATOM 3105 O O . GLY B 1 188 ? 13.586 9.453 -8.383 1 93.69 188 GLY B O 1
ATOM 3106 N N . ALA B 1 189 ? 14.805 7.699 -7.73 1 96.44 189 ALA B N 1
ATOM 3107 C CA . ALA B 1 189 ? 13.727 6.742 -7.98 1 96.44 189 ALA B CA 1
ATOM 3108 C C . ALA B 1 189 ? 13.094 6.281 -6.672 1 96.44 189 ALA B C 1
ATOM 3110 O O . ALA B 1 189 ? 13.797 5.93 -5.723 1 96.44 189 ALA B O 1
ATOM 3111 N N . TRP B 1 190 ? 11.789 6.344 -6.676 1 98.31 190 TRP B N 1
ATOM 3112 C CA . TRP B 1 190 ? 11.016 5.887 -5.527 1 98.31 190 TRP B CA 1
ATOM 3113 C C . TRP B 1 190 ? 10.375 4.531 -5.809 1 98.31 190 TRP B C 1
ATOM 3115 O O . TRP B 1 190 ? 9.883 4.285 -6.914 1 98.31 190 TRP B O 1
ATOM 3125 N N . ARG B 1 191 ? 10.422 3.654 -4.863 1 98.56 191 ARG B N 1
ATOM 3126 C CA . ARG B 1 191 ? 9.711 2.381 -4.914 1 98.56 191 ARG B CA 1
ATOM 3127 C C . ARG B 1 191 ? 8.852 2.186 -3.672 1 98.56 191 ARG B C 1
ATOM 3129 O O . ARG B 1 191 ? 9.352 2.238 -2.547 1 98.56 191 ARG B O 1
ATOM 3136 N N . LEU B 1 192 ? 7.566 1.992 -3.896 1 98.81 192 LEU B N 1
ATOM 3137 C CA . LEU B 1 192 ? 6.652 1.714 -2.793 1 98.81 192 LEU B CA 1
ATOM 3138 C C . LEU B 1 192 ? 6.809 0.276 -2.309 1 98.81 192 LEU B C 1
ATOM 3140 O O . LEU B 1 192 ? 6.754 -0.662 -3.105 1 98.81 192 LEU B O 1
ATOM 3144 N N . VAL B 1 193 ? 7.008 0.117 -0.995 1 98.62 193 VAL B N 1
ATOM 3145 C CA . VAL B 1 193 ? 7.18 -1.213 -0.419 1 98.62 193 VAL B CA 1
ATOM 3146 C C . VAL B 1 193 ? 5.926 -1.602 0.365 1 98.62 193 VAL B C 1
ATOM 3148 O O . VAL B 1 193 ? 5.383 -2.691 0.177 1 98.62 193 VAL B O 1
ATOM 3151 N N . THR B 1 194 ? 5.504 -0.731 1.223 1 98.5 194 THR B N 1
ATOM 3152 C CA . THR B 1 194 ? 4.332 -0.939 2.064 1 98.5 194 THR B CA 1
ATOM 3153 C C . THR B 1 194 ? 3.471 0.32 2.115 1 98.5 194 THR B C 1
ATOM 3155 O O . THR B 1 194 ? 3.992 1.437 2.074 1 98.5 194 THR B O 1
ATOM 3158 N N . TRP B 1 195 ? 2.162 0.177 2.125 1 98.69 195 TRP B N 1
ATOM 3159 C CA . TRP B 1 195 ? 1.251 1.311 2.25 1 98.69 195 TRP B CA 1
ATOM 3160 C C . TRP B 1 195 ? 0.151 1.015 3.266 1 98.69 195 TRP B C 1
ATOM 3162 O O . TRP B 1 195 ? -0.486 -0.039 3.211 1 98.69 195 TRP B O 1
ATOM 3172 N N . GLY B 1 196 ? -0.058 1.917 4.219 1 98.38 196 GLY B N 1
ATOM 3173 C CA . GLY B 1 196 ? -1.268 1.952 5.023 1 98.38 196 GLY B CA 1
ATOM 3174 C C . GLY B 1 196 ? -1.326 0.846 6.059 1 98.38 196 GLY B C 1
ATOM 3175 O O . GLY B 1 196 ? -2.406 0.35 6.383 1 98.38 196 GLY B O 1
ATOM 3176 N N . ASP B 1 197 ? -0.141 0.334 6.512 1 97.38 197 ASP B N 1
ATOM 3177 C CA . ASP B 1 197 ? -0.134 -0.681 7.559 1 97.38 197 ASP B CA 1
ATOM 3178 C C . ASP B 1 197 ? -0.443 -0.065 8.922 1 97.38 197 ASP B C 1
ATOM 3180 O O . ASP B 1 197 ? 0.288 0.809 9.398 1 97.38 197 ASP B O 1
ATOM 3184 N N . VAL B 1 198 ? -1.563 -0.488 9.547 1 96.62 198 VAL B N 1
ATOM 3185 C CA . VAL B 1 198 ? -1.944 0.037 10.859 1 96.62 198 VAL B CA 1
ATOM 3186 C C . VAL B 1 198 ? -2.08 -1.11 11.859 1 96.62 198 VAL B C 1
ATOM 3188 O O . VAL B 1 198 ? -2.863 -1.026 12.805 1 96.62 198 VAL B O 1
ATOM 3191 N N . THR B 1 199 ? -1.35 -2.186 11.664 1 93.88 199 THR B N 1
ATOM 3192 C CA . THR B 1 199 ? -1.46 -3.379 12.5 1 93.88 199 THR B CA 1
ATOM 3193 C C . THR B 1 199 ? -1.097 -3.064 13.945 1 93.88 199 THR B C 1
ATOM 3195 O O . THR B 1 199 ? -1.611 -3.693 14.867 1 93.88 199 THR B O 1
ATOM 3198 N N . HIS B 1 200 ? -0.269 -2.07 14.125 1 94.44 200 HIS B N 1
ATOM 3199 C CA . HIS B 1 200 ? 0.16 -1.693 15.469 1 94.44 200 HIS B CA 1
ATOM 3200 C C . HIS B 1 200 ? -0.994 -1.103 16.266 1 94.44 200 HIS B C 1
ATOM 3202 O O . HIS B 1 200 ? -0.909 -0.984 17.484 1 94.44 200 HIS B O 1
ATOM 3208 N N . LEU B 1 201 ? -2.016 -0.738 15.617 1 94.31 201 LEU B N 1
ATOM 3209 C CA . LEU B 1 201 ? -3.143 -0.126 16.312 1 94.31 201 LEU B CA 1
ATOM 3210 C C . LEU B 1 201 ? -4.09 -1.19 16.859 1 94.31 201 LEU B C 1
ATOM 3212 O O . LEU B 1 201 ? -4.984 -0.886 17.656 1 94.31 201 LEU B O 1
ATOM 3216 N N . ARG B 1 202 ? -4.035 -2.445 16.375 1 81.44 202 ARG B N 1
ATOM 3217 C CA . ARG B 1 202 ? -4.895 -3.533 16.828 1 81.44 202 ARG B CA 1
ATOM 3218 C C . ARG B 1 202 ? -4.465 -4.031 18.203 1 81.44 202 ARG B C 1
ATOM 3220 O O . ARG B 1 202 ? -5.289 -4.531 18.969 1 81.44 202 ARG B O 1
ATOM 3227 N N . ALA B 1 203 ? -3.098 -4.238 18.469 1 60.03 203 ALA B N 1
ATOM 3228 C CA . ALA B 1 203 ? -2.611 -4.723 19.75 1 60.03 203 ALA B CA 1
ATOM 3229 C C . ALA B 1 203 ? -3.084 -3.822 20.891 1 60.03 203 ALA B C 1
ATOM 3231 O O . ALA B 1 203 ? -3.232 -4.273 22.031 1 60.03 203 ALA B O 1
ATOM 3232 N N . SER B 1 204 ? -3.199 -2.598 20.703 1 46.53 204 SER B N 1
ATOM 3233 C CA . SER B 1 204 ? -3.537 -1.68 21.781 1 46.53 204 SER B CA 1
ATOM 3234 C C . SER B 1 204 ? -4.965 -1.9 22.266 1 46.53 204 SER B C 1
ATOM 3236 O O . SER B 1 204 ? -5.332 -1.445 23.359 1 46.53 204 SER B O 1
ATOM 3238 N N . SER B 1 205 ? -5.801 -2.455 21.469 1 41 205 SER B N 1
ATOM 3239 C CA . SER B 1 205 ? -7.16 -2.666 21.953 1 41 205 SER B CA 1
ATOM 3240 C C . SER B 1 205 ? -7.223 -3.83 22.938 1 41 205 SER B C 1
ATOM 3242 O O . SER B 1 205 ? -8.25 -4.055 23.578 1 41 205 SER B O 1
ATOM 3244 N N . LEU B 1 206 ? -6.363 -4.828 22.781 1 37.91 206 LEU B N 1
ATOM 3245 C CA . LEU B 1 206 ? -6.465 -5.918 23.734 1 37.91 206 LEU B CA 1
ATOM 3246 C C . LEU B 1 206 ? -6.145 -5.426 25.156 1 37.91 206 LEU B C 1
ATOM 3248 O O . LEU B 1 206 ? -6.523 -6.062 26.141 1 37.91 206 LEU B O 1
ATOM 3252 N N . ASP B 1 207 ? -5.27 -4.543 25.312 1 31.83 207 ASP B N 1
ATOM 3253 C CA . ASP B 1 207 ? -4.988 -4.16 26.688 1 31.83 207 ASP B CA 1
ATOM 3254 C C . ASP B 1 207 ? -6.195 -3.471 27.328 1 31.83 207 ASP B C 1
ATOM 3256 O O . ASP B 1 207 ? -6.18 -3.154 28.516 1 31.83 207 ASP B O 1
ATOM 3260 N N . ASP B 1 208 ? -6.988 -2.795 26.547 1 30.38 208 ASP B N 1
ATOM 3261 C CA . ASP B 1 208 ? -8.055 -2.117 27.281 1 30.38 208 ASP B CA 1
ATOM 3262 C C . ASP B 1 208 ? -9.172 -3.09 27.656 1 30.38 208 ASP B C 1
ATOM 3264 O O . ASP B 1 208 ? -10.227 -2.678 28.141 1 30.38 208 ASP B O 1
ATOM 3268 N N . THR B 1 209 ? -9.156 -4.316 27.031 1 28.03 209 THR B N 1
ATOM 3269 C CA . THR B 1 209 ? -10.172 -5.082 27.75 1 28.03 209 THR B CA 1
ATOM 3270 C C . THR B 1 209 ? -9.594 -5.66 29.047 1 28.03 209 THR B C 1
ATOM 3272 O O . THR B 1 209 ? -8.422 -6.027 29.109 1 28.03 209 THR B O 1
#

Solvent-accessible surface area (backbone atoms only — not comparable to full-atom values): 20585 Å² total; per-residue (Å²): 105,53,12,38,37,38,42,26,24,25,28,38,24,51,39,60,79,65,50,29,38,41,37,75,54,74,51,58,56,26,75,66,9,50,51,36,19,48,32,51,16,60,65,44,46,85,53,86,61,77,48,38,36,20,11,64,46,57,36,15,39,55,27,42,49,48,25,21,70,64,58,72,50,65,79,42,68,38,71,47,39,40,38,50,33,37,31,79,44,40,72,27,31,65,69,53,27,45,70,78,36,44,68,61,37,52,51,59,73,66,47,54,49,77,51,59,38,65,85,36,41,18,56,49,57,42,44,50,37,33,50,52,49,52,50,51,51,36,66,74,38,54,62,34,34,36,38,35,24,26,30,53,65,45,50,52,46,48,52,32,60,44,48,58,34,54,76,85,50,71,87,30,59,58,72,47,64,41,14,43,25,30,34,40,33,44,95,92,42,49,29,42,45,28,36,36,42,50,68,57,62,57,63,61,56,60,70,74,99,104,53,12,36,38,39,42,26,25,25,28,38,24,50,39,59,78,65,50,30,36,40,38,75,54,74,51,57,55,28,74,67,9,50,52,36,19,47,31,51,16,60,65,43,47,85,51,86,62,78,46,38,35,21,11,65,48,57,37,16,40,54,26,41,48,46,27,20,70,64,58,73,50,64,81,42,69,38,71,46,38,39,39,49,35,36,32,78,43,39,72,28,31,64,67,52,27,44,68,78,35,44,68,61,36,52,52,58,71,66,47,52,48,76,51,57,38,65,84,36,42,18,57,50,56,42,44,50,35,34,51,53,48,52,51,52,50,35,66,72,38,53,62,33,35,36,38,34,24,26,31,53,64,45,51,52,46,48,53,31,61,46,47,58,34,53,76,86,49,70,88,30,58,59,72,47,65,41,13,42,24,32,34,40,32,45,95,93,41,47,29,44,45,28,35,37,42,50,69,57,62,58,62,60,55,59,70,74,99

Organism: Myxococcus xanthus (strain DK1622) (NCBI:txid246197)

Sequence (418 aa):
MTTEFILLRHGETEWNSLGRLQGHQDSTLSQVGLRQADALAARLEPVRFSALYCSDLGRAQETARRIAIRTGHTVQSDTRLRERGLGILEGLTRDEARQKHPDVFAAYAGGAPDYIVPGGESTSQRLRHAVECLEELGARHRGERLVVVTHGGVLSLLFRHSLGIPHAAPRTFSVLNAGWNQFDYHEGAWRLVTWGDVTHLRASSLDDTMTTEFILLRHGETEWNSLGRLQGHQDSTLSQVGLRQADALAARLEPVRFSALYCSDLGRAQETARRIAIRTGHTVQSDTRLRERGLGILEGLTRDEARQKHPDVFAAYAGGAPDYIVPGGESTSQRLRHAVECLEELGARHRGERLVVVTHGGVLSLLFRHSLGIPHAAPRTFSVLNAGWNQFDYHEGAWRLVTWGDVTHLRASSLDDT

Radius of gyration: 22.09 Å; Cα contacts (8 Å, |Δi|>4): 919; chains: 2; bounding box: 45×59×57 Å

Nearest PDB structures (foldseek):
  4ij6-assembly1_B  TM=9.314E-01  e=1.787E-20  Hydrogenobacter thermophilus TK-6
  4ij5-assembly1_B  TM=9.320E-01  e=1.022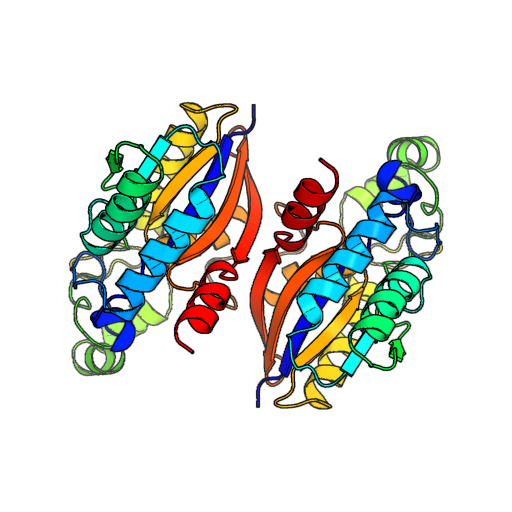E-18  Hydrogenobacter thermophilus TK-6
  1ebb-assembly1_A  TM=9.357E-01  e=8.986E-19  Geobacillus stearothermophilus
  6e4b-assembly2_C  TM=9.076E-01  e=1.502E-18  Escherichia coli K-12
  6nru-assembly5_E  TM=8.991E-01  e=2.728E-16  Shigella flexneri 2a

Foldseek 3Di:
DKEKEWEAEFFAFPCNVVQFAAFLHDGEHDPRRLLLLLLLLVVCQVPDFDAEEEAPRPRGVSSSVNNCVRNVHDYHYDNLQGGWFQAPRHGPHLVRCCVPPVPLSVVVVQQDQQDAHVGTGGVVSSQVSLLVVVVVVRVVQPPGYYYYYGHQSNVQSVVCVQVVNDRNDDDPDDRDHSFIWMWMDDPSHIDTDDTRDSVSSVVVVVVVD/DKEKEWEAEFFAFPCNVVQFAAFLHDGEHDPRRLLLLLLLLVVCQVPDFDAEEEAPGDRLVSSSVNNCVRNVHDYHYDNLQGGWFQAPRHGDHLVRCCVPPVPLSVVVVQQDQQDAHVGTGGVVSSQVSLLVVVVVVRVVQPPGYYYYYGHQSNVQSVVCVQVVNDRNDDDPDDRDHSFIWMWMDDPSHIDTDDTRDSVSSVVVVVVVD

Secondary structure (DSSP, 8-state):
-PEEEEEEEPPPBHHHHTTB--TT---PBPHHHHHHHHHHHHHHTTS--SEEEE-SSHHHHHHHHHHHHHHT--EEE-GGGSPPP-GGGTT-BHHHHHHHSHHHHHHHHHT-TT---TTS--HHHHHHHHHHHHHHHHHHTTT-EEEEEE-HHHHHHHHHHHHT--TTS---B---TT-EEEEEEETTEEEEEEEEE-GGGTGGGTTT-/-PEEEEEEEPPPBHHHHTTB--TT---PBPHHHHHHHHHHHHHHTTS--SEEEE-SSHHHHHHHHHHHHHHT--EEE-GGGSPPP-GGGTT-BHHHHHHHSHHHHHHHHHT-TT---TTS--HHHHHHHHHHHHHHHHHHTTT-EEEEEE-HHHHHHHHHHHHT--TTS---B---TT-EEEEEEETTEEEEEEEEE-GGGTGGGTTT-